Protein AF-0000000075743200 (afdb_homodimer)

Foldseek 3Di:
DPPQPDKKKKKWWKFQALVLVLLLLVLNLVCQQFPCLGPVRGDHQFQWKWKWKWWAWLQPTDIDTDIDRGFLNPDPCNVVVSCVQSVDHRTIIGMMIIGDDDPDSQQRDRCAHAQHKDDAPFFIKTKDWIFAWQQVLLVVCCCVPPVDDDPSVNYGSNNSVNHQLRVLCNVPVDSVVSVVVVLVVCVVSVGGPFWGWMWMWTHGNGDIWIKTKIFGDPVQQVDPSSQLQAKWKWFADLGWIMIIGNSSPPVVNRDDGDMDIDGDDDGKMWMWITDRHDIDIDID/DPPQPDKKKKKWWKFQALVLVLLLLVLNLVCQQFPCLGPVRGDHQFQWKWKWKWWAWLQPTDIDTDIDRGFLNPDPCNVVVSCVQSVDHRTIIGMMIIGDDDPDSQLRDRCAHAQHKDDAPFFIKTKDWIFAWQQVLLVVCCCVPPVDDDPSVNYGSNNSVNHQLRVLCNVPVDSVVSVVVVLVVCVVSVGGPFWGWMWMWTHGNGDIWIKTKIFGDPVQQVDPSSQLQAKWKWFADLGWIMIIGNSSPPVVNRDDGDMDIDGDDDGKMWMWITDRHDIDIDID

Sequence (568 aa):
MLVDLIMCRFAALTVSDPVLVKETLLKLKEAARVDPMGPSGVVDHSDGWGLAVMQGNPRDGVLTLYKATKPIYSDSSFNTMLELITQSKGVVYSGVVHVLNADDKSVVNTITVHPVNAQVSDGELYLVHNGVVDKFKVYEYLRSKYGVRLRVELMNDTYVLAQLLARIYDDTGDLSHVLSRLAGLIRDGNWLKSALNTGILLIKPSAVNVYVTSMYSSSVLSNEKRRKYYNLFMIKSSLGAVMASSTLIKAYGLGNGTVDEVEPKGNELIQCELSLNSINCQEAMLVDLIMCRFAALTVSDPVLVKETLLKLKEAARVDPMGPSGVVDHSDGWGLAVMQGNPRDGVLTLYKATKPIYSDSSFNTMLELITQSKGVVYSGVVHVLNADDKSVVNTITVHPVNAQVSDGELYLVHNGVVDKFKVYEYLRSKYGVRLRVELMNDTYVLAQLLARIYDDTGDLSHVLSRLAGLIRDGNWLKSALNTGILLIKPSAVNVYVTSMYSSSVLSNEKRRKYYNLFMIKSSLGAVMASSTLIKAYGLGNGTVDEVEPKGNELIQCELSLNSINCQEA

Nearest PDB structures (foldseek):
  5c5j-assembly1_F  TM=4.217E-01  e=6.000E-01  Escherichia coli
  4r8u-assembly2_B  TM=4.260E-01  e=3.412E+00  Escherichia coli K-12
  6juq-assembly1_F  TM=4.145E-01  e=3.412E+00  Escherichia coli
  4irc-assembly1_F  TM=4.521E-01  e=4.777E+00  Escherichia coli K-12
  5l9w-assembly2_b  TM=3.888E-01  e=2.578E+00  Aromatoleum aromaticum EbN1

pLDDT: mean 92.9, std 9.43, range [27.09, 98.88]

Organism: Caldivirga maquilingensis (strain ATCC 700844 / DSM 13496 / JCM 10307 / IC-167) (NCBI:txid397948)

Secondary structure (DSSP, 8-state):
--------EEEEEEES-HHHHHHHHHHHHHHHH-BTTSTTS-B---S-EEEEEEES-GGG-EEEEEEESS-GGG-TTHHHHHHHHT---SS-EEEEEEE---S-GGG-STTTSSSEEEEETTEEEEEEEES-B-HHHHHHHHHHHH-----GGGS-HHHHHHHHHHHHHHHHS-HHHHHHHHHHHHHHHT-BSSB-EEEEEEEETTEEEEEEEE-B-HHHHT-HHHHHHH-EEEEEETTEEEEEEHIIIIIT---SSEEEEE---TTPPEEEEE-SS-EEEEE-/--------EEEEEEES-HHHHHHHHHHHHHHHH-BTTSTTS-B---S-EEEEEEES-GGG-EEEEEEESS-GGG-TTHHHHHHHHT---S--EEEEEEE---S-GGG-STTTSSSEEEEETTEEEEEEEES-B-HHHHHHHHHHHH-----GGGS-HHHHHHHHHHHHHHHHS-HHHHHHHHHHHHHHHT-BSSB-EEEEEEEETTEEEEEEEE-B-HHHHT-HHHHHHH-EEEEEETTEEEEEEHIIIIIT---SSEEEEE---TTPPEEEEE-SS-EEEEE-

Radius of gyration: 23.06 Å; Cα contacts (8 Å, |Δi|>4): 1497; chains: 2; bounding box: 47×72×54 Å

InterPro domains:
  IPR029055 Nucleophile aminohydrolases, N-terminal [G3DSA:3.60.20.10] (5-270)
  IPR029055 Nucleophile aminohydrolases, N-terminal [SSF56235] (45-198)

Solvent-accessible surface area (backbone atoms only — not comparable to full-atom values): 28103 Å² total; per-residue (Å²): 127,78,69,68,74,67,69,38,44,42,38,29,36,21,29,50,43,43,61,60,55,51,49,51,54,51,41,47,32,49,40,28,64,49,21,70,70,38,89,80,36,66,37,67,29,59,48,3,18,19,31,38,37,34,40,42,48,28,51,66,20,35,38,40,37,39,20,29,32,52,19,54,76,74,38,87,52,45,64,45,50,52,50,51,77,40,64,68,74,90,40,43,39,38,29,34,37,31,40,28,33,61,92,60,67,90,35,49,12,44,70,51,27,31,48,22,73,30,67,36,37,65,38,38,36,34,38,36,68,36,60,39,52,42,41,66,61,54,44,50,50,36,30,73,75,68,65,55,67,63,50,59,90,63,48,43,39,63,52,52,47,36,48,43,50,23,54,46,22,62,74,66,75,32,67,70,58,31,52,41,51,47,44,51,50,34,64,75,64,65,30,56,70,32,27,50,32,31,29,36,34,38,41,30,60,80,40,74,46,38,38,37,36,31,27,43,18,70,74,32,67,74,30,66,72,52,37,59,54,66,23,34,32,38,36,41,40,97,50,12,22,36,39,29,32,30,54,44,44,78,73,62,59,63,84,92,45,55,74,45,79,47,72,59,67,70,85,30,30,36,40,30,40,46,32,54,84,43,75,52,70,48,78,73,129,78,70,69,77,67,69,37,44,41,39,28,36,20,26,50,43,44,64,60,56,49,50,52,53,52,41,48,31,48,39,28,63,49,21,68,69,37,89,80,36,65,36,68,29,59,49,4,18,18,30,38,38,35,38,42,47,28,50,69,20,34,39,39,36,39,22,28,32,52,19,57,78,74,40,86,52,45,64,45,49,51,50,50,75,40,64,70,74,89,38,44,38,37,29,35,39,32,38,29,35,63,90,58,68,88,37,50,13,46,72,52,25,30,48,21,73,29,67,38,38,66,38,37,36,34,37,36,68,36,61,37,50,42,41,66,62,54,43,50,50,36,29,73,74,68,64,54,65,62,51,60,89,62,47,41,38,62,50,52,47,36,49,44,51,24,54,45,22,62,75,67,75,33,67,70,59,31,53,39,51,47,45,50,51,34,64,75,63,64,31,58,69,33,28,50,32,33,27,36,34,39,40,31,60,80,39,73,46,36,36,37,36,32,28,44,18,70,74,31,68,75,29,67,72,53,37,59,54,66,23,34,31,36,34,42,42,96,49,12,22,36,38,29,32,33,56,42,44,78,73,61,58,62,84,90,46,55,73,45,80,49,71,60,66,71,85,31,29,37,39,30,40,46,32,52,85,43,74,53,70,47,79,72

Structure (mmCIF, N/CA/C/O backbone):
data_AF-0000000075743200-model_v1
#
loop_
_entity.id
_entity.type
_entity.pdbx_description
1 polymer 'Glutamine amidotransferase-like protein'
#
loop_
_atom_site.group_PDB
_atom_site.id
_atom_site.type_symbol
_atom_site.label_atom_id
_atom_site.label_alt_id
_atom_site.label_comp_id
_atom_site.label_asym_id
_atom_site.label_entity_id
_atom_site.label_seq_id
_atom_site.pdbx_PDB_ins_code
_atom_site.Cartn_x
_atom_site.Cartn_y
_atom_site.Cartn_z
_atom_site.occupancy
_atom_site.B_iso_or_equiv
_atom_site.auth_seq_id
_atom_site.auth_comp_id
_atom_site.auth_asym_id
_atom_site.auth_atom_id
_atom_site.pdbx_PDB_model_num
ATOM 1 N N . MET A 1 1 ? 15.188 -35.656 2.439 1 27.19 1 MET A N 1
ATOM 2 C CA . MET A 1 1 ? 13.727 -35.594 2.535 1 27.19 1 MET A CA 1
ATOM 3 C C . MET A 1 1 ? 13.188 -34.375 1.84 1 27.19 1 MET A C 1
ATOM 5 O O . MET A 1 1 ? 13.578 -33.25 2.172 1 27.19 1 MET A O 1
ATOM 9 N N . LEU A 1 2 ? 12.914 -34.469 0.601 1 34.59 2 LEU A N 1
ATOM 10 C CA . LEU A 1 2 ? 12.547 -33.406 -0.318 1 34.59 2 LEU A CA 1
ATOM 11 C C . LEU A 1 2 ? 11.438 -32.562 0.276 1 34.59 2 LEU A C 1
ATOM 13 O O . LEU A 1 2 ? 10.32 -33.031 0.494 1 34.59 2 LEU A O 1
ATOM 17 N N . VAL A 1 3 ? 11.75 -31.875 1.197 1 40 3 VAL A N 1
ATOM 18 C CA . VAL A 1 3 ? 10.727 -30.984 1.749 1 40 3 VAL A CA 1
ATOM 19 C C . VAL A 1 3 ? 9.758 -30.578 0.647 1 40 3 VAL A C 1
ATOM 21 O O . VAL A 1 3 ? 10.148 -29.922 -0.319 1 40 3 VAL A O 1
ATOM 24 N N . ASP A 1 4 ? 8.914 -31.438 0.287 1 48.97 4 ASP A N 1
ATOM 25 C CA . ASP A 1 4 ? 7.824 -31.219 -0.663 1 48.97 4 ASP A CA 1
ATOM 26 C C . ASP A 1 4 ? 7.289 -29.797 -0.563 1 48.97 4 ASP A C 1
ATOM 28 O O . ASP A 1 4 ? 6.801 -29.375 0.49 1 48.97 4 ASP A O 1
ATOM 32 N N . LEU A 1 5 ? 8.008 -28.922 -1.187 1 55.09 5 LEU A N 1
ATOM 33 C CA . LEU A 1 5 ? 7.867 -27.469 -1.091 1 55.09 5 LEU A CA 1
ATOM 34 C C . LEU A 1 5 ? 6.414 -27.047 -1.29 1 55.09 5 LEU A C 1
ATOM 36 O O . LEU A 1 5 ? 5.824 -27.328 -2.338 1 55.09 5 LEU A O 1
ATOM 40 N N . ILE A 1 6 ? 5.59 -27.125 -0.268 1 61.94 6 ILE A N 1
ATOM 41 C CA . ILE A 1 6 ? 4.25 -26.547 -0.198 1 61.94 6 ILE A CA 1
ATOM 42 C C . ILE A 1 6 ? 4.262 -25.156 -0.807 1 61.94 6 ILE A C 1
ATOM 44 O O . ILE A 1 6 ? 5.207 -24.391 -0.598 1 61.94 6 ILE A O 1
ATOM 48 N N . MET A 1 7 ? 3.258 -25.031 -1.782 1 80.12 7 MET A N 1
ATOM 49 C CA . MET A 1 7 ? 3.258 -23.797 -2.576 1 80.12 7 MET A CA 1
ATOM 50 C C . MET A 1 7 ? 2.088 -22.906 -2.189 1 80.12 7 MET A C 1
ATOM 52 O O . MET A 1 7 ? 1.045 -23.391 -1.75 1 80.12 7 MET A O 1
ATOM 56 N N . CYS A 1 8 ? 2.348 -21.688 -2.312 1 90.12 8 CYS A N 1
ATOM 57 C CA . CYS A 1 8 ? 1.29 -20.688 -2.174 1 90.12 8 CYS A CA 1
ATOM 58 C C . CYS A 1 8 ? 0.255 -20.844 -3.283 1 90.12 8 CYS A C 1
ATOM 60 O O . CYS A 1 8 ? 0.402 -21.688 -4.168 1 90.12 8 CYS A O 1
ATOM 62 N N . ARG A 1 9 ? -0.88 -20.25 -3.105 1 92.44 9 ARG A N 1
ATOM 63 C CA . ARG A 1 9 ? -1.887 -20.125 -4.156 1 92.44 9 ARG A CA 1
ATOM 64 C C . ARG A 1 9 ? -2.273 -18.672 -4.375 1 92.44 9 ARG A C 1
ATOM 66 O O . ARG A 1 9 ? -2.258 -17.875 -3.439 1 92.44 9 ARG A O 1
ATOM 73 N N . PHE A 1 10 ? -2.521 -18.406 -5.629 1 96.62 10 PHE A N 1
ATOM 74 C CA . PHE A 1 10 ? -2.943 -17.031 -5.906 1 96.62 10 PHE A CA 1
ATOM 75 C C . PHE A 1 10 ? -3.854 -16.984 -7.129 1 96.62 10 PHE A C 1
ATOM 77 O O . PHE A 1 10 ? -4.023 -17.984 -7.824 1 96.62 10 PHE A O 1
ATOM 84 N N . ALA A 1 11 ? -4.484 -15.852 -7.289 1 98.06 11 ALA A N 1
ATOM 85 C CA . ALA A 1 11 ? -5.227 -15.5 -8.5 1 98.06 11 ALA A CA 1
ATOM 86 C C . ALA A 1 11 ? -4.996 -14.039 -8.883 1 98.06 11 ALA A C 1
ATOM 88 O O . ALA A 1 11 ? -4.781 -13.195 -8.008 1 98.06 11 ALA A O 1
ATOM 89 N N . ALA A 1 12 ? -4.938 -13.805 -10.094 1 98.69 12 ALA A N 1
ATOM 90 C CA . ALA A 1 12 ? -4.98 -12.477 -10.703 1 98.69 12 ALA A CA 1
ATOM 91 C C . ALA A 1 12 ? -6.211 -12.32 -11.586 1 98.69 12 ALA A C 1
ATOM 93 O O . ALA A 1 12 ? -6.609 -13.266 -12.281 1 98.69 12 ALA A O 1
ATOM 94 N N . LEU A 1 13 ? -6.801 -11.117 -11.547 1 98 13 LEU A N 1
ATOM 95 C CA . LEU A 1 13 ? -8.055 -11.039 -12.281 1 98 13 LEU A CA 1
ATOM 96 C C . LEU A 1 13 ? -8.289 -9.633 -12.828 1 98 13 LEU A C 1
ATOM 98 O O . LEU A 1 13 ? -7.812 -8.656 -12.25 1 98 13 LEU A O 1
ATOM 102 N N . THR A 1 14 ? -8.891 -9.5 -13.938 1 98.31 14 THR A N 1
ATOM 103 C CA . THR A 1 14 ? -9.578 -8.352 -14.523 1 98.31 14 THR A CA 1
ATOM 104 C C . THR A 1 14 ? -10.992 -8.727 -14.961 1 98.31 14 THR A C 1
ATOM 106 O O . THR A 1 14 ? -11.18 -9.406 -15.969 1 98.31 14 THR A O 1
ATOM 109 N N . VAL A 1 15 ? -11.945 -8.312 -14.109 1 97.06 15 VAL A N 1
ATOM 110 C CA . VAL A 1 15 ? -13.305 -8.805 -14.328 1 97.06 15 VAL A CA 1
ATOM 111 C C . VAL A 1 15 ? -14.305 -7.676 -14.094 1 97.06 15 VAL A C 1
ATOM 113 O O . VAL A 1 15 ? -14.023 -6.727 -13.359 1 97.06 15 VAL A O 1
ATOM 116 N N . SER A 1 16 ? -15.461 -7.781 -14.688 1 95.19 16 SER A N 1
ATOM 117 C CA . SER A 1 16 ? -16.5 -6.766 -14.547 1 95.19 16 SER A CA 1
ATOM 118 C C . SER A 1 16 ? -17.609 -7.234 -13.609 1 95.19 16 SER A C 1
ATOM 120 O O . SER A 1 16 ? -18.609 -6.531 -13.414 1 95.19 16 SER A O 1
ATOM 122 N N . ASP A 1 17 ? -17.484 -8.383 -13.039 1 90.62 17 ASP A N 1
ATOM 123 C CA . ASP A 1 17 ? -18.516 -8.969 -12.18 1 90.62 17 ASP A CA 1
ATOM 124 C C . ASP A 1 17 ? -17.969 -9.234 -10.773 1 90.62 17 ASP A C 1
ATOM 126 O O . ASP A 1 17 ? -17.078 -10.07 -10.594 1 90.62 17 ASP A O 1
ATOM 130 N N . PRO A 1 18 ? -18.578 -8.633 -9.828 1 93.19 18 PRO A N 1
ATOM 131 C CA . PRO A 1 18 ? -18.109 -8.859 -8.453 1 93.19 18 PRO A CA 1
ATOM 132 C C . PRO A 1 18 ? -18.312 -10.305 -7.996 1 93.19 18 PRO A C 1
ATOM 134 O O . PRO A 1 18 ? -17.656 -10.758 -7.055 1 93.19 18 PRO A O 1
ATOM 137 N N . VAL A 1 19 ? -19.156 -11.008 -8.672 1 92.06 19 VAL A N 1
ATOM 138 C CA . VAL A 1 19 ? -19.422 -12.398 -8.305 1 92.06 19 VAL A CA 1
ATOM 139 C C . VAL A 1 19 ? -18.172 -13.242 -8.516 1 92.06 19 VAL A C 1
ATOM 141 O O . VAL A 1 19 ? -17.844 -14.102 -7.691 1 92.06 19 VAL A O 1
ATOM 144 N N . LEU A 1 20 ? -17.531 -13.008 -9.602 1 92.56 20 LEU A N 1
ATOM 145 C CA . LEU A 1 20 ? -16.328 -13.766 -9.883 1 92.56 20 LEU A CA 1
ATOM 146 C C . LEU A 1 20 ? -15.219 -13.422 -8.891 1 92.56 20 LEU A C 1
ATOM 148 O O . LEU A 1 20 ? -14.414 -14.281 -8.516 1 92.56 20 LEU A O 1
ATOM 152 N N . VAL A 1 21 ? -15.141 -12.195 -8.461 1 95.44 21 VAL A N 1
ATOM 153 C CA . VAL A 1 21 ? -14.203 -11.797 -7.418 1 95.44 21 VAL A CA 1
ATOM 154 C C . VAL A 1 21 ? -14.5 -12.562 -6.129 1 95.44 21 VAL A C 1
ATOM 156 O O . VAL A 1 21 ? -13.602 -13.133 -5.52 1 95.44 21 VAL A O 1
ATOM 159 N N . LYS A 1 22 ? -15.75 -12.578 -5.777 1 95.44 22 LYS A N 1
ATOM 160 C CA . LYS A 1 22 ? -16.203 -13.266 -4.574 1 95.44 22 LYS A CA 1
ATOM 161 C C . LYS A 1 22 ? -15.875 -14.75 -4.637 1 95.44 22 LYS A C 1
ATOM 163 O O . LYS A 1 22 ? -15.336 -15.32 -3.68 1 95.44 22 LYS A O 1
ATOM 168 N N . GLU A 1 23 ? -16.219 -15.312 -5.699 1 95.06 23 GLU A N 1
ATOM 169 C CA . GLU A 1 23 ? -15.953 -16.734 -5.883 1 95.06 23 GLU A CA 1
ATOM 170 C C . GLU A 1 23 ? -14.461 -17.047 -5.77 1 95.06 23 GLU A C 1
ATOM 172 O O . GLU A 1 23 ? -14.078 -18.047 -5.16 1 95.06 23 GLU A O 1
ATOM 177 N N . THR A 1 24 ? -13.672 -16.25 -6.402 1 95.31 24 THR A N 1
ATOM 178 C CA . THR A 1 24 ? -12.227 -16.438 -6.367 1 95.31 24 THR A CA 1
ATOM 179 C C . THR A 1 24 ? -11.719 -16.453 -4.926 1 95.31 24 THR A C 1
ATOM 181 O O . THR A 1 24 ? -10.953 -17.344 -4.543 1 95.31 24 THR A O 1
ATOM 184 N N . LEU A 1 25 ? -12.148 -15.547 -4.102 1 96.88 25 LEU A N 1
ATOM 185 C CA . LEU A 1 25 ? -11.711 -15.461 -2.711 1 96.88 25 LEU A CA 1
ATOM 186 C C . LEU A 1 25 ? -12.211 -16.656 -1.907 1 96.88 25 LEU A C 1
ATOM 188 O O . LEU A 1 25 ? -11.492 -17.188 -1.066 1 96.88 25 LEU A O 1
ATOM 192 N N . LEU A 1 26 ? -13.398 -17.047 -2.172 1 96.44 26 LEU A N 1
ATOM 193 C CA . LEU A 1 26 ? -13.961 -18.203 -1.469 1 96.44 26 LEU A CA 1
ATOM 194 C C . LEU A 1 26 ? -13.188 -19.469 -1.804 1 96.44 26 LEU A C 1
ATOM 196 O O . LEU A 1 26 ? -12.906 -20.281 -0.918 1 96.44 26 LEU A O 1
ATOM 200 N N . LYS A 1 27 ? -12.906 -19.625 -3.047 1 95.38 27 LYS A N 1
ATOM 201 C CA . LYS A 1 27 ? -12.156 -20.812 -3.455 1 95.38 27 LYS A CA 1
ATOM 202 C C . LYS A 1 27 ? -10.734 -20.781 -2.887 1 95.38 27 LYS A C 1
ATOM 204 O O . LYS A 1 27 ? -10.18 -21.828 -2.547 1 95.38 27 LYS A O 1
ATOM 209 N N . LEU A 1 28 ? -10.172 -19.641 -2.809 1 95.44 28 LEU A N 1
ATOM 210 C CA . LEU A 1 28 ? -8.859 -19.516 -2.18 1 95.44 28 LEU A CA 1
ATOM 211 C C . LEU A 1 28 ? -8.93 -19.906 -0.705 1 95.44 28 LEU A C 1
ATOM 213 O O . LEU A 1 28 ? -8.008 -20.531 -0.179 1 95.44 28 LEU A O 1
ATOM 217 N N . LYS A 1 29 ? -9.922 -19.469 -0.053 1 95.5 29 LYS A N 1
ATOM 218 C CA . LYS A 1 29 ? -10.125 -19.812 1.35 1 95.5 29 LYS A CA 1
ATOM 219 C C . LYS A 1 29 ? -10.203 -21.328 1.532 1 95.5 29 LYS A C 1
ATOM 221 O O . LYS A 1 29 ? -9.57 -21.891 2.432 1 95.5 29 LYS A O 1
ATOM 226 N N . GLU A 1 30 ? -10.922 -21.984 0.647 1 93.38 30 GLU A N 1
ATOM 227 C CA . GLU A 1 30 ? -11.039 -23.438 0.693 1 93.38 30 GLU A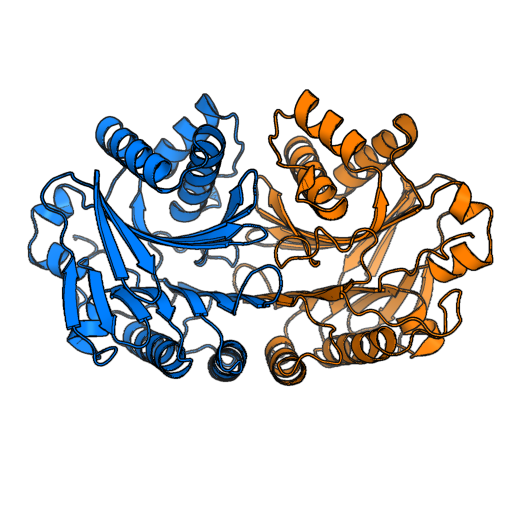 CA 1
ATOM 228 C C . GLU A 1 30 ? -9.695 -24.109 0.412 1 93.38 30 GLU A C 1
ATOM 230 O O . GLU A 1 30 ? -9.297 -25.016 1.13 1 93.38 30 GLU A O 1
ATOM 235 N N . ALA A 1 31 ? -9.062 -23.562 -0.581 1 91.5 31 ALA A N 1
ATOM 236 C CA . ALA A 1 31 ? -7.785 -24.141 -0.996 1 91.5 31 ALA A CA 1
ATOM 237 C C . ALA A 1 31 ? -6.73 -23.984 0.094 1 91.5 31 ALA A C 1
ATOM 239 O O . ALA A 1 31 ? -5.867 -24.859 0.261 1 91.5 31 ALA A O 1
ATOM 240 N N . ALA A 1 32 ? -6.84 -22.906 0.786 1 91.81 32 ALA A N 1
ATOM 241 C CA . ALA A 1 32 ? -5.879 -22.641 1.854 1 91.81 32 ALA A CA 1
ATOM 242 C C . ALA A 1 32 ? -6.059 -23.641 3.002 1 91.81 32 ALA A C 1
ATOM 244 O O . ALA A 1 32 ? -5.086 -24.031 3.654 1 91.81 32 ALA A O 1
ATOM 245 N N . ARG A 1 33 ? -7.219 -24.031 3.262 1 88.69 33 ARG A N 1
ATOM 246 C CA . ARG A 1 33 ? -7.523 -24.953 4.352 1 88.69 33 ARG A CA 1
ATOM 247 C C . ARG A 1 33 ? -7.168 -26.391 3.973 1 88.69 33 ARG A C 1
ATOM 249 O O . ARG A 1 33 ? -6.574 -27.125 4.77 1 88.69 33 ARG A O 1
ATOM 256 N N . VAL A 1 34 ? -7.59 -26.688 2.773 1 84.81 34 VAL A N 1
ATOM 257 C CA . VAL A 1 34 ? -7.348 -28.031 2.252 1 84.81 34 VAL A CA 1
ATOM 258 C C . VAL A 1 34 ? -6.914 -27.938 0.79 1 84.81 34 VAL A C 1
ATOM 260 O O . VAL A 1 34 ? -7.723 -27.625 -0.087 1 84.81 34 VAL A O 1
ATOM 263 N N . ASP A 1 35 ? -5.648 -28.266 0.597 1 83.12 35 ASP A N 1
ATOM 264 C CA . ASP A 1 35 ? -5.121 -28.297 -0.764 1 83.12 35 ASP A CA 1
ATOM 265 C C . ASP A 1 35 ? -4.867 -29.734 -1.213 1 83.12 35 ASP A C 1
ATOM 267 O O . ASP A 1 35 ? -3.789 -30.281 -0.971 1 83.12 35 ASP A O 1
ATOM 271 N N . PRO A 1 36 ? -5.828 -30.281 -1.917 1 79.19 36 PRO A N 1
ATOM 272 C CA . PRO A 1 36 ? -5.715 -31.688 -2.291 1 79.19 36 PRO A CA 1
ATOM 273 C C . PRO A 1 36 ? -4.656 -31.922 -3.367 1 79.19 36 PRO A C 1
ATOM 275 O O . PRO A 1 36 ? -4.277 -33.062 -3.615 1 79.19 36 PRO A O 1
ATOM 278 N N . MET A 1 37 ? -4.172 -30.906 -4.02 1 77.12 37 MET A N 1
ATOM 279 C CA . MET A 1 37 ? -3.203 -31.047 -5.102 1 77.12 37 MET A CA 1
ATOM 280 C C . MET A 1 37 ? -1.777 -31 -4.566 1 77.12 37 MET A C 1
ATOM 282 O O . MET A 1 37 ? -0.822 -31.234 -5.312 1 77.12 37 MET A O 1
ATOM 286 N N . GLY A 1 38 ? -1.657 -30.781 -3.283 1 74.38 38 GLY A N 1
ATOM 287 C CA . GLY A 1 38 ? -0.331 -30.688 -2.695 1 74.38 38 GLY A CA 1
ATOM 288 C C . GLY A 1 38 ? 0.38 -32.031 -2.604 1 74.38 38 GLY A C 1
ATOM 289 O O . GLY A 1 38 ? -0.248 -33.062 -2.73 1 74.38 38 GLY A O 1
ATOM 290 N N . PRO A 1 39 ? 1.678 -32 -2.5 1 67.94 39 PRO A N 1
ATOM 291 C CA . PRO A 1 39 ? 2.488 -33.219 -2.5 1 67.94 39 PRO A CA 1
ATOM 292 C C . PRO A 1 39 ? 2.057 -34.219 -1.428 1 67.94 39 PRO A C 1
ATOM 294 O O . PRO A 1 39 ? 2.148 -35.438 -1.633 1 67.94 39 PRO A O 1
ATOM 297 N N . SER A 1 40 ? 1.672 -33.688 -0.345 1 64.88 40 SER A N 1
ATOM 298 C CA . SER A 1 40 ? 1.289 -34.594 0.728 1 64.88 40 SER A CA 1
ATOM 299 C C . SER A 1 40 ? -0.212 -34.875 0.716 1 64.88 40 SER A C 1
ATOM 301 O O . SER A 1 40 ? -0.723 -35.594 1.56 1 64.88 40 SER A O 1
ATOM 303 N N . GLY A 1 41 ? -0.792 -34.406 -0.257 1 61.88 41 GLY A N 1
ATOM 304 C CA . GLY A 1 41 ? -2.23 -34.594 -0.356 1 61.88 41 GLY A CA 1
ATOM 305 C C . GLY A 1 41 ? -3.023 -33.469 0.296 1 61.88 41 GLY A C 1
ATOM 306 O O . GLY A 1 41 ? -4.02 -33.031 -0.257 1 61.88 41 GLY A O 1
ATOM 307 N N . VAL A 1 42 ? -2.717 -33.219 1.574 1 61.91 42 VAL A N 1
ATOM 308 C CA . VAL A 1 42 ? -3.443 -32.125 2.215 1 61.91 42 VAL A CA 1
ATOM 309 C C . VAL A 1 42 ? -2.457 -31.141 2.834 1 61.91 42 VAL A C 1
ATOM 311 O O . VAL A 1 42 ? -1.66 -31.516 3.699 1 61.91 42 VAL A O 1
ATOM 314 N N . VAL A 1 43 ? -2.465 -30.031 2.18 1 72.88 43 VAL A N 1
ATOM 315 C CA . VAL A 1 43 ? -1.574 -28.969 2.652 1 72.88 43 VAL A CA 1
ATOM 316 C C . VAL A 1 43 ? -2.396 -27.797 3.176 1 72.88 43 VAL A C 1
ATOM 318 O O . VAL A 1 43 ? -3.422 -27.438 2.59 1 72.88 43 VAL A O 1
ATOM 321 N N . ASP A 1 44 ? -1.982 -27.297 4.352 1 76.56 44 ASP A N 1
ATOM 322 C CA . ASP A 1 44 ? -2.58 -26.125 4.961 1 76.56 44 ASP A CA 1
ATOM 323 C C . ASP A 1 44 ? -1.726 -24.875 4.711 1 76.56 44 ASP A C 1
ATOM 325 O O . ASP A 1 44 ? -0.508 -24.906 4.898 1 76.56 44 ASP A O 1
ATOM 329 N N . HIS A 1 45 ? -2.326 -23.875 4.141 1 84.06 45 HIS A N 1
ATOM 330 C CA . HIS A 1 45 ? -1.678 -22.578 3.98 1 84.06 45 HIS A CA 1
ATOM 331 C C . HIS A 1 45 ? -1.963 -21.672 5.172 1 84.06 45 HIS A C 1
ATOM 333 O O . HIS A 1 45 ? -2.98 -20.969 5.195 1 84.06 45 HIS A O 1
ATOM 339 N N . SER A 1 46 ? -0.992 -21.469 6.02 1 84.31 46 SER A N 1
ATOM 340 C CA . SER A 1 46 ? -1.319 -20.922 7.328 1 84.31 46 SER A CA 1
ATOM 341 C C . SER A 1 46 ? -0.516 -19.656 7.605 1 84.31 46 SER A C 1
ATOM 343 O O . SER A 1 46 ? -0.514 -19.141 8.727 1 84.31 46 SER A O 1
ATOM 345 N N . ASP A 1 47 ? 0.21 -19.203 6.543 1 92.06 47 ASP A N 1
ATOM 346 C CA . ASP A 1 47 ? 1.197 -18.172 6.848 1 92.06 47 ASP A CA 1
ATOM 347 C C . ASP A 1 47 ? 0.713 -16.797 6.395 1 92.06 47 ASP A C 1
ATOM 349 O O . ASP A 1 47 ? 1.521 -15.906 6.129 1 92.06 47 ASP A O 1
ATOM 353 N N . GLY A 1 48 ? -0.624 -16.656 6.227 1 96 48 GLY A N 1
ATOM 354 C CA . GLY A 1 48 ? -1.153 -15.344 5.906 1 96 48 GLY A CA 1
ATOM 355 C C . GLY A 1 48 ? -1.791 -15.273 4.531 1 96 48 GLY A C 1
ATOM 356 O O . GLY A 1 48 ? -1.702 -16.219 3.752 1 96 48 GLY A O 1
ATOM 357 N N . TRP A 1 49 ? -2.473 -14.164 4.273 1 98.19 49 TRP A N 1
ATOM 358 C CA . TRP A 1 49 ? -3.117 -13.914 2.988 1 98.19 49 TRP A CA 1
ATOM 359 C C . TRP A 1 49 ? -3.297 -12.414 2.75 1 98.19 49 TRP A C 1
ATOM 361 O O . TRP A 1 49 ? -3.123 -11.609 3.668 1 98.19 49 TRP A O 1
ATOM 371 N N . GLY A 1 50 ? -3.539 -12.109 1.526 1 98.5 50 GLY A N 1
ATOM 372 C CA . GLY A 1 50 ? -3.807 -10.719 1.217 1 98.5 50 GLY A CA 1
ATOM 373 C C . GLY A 1 50 ? -4.328 -10.508 -0.192 1 98.5 50 GLY A C 1
ATOM 374 O O . GLY A 1 50 ? -4.422 -11.453 -0.972 1 98.5 50 GLY A O 1
ATOM 375 N N . LEU A 1 51 ? -4.746 -9.258 -0.453 1 98.81 51 LEU A N 1
ATOM 376 C CA . LEU A 1 51 ? -5.211 -8.867 -1.778 1 98.81 51 LEU A CA 1
ATOM 377 C C . LEU A 1 51 ? -4.926 -7.391 -2.043 1 98.81 51 LEU A C 1
ATOM 379 O O . LEU A 1 51 ? -4.75 -6.609 -1.104 1 98.81 51 LEU A O 1
ATOM 383 N N . ALA A 1 52 ? -4.695 -7.051 -3.213 1 98.88 52 ALA A N 1
ATOM 384 C CA . ALA A 1 52 ? -4.762 -5.699 -3.764 1 98.88 52 ALA A CA 1
ATOM 385 C C . ALA A 1 52 ? -5.738 -5.629 -4.934 1 98.88 52 ALA A C 1
ATOM 387 O O . ALA A 1 52 ? -5.578 -6.348 -5.926 1 98.88 52 ALA A O 1
ATOM 388 N N . VAL A 1 53 ? -6.758 -4.785 -4.789 1 98.62 53 VAL A N 1
ATOM 389 C CA . VAL A 1 53 ? -7.785 -4.715 -5.824 1 98.62 53 VAL A CA 1
ATOM 390 C C . VAL A 1 53 ? -8.086 -3.256 -6.152 1 98.62 53 VAL A C 1
ATOM 392 O O . VAL A 1 53 ? -8.359 -2.453 -5.258 1 98.62 53 VAL A O 1
ATOM 395 N N . MET A 1 54 ? -7.906 -2.938 -7.375 1 98.31 54 MET A N 1
ATOM 396 C CA . MET A 1 54 ? -8.375 -1.668 -7.926 1 98.31 54 MET A CA 1
ATOM 397 C C . MET A 1 54 ? -9.789 -1.805 -8.484 1 98.31 54 MET A C 1
ATOM 399 O O . MET A 1 54 ? -10.023 -2.621 -9.383 1 98.31 54 MET A O 1
ATOM 403 N N . GLN A 1 55 ? -10.711 -1.076 -7.898 1 97.75 55 GLN A N 1
ATOM 404 C CA . GLN A 1 55 ? -12.07 -1 -8.43 1 97.75 55 GLN A CA 1
ATOM 405 C C . GLN A 1 55 ? -12.258 0.248 -9.289 1 97.75 55 GLN A C 1
ATOM 407 O O . GLN A 1 55 ? -12.211 1.37 -8.781 1 97.75 55 GLN A O 1
ATOM 412 N N . GLY A 1 56 ? -12.461 0.03 -10.586 1 96.38 56 GLY A N 1
ATOM 413 C CA . GLY A 1 56 ? -12.562 1.147 -11.508 1 96.38 56 GLY A CA 1
ATOM 414 C C . GLY A 1 56 ? -11.211 1.685 -11.945 1 96.38 56 GLY A C 1
ATOM 415 O O . GLY A 1 56 ? -10.188 1.026 -11.758 1 96.38 56 GLY A O 1
ATOM 416 N N . ASN A 1 57 ? -11.281 2.896 -12.578 1 95.5 57 ASN A N 1
ATOM 417 C CA . ASN A 1 57 ? -10.07 3.6 -12.977 1 95.5 57 ASN A CA 1
ATOM 418 C C . ASN A 1 57 ? -9.453 4.363 -11.812 1 95.5 57 ASN A C 1
ATOM 420 O O . ASN A 1 57 ? -10.172 4.934 -10.984 1 95.5 57 ASN A O 1
ATOM 424 N N . PRO A 1 58 ? -8.086 4.383 -11.828 1 97.56 58 PRO A N 1
ATOM 425 C CA . PRO A 1 58 ? -7.453 5.059 -10.695 1 97.56 58 PRO A CA 1
ATOM 426 C C . PRO A 1 58 ? -7.926 6.504 -10.531 1 97.56 58 PRO A C 1
ATOM 428 O O . PRO A 1 58 ? -7.93 7.027 -9.414 1 97.56 58 PRO A O 1
ATOM 431 N N . ARG A 1 59 ? -8.383 7.184 -11.531 1 96.31 59 ARG A N 1
ATOM 432 C CA . ARG A 1 59 ? -8.852 8.562 -11.453 1 96.31 59 ARG A CA 1
ATOM 433 C C . ARG A 1 59 ? -10.211 8.641 -10.766 1 96.31 59 ARG A C 1
ATOM 435 O O . ARG A 1 59 ? -10.578 9.688 -10.219 1 96.31 59 ARG A O 1
ATOM 442 N N . ASP A 1 60 ? -10.93 7.543 -10.922 1 94 60 ASP A N 1
ATOM 443 C CA . ASP A 1 60 ? -12.281 7.512 -10.375 1 94 60 ASP A CA 1
ATOM 444 C C . ASP A 1 60 ? -12.602 6.148 -9.766 1 94 60 ASP A C 1
ATOM 446 O O . ASP A 1 60 ? -13.602 5.523 -10.117 1 94 60 ASP A O 1
ATOM 450 N N . GLY A 1 61 ? -11.82 5.73 -8.859 1 96.38 61 GLY A N 1
ATOM 451 C CA . GLY A 1 61 ? -12.016 4.398 -8.312 1 96.38 61 GLY A CA 1
ATOM 452 C C . GLY A 1 61 ? -11.539 4.266 -6.879 1 96.38 61 GLY A C 1
ATOM 453 O O . GLY A 1 61 ? -11.539 5.242 -6.125 1 96.38 61 GLY A O 1
ATOM 454 N N . VAL A 1 62 ? -11.32 2.979 -6.48 1 97.75 62 VAL A N 1
ATOM 455 C CA . VAL A 1 62 ? -10.938 2.639 -5.113 1 97.75 62 VAL A CA 1
ATOM 456 C C . VAL A 1 62 ? -9.828 1.594 -5.133 1 97.75 62 VAL A C 1
ATOM 458 O O . VAL A 1 62 ? -9.898 0.615 -5.883 1 97.75 62 VAL A O 1
ATOM 461 N N . LEU A 1 63 ? -8.812 1.86 -4.402 1 98.5 63 LEU A N 1
ATOM 462 C CA . LEU A 1 63 ? -7.793 0.845 -4.141 1 98.5 63 LEU A CA 1
ATOM 463 C C . LEU A 1 63 ? -7.949 0.272 -2.734 1 98.5 63 LEU A C 1
ATOM 465 O O . LEU A 1 63 ? -8.055 1.023 -1.762 1 98.5 63 LEU A O 1
ATOM 469 N N . THR A 1 64 ? -7.984 -1.061 -2.648 1 98.56 64 THR A N 1
ATOM 470 C CA . THR A 1 64 ? -7.973 -1.757 -1.366 1 98.56 64 THR A CA 1
ATOM 471 C C . THR A 1 64 ? -6.766 -2.689 -1.27 1 98.56 64 THR A C 1
ATOM 473 O O . THR A 1 64 ? -6.547 -3.523 -2.152 1 98.56 64 THR A O 1
ATOM 476 N N . LEU A 1 65 ? -6.004 -2.469 -0.322 1 98.75 65 LEU A N 1
ATOM 477 C CA . LEU A 1 65 ? -4.953 -3.404 0.068 1 98.75 65 LEU A CA 1
ATOM 478 C C . LEU A 1 65 ? -5.223 -3.973 1.457 1 98.75 65 LEU A C 1
ATOM 480 O O . LEU A 1 65 ? -5.504 -3.225 2.396 1 98.75 65 LEU A O 1
ATOM 484 N N . TYR A 1 66 ? -5.199 -5.27 1.57 1 98.69 66 TYR A N 1
ATOM 485 C CA . TYR A 1 66 ? -5.387 -5.996 2.82 1 98.69 66 TYR A CA 1
ATOM 486 C C . TYR A 1 66 ? -4.359 -7.109 2.967 1 98.69 66 TYR A C 1
ATOM 488 O O . TYR A 1 66 ? -4.195 -7.938 2.066 1 98.69 66 TYR A O 1
ATOM 496 N N . LYS A 1 67 ? -3.689 -7.113 4.09 1 98.44 67 LYS A N 1
ATOM 497 C CA . LYS A 1 67 ? -2.686 -8.133 4.371 1 98.44 67 LYS A CA 1
ATOM 498 C C . LYS A 1 67 ? -2.801 -8.641 5.805 1 98.44 67 LYS A C 1
ATOM 500 O O . LYS A 1 67 ? -2.65 -7.871 6.754 1 98.44 67 LYS A O 1
ATOM 505 N N . ALA A 1 68 ? -2.979 -9.875 5.945 1 97.88 68 ALA A N 1
ATOM 506 C CA . ALA A 1 68 ? -3.098 -10.508 7.258 1 97.88 68 ALA A CA 1
ATOM 507 C C . ALA A 1 68 ? -2.08 -11.633 7.418 1 97.88 68 ALA A C 1
ATOM 509 O O . ALA A 1 68 ? -1.831 -12.391 6.48 1 97.88 68 ALA A O 1
ATOM 510 N N . THR A 1 69 ? -1.529 -11.742 8.641 1 96.69 69 THR A N 1
ATOM 511 C CA . THR A 1 69 ? -0.531 -12.773 8.883 1 96.69 69 THR A CA 1
ATOM 512 C C . THR A 1 69 ? -1.196 -14.078 9.32 1 96.69 69 THR A C 1
ATOM 514 O O . THR A 1 69 ? -0.545 -15.125 9.391 1 96.69 69 THR A O 1
ATOM 517 N N . LYS A 1 70 ? -2.467 -14.062 9.602 1 95.06 70 LYS A N 1
ATOM 518 C CA . LYS A 1 70 ? -3.229 -15.281 9.875 1 95.06 70 LYS A CA 1
ATOM 519 C C . LYS A 1 70 ? -3.789 -15.883 8.586 1 95.06 70 LYS A C 1
ATOM 521 O O . LYS A 1 70 ? -3.98 -15.172 7.598 1 95.06 70 LYS A O 1
ATOM 526 N N . PRO A 1 71 ? -4.059 -17.156 8.625 1 95.88 71 PRO A N 1
ATOM 527 C CA . PRO A 1 71 ? -4.613 -17.766 7.414 1 95.88 71 PRO A CA 1
ATOM 528 C C . PRO A 1 71 ? -5.984 -17.203 7.047 1 95.88 71 PRO A C 1
ATOM 530 O O . PRO A 1 71 ? -6.766 -16.844 7.93 1 95.88 71 PRO A O 1
ATOM 533 N N . ILE A 1 72 ? -6.227 -17.266 5.781 1 97.25 72 ILE A N 1
ATOM 534 C CA . ILE A 1 72 ? -7.453 -16.703 5.23 1 97.25 72 ILE A CA 1
ATOM 535 C C . ILE A 1 72 ? -8.664 -17.375 5.887 1 97.25 72 ILE A C 1
ATOM 537 O O . ILE A 1 72 ? -9.664 -16.703 6.168 1 97.25 72 ILE A O 1
ATOM 541 N N . TYR A 1 73 ? -8.633 -18.625 6.219 1 95.38 73 TYR A N 1
ATOM 542 C CA . TYR A 1 73 ? -9.781 -19.375 6.723 1 95.38 73 TYR A CA 1
ATOM 543 C C . TYR A 1 73 ? -10 -19.109 8.203 1 95.38 73 TYR A C 1
ATOM 545 O O . TYR A 1 73 ? -11.047 -19.469 8.758 1 95.38 73 TYR A O 1
ATOM 553 N N . SER A 1 74 ? -9.062 -18.438 8.859 1 94.69 74 SER A N 1
ATOM 554 C CA . SER A 1 74 ? -9.18 -18.125 10.281 1 94.69 74 SER A CA 1
ATOM 555 C C . SER A 1 74 ? -9.305 -16.625 10.5 1 94.69 74 SER A C 1
ATOM 557 O O . SER A 1 74 ? -9.312 -16.156 11.641 1 94.69 74 SER A O 1
ATOM 559 N N . ASP A 1 75 ? -9.344 -15.961 9.477 1 95.5 75 ASP A N 1
ATOM 560 C CA . ASP A 1 75 ? -9.477 -14.516 9.586 1 95.5 75 ASP A CA 1
ATOM 561 C C . ASP A 1 75 ? -10.93 -14.109 9.805 1 95.5 75 ASP A C 1
ATOM 563 O O . ASP A 1 75 ? -11.75 -14.203 8.891 1 95.5 75 ASP A O 1
ATOM 567 N N . SER A 1 76 ? -11.219 -13.539 10.922 1 94.5 76 SER A N 1
ATOM 568 C CA . SER A 1 76 ? -12.578 -13.156 11.273 1 94.5 76 SER A CA 1
ATOM 569 C C . SER A 1 76 ? -13.062 -11.992 10.406 1 94.5 76 SER A C 1
ATOM 571 O O . SER A 1 76 ? -14.266 -11.742 10.32 1 94.5 76 SER A O 1
ATOM 573 N N . SER A 1 77 ? -12.141 -11.328 9.766 1 95.44 77 SER A N 1
ATOM 574 C CA . SER A 1 77 ? -12.5 -10.172 8.953 1 95.44 77 SER A CA 1
ATOM 575 C C . SER A 1 77 ? -12.805 -10.578 7.516 1 95.44 77 SER A C 1
ATOM 577 O O . SER A 1 77 ? -13.188 -9.742 6.695 1 95.44 77 SER A O 1
ATOM 579 N N . PHE A 1 78 ? -12.672 -11.844 7.246 1 97.38 78 PHE A N 1
ATOM 580 C CA . PHE A 1 78 ? -12.75 -12.312 5.867 1 97.38 78 PHE A CA 1
ATOM 581 C C . PHE A 1 78 ? -14.094 -11.93 5.246 1 97.38 78 PHE A C 1
ATOM 583 O O . PHE A 1 78 ? -14.141 -11.406 4.133 1 97.38 78 PHE A O 1
ATOM 590 N N . ASN A 1 79 ? -15.156 -12.156 5.926 1 97.06 79 ASN A N 1
ATOM 591 C CA . ASN A 1 79 ? -16.484 -11.891 5.355 1 97.06 79 ASN A CA 1
ATOM 592 C C . ASN A 1 79 ? -16.703 -10.391 5.148 1 97.06 79 ASN A C 1
ATOM 594 O O . ASN A 1 79 ? -17.312 -9.984 4.156 1 97.06 79 ASN A O 1
ATOM 598 N N . THR A 1 80 ? -16.328 -9.609 6.094 1 97.69 80 THR A N 1
ATOM 599 C CA . THR A 1 80 ? -16.438 -8.164 5.938 1 97.69 80 THR A CA 1
ATOM 600 C C . THR A 1 80 ? -15.57 -7.676 4.781 1 97.69 80 THR A C 1
ATOM 602 O O . THR A 1 80 ? -15.977 -6.789 4.023 1 97.69 80 THR A O 1
ATOM 605 N N . MET A 1 81 ? -14.383 -8.258 4.664 1 97.06 81 MET A N 1
ATOM 606 C CA . MET A 1 81 ? -13.508 -7.938 3.545 1 97.06 81 MET A CA 1
ATOM 607 C C . MET A 1 81 ? -14.156 -8.305 2.217 1 97.06 81 MET A C 1
ATOM 609 O O . MET A 1 81 ? -14.086 -7.539 1.253 1 97.06 81 MET A O 1
ATOM 613 N N . LEU A 1 82 ? -14.773 -9.453 2.172 1 97.25 82 LEU A N 1
ATOM 614 C CA . LEU A 1 82 ? -15.484 -9.906 0.979 1 97.25 82 LEU A CA 1
ATOM 615 C C . LEU A 1 82 ? -16.562 -8.914 0.578 1 97.25 82 LEU A C 1
ATOM 617 O O . LEU A 1 82 ? -16.703 -8.586 -0.603 1 97.25 82 LEU A O 1
ATOM 621 N N . GLU A 1 83 ? -17.266 -8.516 1.542 1 96.62 83 GLU A N 1
ATOM 622 C CA . GLU A 1 83 ? -18.312 -7.527 1.29 1 96.62 83 GLU A CA 1
ATOM 623 C C . GLU A 1 83 ? -17.719 -6.215 0.782 1 96.62 83 GLU A C 1
ATOM 625 O O . GLU A 1 83 ? -18.234 -5.629 -0.174 1 96.62 83 GLU A O 1
ATOM 630 N N . LEU A 1 84 ? -16.703 -5.793 1.37 1 97.06 84 LEU A N 1
ATOM 631 C CA . LEU A 1 84 ? -16.078 -4.52 1.023 1 97.06 84 LEU A CA 1
ATOM 632 C C . LEU A 1 84 ? -15.609 -4.52 -0.429 1 97.06 84 LEU A C 1
ATOM 634 O O . LEU A 1 84 ? -15.844 -3.555 -1.16 1 97.06 84 LEU A O 1
ATOM 638 N N . ILE A 1 85 ? -15.031 -5.609 -0.87 1 96.25 85 ILE A N 1
ATOM 639 C CA . ILE A 1 85 ? -14.344 -5.594 -2.152 1 96.25 85 ILE A CA 1
ATOM 640 C C . ILE A 1 85 ? -15.32 -5.941 -3.273 1 96.25 85 ILE A C 1
ATOM 642 O O . ILE A 1 85 ? -14.969 -5.879 -4.453 1 96.25 85 ILE A O 1
ATOM 646 N N . THR A 1 86 ? -16.562 -6.246 -2.965 1 94.88 86 THR A N 1
ATOM 647 C CA . THR A 1 86 ? -17.5 -6.664 -4.004 1 94.88 86 THR A CA 1
ATOM 648 C C . THR A 1 86 ? -18.734 -5.762 -4.016 1 94.88 86 THR A C 1
ATOM 650 O O . THR A 1 86 ? -19.75 -6.102 -4.621 1 94.88 86 THR A O 1
ATOM 653 N N . GLN A 1 87 ? -18.625 -4.672 -3.373 1 88.88 87 GLN A N 1
ATOM 654 C CA . GLN A 1 87 ? -19.812 -3.846 -3.195 1 88.88 87 GLN A CA 1
ATOM 655 C C . GLN A 1 87 ? -20.062 -2.971 -4.418 1 88.88 87 GLN A C 1
ATOM 657 O O . GLN A 1 87 ? -21.203 -2.592 -4.695 1 88.88 87 GLN A O 1
ATOM 662 N N . SER A 1 88 ? -19.016 -2.67 -5.062 1 86.5 88 SER A N 1
ATOM 663 C CA . SER A 1 88 ? -19.188 -1.782 -6.211 1 86.5 88 SER A CA 1
ATOM 664 C C . SER A 1 88 ? -19.797 -2.52 -7.395 1 86.5 88 SER A C 1
ATOM 666 O O . SER A 1 88 ? -19.516 -3.701 -7.609 1 86.5 88 SER A O 1
ATOM 668 N N . LYS A 1 89 ? -20.719 -1.763 -8.109 1 83 89 LYS A N 1
ATOM 669 C CA . LYS A 1 89 ? -21.328 -2.332 -9.305 1 83 89 LYS A CA 1
ATOM 670 C C . LYS A 1 89 ? -20.938 -1.545 -10.555 1 83 89 LYS A C 1
ATOM 672 O O . LYS A 1 89 ? -20.656 -0.346 -10.477 1 83 89 LYS A O 1
ATOM 677 N N . GLY A 1 90 ? -20.828 -2.299 -11.602 1 89.5 90 GLY A N 1
ATOM 678 C CA . GLY A 1 90 ? -20.625 -1.657 -12.891 1 89.5 90 GLY A CA 1
ATOM 679 C C . GLY A 1 90 ? -19.203 -1.174 -13.094 1 89.5 90 GLY A C 1
ATOM 680 O O . GLY A 1 90 ? -18.969 -0.23 -13.852 1 89.5 90 GLY A O 1
ATOM 681 N N . VAL A 1 91 ? -18.312 -1.709 -12.352 1 94.19 91 VAL A N 1
ATOM 682 C CA . VAL A 1 91 ? -16.922 -1.322 -12.523 1 94.19 91 VAL A CA 1
ATOM 683 C C . VAL A 1 91 ? -16.078 -2.557 -12.828 1 94.19 91 VAL A C 1
ATOM 685 O O . VAL A 1 91 ? -16.516 -3.688 -12.617 1 94.19 91 VAL A O 1
ATOM 688 N N .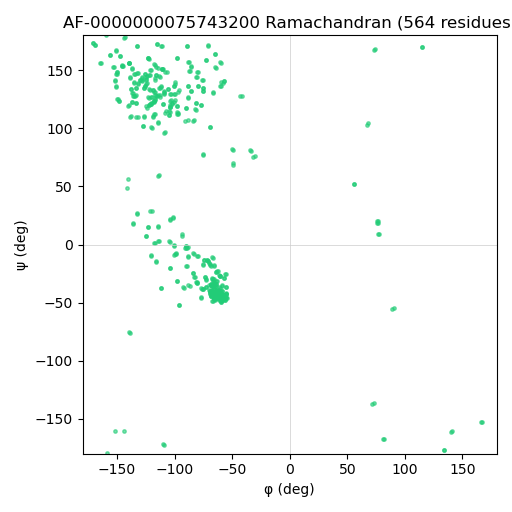 VAL A 1 92 ? -14.906 -2.27 -13.398 1 97.06 92 VAL A N 1
ATOM 689 C CA . VAL A 1 92 ? -13.945 -3.342 -13.617 1 97.06 92 VAL A CA 1
ATOM 690 C C . VAL A 1 92 ? -13.102 -3.545 -12.359 1 97.06 92 VAL A C 1
ATOM 692 O O . VAL A 1 92 ? -12.664 -2.576 -11.734 1 97.06 92 VAL A O 1
ATOM 695 N N . TYR A 1 93 ? -12.977 -4.785 -11.953 1 98.12 93 TYR A N 1
ATOM 696 C CA . TYR A 1 93 ? -12.094 -5.188 -10.859 1 98.12 93 TYR A CA 1
ATOM 697 C C . TYR A 1 93 ? -10.766 -5.711 -11.398 1 98.12 93 TYR A C 1
ATOM 699 O O . TYR A 1 93 ? -10.742 -6.66 -12.188 1 98.12 93 TYR A O 1
ATOM 707 N N . SER A 1 94 ? -9.695 -5.074 -11.055 1 98.5 94 SER A N 1
ATOM 708 C CA . SER A 1 94 ? -8.344 -5.539 -11.359 1 98.5 94 SER A CA 1
ATOM 709 C C . SER A 1 94 ? -7.551 -5.816 -10.086 1 98.5 94 SER A C 1
ATOM 711 O O . SER A 1 94 ? -7.426 -4.941 -9.227 1 98.5 94 SER A O 1
ATOM 713 N N . GLY A 1 95 ? -7.047 -7.047 -9.961 1 98.44 95 GLY A N 1
ATOM 714 C CA . GLY A 1 95 ? -6.391 -7.273 -8.68 1 98.44 95 GLY A CA 1
ATOM 715 C C . GLY A 1 95 ? -5.641 -8.586 -8.625 1 98.44 95 GLY A C 1
ATOM 716 O O . GLY A 1 95 ? -5.641 -9.352 -9.586 1 98.44 95 GLY A O 1
ATOM 717 N N . VAL A 1 96 ? -4.949 -8.734 -7.535 1 98.81 96 VAL A N 1
ATOM 718 C CA . VAL A 1 96 ? -4.238 -9.961 -7.184 1 98.81 96 VAL A CA 1
ATOM 719 C C . VAL A 1 96 ? -4.586 -10.367 -5.754 1 98.81 96 VAL A C 1
ATOM 721 O O . VAL A 1 96 ? -4.758 -9.516 -4.883 1 98.81 96 VAL A O 1
ATOM 724 N N . VAL A 1 97 ? -4.719 -11.664 -5.539 1 98.5 97 VAL A N 1
ATOM 725 C CA . VAL A 1 97 ? -5 -12.25 -4.23 1 98.5 97 VAL A CA 1
ATOM 726 C C . VAL A 1 97 ? -4.09 -13.453 -3.998 1 98.5 97 VAL A C 1
ATOM 728 O O . VAL A 1 97 ? -3.725 -14.156 -4.945 1 98.5 97 VAL A O 1
ATOM 731 N N . HIS A 1 98 ? -3.734 -13.648 -2.76 1 98.25 98 HIS A N 1
ATOM 732 C CA . HIS A 1 98 ? -2.701 -14.633 -2.475 1 98.25 98 HIS A CA 1
ATOM 733 C C . HIS A 1 98 ? -2.889 -15.242 -1.091 1 98.25 98 HIS A C 1
ATOM 735 O O . HIS A 1 98 ? -3.219 -14.539 -0.135 1 98.25 98 HIS A O 1
ATOM 741 N N . VAL A 1 99 ? -2.754 -16.531 -0.987 1 96.69 99 VAL A N 1
ATOM 742 C CA . VAL A 1 99 ? -2.623 -17.234 0.286 1 96.69 99 VAL A CA 1
ATOM 743 C C . VAL A 1 99 ? -1.215 -17.812 0.417 1 96.69 99 VAL A C 1
ATOM 745 O O . VAL A 1 99 ? -0.702 -18.422 -0.518 1 96.69 99 VAL A O 1
ATOM 748 N N . LEU A 1 100 ? -0.701 -17.641 1.534 1 92.5 100 LEU A N 1
ATOM 749 C CA . LEU A 1 100 ? 0.738 -17.812 1.687 1 92.5 100 LEU A CA 1
ATOM 750 C C . LEU A 1 100 ? 1.046 -19.078 2.482 1 92.5 100 LEU A C 1
ATOM 752 O O . LEU A 1 100 ? 0.432 -19.328 3.523 1 92.5 100 LEU A O 1
ATOM 756 N N . ASN A 1 101 ? 1.91 -19.828 1.981 1 90.06 101 ASN A N 1
ATOM 757 C CA . ASN A 1 101 ? 2.719 -20.812 2.695 1 90.06 101 ASN A CA 1
ATOM 758 C C . ASN A 1 101 ? 4.211 -20.516 2.557 1 90.06 101 ASN A C 1
ATOM 760 O O . ASN A 1 101 ? 4.844 -20.938 1.586 1 90.06 101 ASN A O 1
ATOM 764 N N . ALA A 1 102 ? 4.715 -19.938 3.584 1 86.44 102 ALA A N 1
ATOM 765 C CA . ALA A 1 102 ? 6.027 -19.312 3.479 1 86.44 102 ALA A CA 1
ATOM 766 C C . ALA A 1 102 ? 7.145 -20.344 3.477 1 86.44 102 ALA A C 1
ATOM 768 O O . ALA A 1 102 ? 7.121 -21.297 4.27 1 86.44 102 ALA A O 1
ATOM 769 N N . ASP A 1 103 ? 8.055 -20.125 2.562 1 81.56 103 ASP A N 1
ATOM 770 C CA . ASP A 1 103 ? 9.281 -20.906 2.57 1 81.56 103 ASP A CA 1
ATOM 771 C C . ASP A 1 103 ? 10.109 -20.625 3.818 1 81.56 103 ASP A C 1
ATOM 773 O O . ASP A 1 103 ? 10.664 -21.547 4.422 1 81.56 103 ASP A O 1
ATOM 777 N N . ASP A 1 104 ? 10.242 -19.422 4.152 1 87.06 104 ASP A N 1
ATOM 778 C CA . ASP A 1 104 ? 10.914 -18.953 5.359 1 87.06 104 ASP A CA 1
ATOM 779 C C . ASP A 1 104 ? 9.93 -18.266 6.309 1 87.06 104 ASP A C 1
ATOM 781 O O . ASP A 1 104 ? 9.602 -17.094 6.129 1 87.06 104 ASP A O 1
ATOM 785 N N . LYS A 1 105 ? 9.555 -18.906 7.367 1 88.88 105 LYS A N 1
ATOM 786 C CA . LYS A 1 105 ? 8.531 -18.438 8.297 1 88.88 105 LYS A CA 1
ATOM 787 C C . LYS A 1 105 ? 9.062 -17.312 9.18 1 88.88 105 LYS A C 1
ATOM 789 O O . LYS A 1 105 ? 8.289 -16.547 9.758 1 88.88 105 LYS A O 1
ATOM 794 N N . SER A 1 106 ? 10.359 -17.188 9.234 1 91.5 106 SER A N 1
ATOM 795 C CA . SER A 1 106 ? 10.961 -16.219 10.133 1 91.5 106 SER A CA 1
ATOM 796 C C . SER A 1 106 ? 10.789 -14.797 9.609 1 91.5 106 SER A C 1
ATOM 798 O O . SER A 1 106 ? 10.945 -13.828 10.359 1 91.5 106 SER A O 1
ATOM 800 N N . VAL A 1 107 ? 10.406 -14.633 8.359 1 94.38 107 VAL A N 1
ATOM 801 C CA . VAL A 1 107 ? 10.312 -13.297 7.789 1 94.38 107 VAL A CA 1
ATOM 802 C C . VAL A 1 107 ? 8.859 -12.977 7.453 1 94.38 107 VAL A C 1
ATOM 804 O O . VAL A 1 107 ? 8.578 -12.055 6.684 1 94.38 107 VAL A O 1
ATOM 807 N N . VAL A 1 108 ? 7.941 -13.75 7.996 1 95.88 108 VAL A N 1
ATOM 808 C CA . VAL A 1 108 ? 6.531 -13.492 7.734 1 95.88 108 VAL A CA 1
ATOM 809 C C . VAL A 1 108 ? 6.055 -12.305 8.57 1 95.88 108 VAL A C 1
ATOM 811 O O . VAL A 1 108 ? 6.16 -12.328 9.805 1 95.88 108 VAL A O 1
ATOM 814 N N . ASN A 1 109 ? 5.617 -11.312 8.008 1 97.94 109 ASN A N 1
ATOM 815 C CA . ASN A 1 109 ? 5.008 -10.117 8.57 1 97.94 109 ASN A CA 1
ATOM 816 C C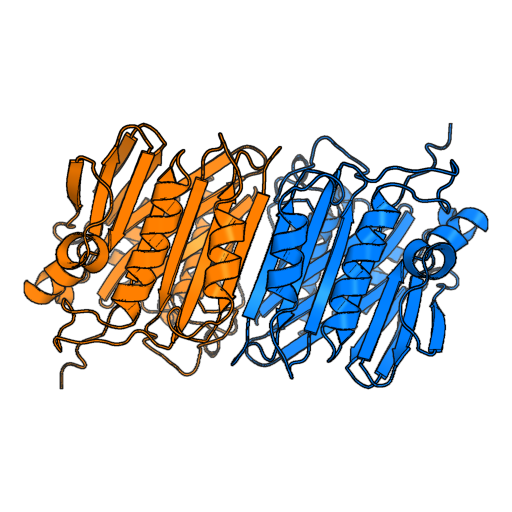 . ASN A 1 109 ? 4.16 -9.383 7.539 1 97.94 109 ASN A C 1
ATOM 818 O O . ASN A 1 109 ? 4.094 -9.789 6.379 1 97.94 109 ASN A O 1
ATOM 822 N N . THR A 1 110 ? 3.525 -8.25 7.867 1 97.81 110 THR A N 1
ATOM 823 C CA . THR A 1 110 ? 2.584 -7.578 6.98 1 97.81 110 THR A CA 1
ATOM 824 C C . THR A 1 110 ? 3.312 -6.93 5.805 1 97.81 110 THR A C 1
ATOM 826 O O . THR A 1 110 ? 2.691 -6.566 4.805 1 97.81 110 THR A O 1
ATOM 829 N N . ILE A 1 111 ? 4.605 -6.801 5.875 1 97.88 111 ILE A N 1
ATOM 830 C CA . ILE A 1 111 ? 5.371 -6.254 4.762 1 97.88 111 ILE A CA 1
ATOM 831 C C . ILE A 1 111 ? 5.598 -7.336 3.711 1 97.88 111 ILE A C 1
ATOM 833 O O . ILE A 1 111 ? 5.578 -7.059 2.51 1 97.88 111 ILE A O 1
ATOM 837 N N . THR A 1 112 ? 5.727 -8.625 4.207 1 97.5 112 THR A N 1
ATOM 838 C CA . THR A 1 112 ? 6.184 -9.688 3.314 1 97.5 112 THR A CA 1
ATOM 839 C C . THR A 1 112 ? 5.023 -10.578 2.893 1 97.5 112 THR A C 1
ATOM 841 O O . THR A 1 112 ? 5.133 -11.336 1.922 1 97.5 112 THR A O 1
ATOM 844 N N . VAL A 1 113 ? 3.975 -10.531 3.672 1 97.75 113 VAL A N 1
ATOM 845 C CA . VAL A 1 113 ? 2.766 -11.18 3.18 1 97.75 113 VAL A CA 1
ATOM 846 C C . VAL A 1 113 ? 2.328 -10.539 1.866 1 97.75 113 VAL A C 1
ATOM 848 O O . VAL A 1 113 ? 2.42 -9.32 1.704 1 97.75 113 VAL A O 1
ATOM 851 N N . HIS A 1 114 ? 1.957 -11.383 0.935 1 98.06 114 HIS A N 1
ATOM 852 C CA . HIS A 1 114 ? 1.607 -10.883 -0.391 1 98.06 114 HIS A CA 1
ATOM 853 C C . HIS A 1 114 ? 0.188 -10.328 -0.414 1 98.06 114 HIS A C 1
ATOM 855 O O . HIS A 1 114 ? -0.706 -10.867 0.242 1 98.06 114 HIS A O 1
ATOM 861 N N . PRO A 1 115 ? -0.025 -9.289 -1.285 1 98.69 115 PRO A N 1
ATOM 862 C CA . PRO A 1 115 ? 0.868 -8.703 -2.289 1 98.69 115 PRO A CA 1
ATOM 863 C C . PRO A 1 115 ? 1.89 -7.746 -1.686 1 98.69 115 PRO A C 1
ATOM 865 O O . PRO A 1 115 ? 1.549 -6.949 -0.807 1 98.69 115 PRO A O 1
ATOM 868 N N . VAL A 1 116 ? 3.133 -7.859 -2.148 1 98.25 116 VAL A N 1
ATOM 869 C CA . VAL A 1 116 ? 4.137 -6.879 -1.754 1 98.25 116 VAL A CA 1
ATOM 870 C C . VAL A 1 116 ? 4.102 -5.688 -2.711 1 98.25 116 VAL A C 1
ATOM 872 O O . VAL A 1 116 ? 3.721 -5.832 -3.875 1 98.25 116 VAL A O 1
ATOM 875 N N . ASN A 1 117 ? 4.426 -4.555 -2.201 1 96.69 117 ASN A N 1
ATOM 876 C CA . ASN A 1 117 ? 4.305 -3.336 -2.99 1 96.69 117 ASN A CA 1
ATOM 877 C C . ASN A 1 117 ? 5.672 -2.762 -3.354 1 96.69 117 ASN A C 1
ATOM 879 O O . ASN A 1 117 ? 6.648 -2.965 -2.627 1 96.69 117 ASN A O 1
ATOM 883 N N . ALA A 1 118 ? 5.762 -2.104 -4.438 1 96.94 118 ALA A N 1
ATOM 884 C CA . ALA A 1 118 ? 6.91 -1.304 -4.859 1 96.94 118 ALA A CA 1
ATOM 885 C C . ALA A 1 118 ? 6.461 -0.067 -5.633 1 96.94 118 ALA A C 1
ATOM 887 O O . ALA A 1 118 ? 5.391 -0.062 -6.242 1 96.94 118 ALA A O 1
ATOM 888 N N . GLN A 1 119 ? 7.285 0.917 -5.582 1 95.69 119 GLN A N 1
ATOM 889 C CA . GLN A 1 119 ? 6.996 2.156 -6.297 1 95.69 119 GLN A CA 1
ATOM 890 C C . GLN A 1 119 ? 7.773 2.227 -7.609 1 95.69 119 GLN A C 1
ATOM 892 O O . GLN A 1 119 ? 8.945 1.843 -7.664 1 95.69 119 GLN A O 1
ATOM 897 N N . VAL A 1 120 ? 7.078 2.652 -8.641 1 96.06 120 VAL A N 1
ATOM 898 C CA . VAL A 1 120 ? 7.73 2.932 -9.914 1 96.06 120 VAL A CA 1
ATOM 899 C C . VAL A 1 120 ? 7.621 4.422 -10.234 1 96.06 120 VAL A C 1
ATOM 901 O O . VAL A 1 120 ? 6.914 5.16 -9.547 1 96.06 120 VAL A O 1
ATOM 904 N N . SER A 1 121 ? 8.297 4.867 -11.281 1 95.06 121 SER A N 1
ATOM 905 C CA . SER A 1 121 ? 8.445 6.289 -11.57 1 95.06 121 SER A CA 1
ATOM 906 C C . SER A 1 121 ? 7.102 6.938 -11.875 1 95.06 121 SER A C 1
ATOM 908 O O . SER A 1 121 ? 6.941 8.156 -11.727 1 95.06 121 SER A O 1
ATOM 910 N N . ASP A 1 122 ? 6.156 6.145 -12.305 1 95.62 122 ASP A N 1
ATOM 911 C CA . ASP A 1 122 ? 4.879 6.738 -12.688 1 95.62 122 ASP A CA 1
ATOM 912 C C . ASP A 1 122 ? 3.707 5.965 -12.086 1 95.62 122 ASP A C 1
ATOM 914 O O . ASP A 1 122 ? 2.615 5.938 -12.664 1 95.62 122 ASP A O 1
ATOM 918 N N . GLY A 1 123 ? 3.965 5.297 -10.938 1 96.62 123 GLY A N 1
ATOM 919 C CA . GLY A 1 123 ? 2.881 4.559 -10.305 1 96.62 123 GLY A CA 1
ATOM 920 C C . GLY A 1 123 ? 3.355 3.605 -9.227 1 96.62 123 GLY A C 1
ATOM 921 O O . GLY A 1 123 ? 4.309 3.902 -8.508 1 96.62 123 GLY A O 1
ATOM 922 N N . GLU A 1 124 ? 2.562 2.527 -9.016 1 97.25 124 GLU A N 1
ATOM 923 C CA . GLU A 1 124 ? 2.848 1.511 -8.008 1 97.25 124 GLU A CA 1
ATOM 924 C C . GLU A 1 124 ? 2.602 0.107 -8.547 1 97.25 124 GLU A C 1
ATOM 926 O O . GLU A 1 124 ? 1.741 -0.087 -9.414 1 97.25 124 GLU A O 1
ATOM 931 N N . LEU A 1 125 ? 3.336 -0.781 -8.016 1 97.81 125 LEU A N 1
ATOM 932 C CA . LEU A 1 125 ? 3.178 -2.178 -8.398 1 97.81 125 LEU A CA 1
ATOM 933 C C . LEU A 1 125 ? 2.893 -3.053 -7.184 1 97.81 125 LEU A C 1
ATOM 935 O O . LEU A 1 125 ? 3.451 -2.826 -6.109 1 97.81 125 LEU A O 1
ATOM 939 N N . TYR A 1 126 ? 1.987 -4 -7.301 1 98.81 126 TYR A N 1
ATOM 940 C CA . TYR A 1 126 ? 1.699 -5.039 -6.316 1 98.81 126 TYR A CA 1
ATOM 941 C C . TYR A 1 126 ? 2.002 -6.422 -6.879 1 98.81 126 TYR A C 1
ATOM 943 O O . TYR A 1 126 ? 1.51 -6.785 -7.953 1 98.81 126 TYR A O 1
ATOM 951 N N . LEU A 1 127 ? 2.844 -7.16 -6.172 1 98.88 127 LEU A N 1
ATOM 952 C CA . LEU A 1 127 ? 3.363 -8.422 -6.691 1 98.88 127 LEU A CA 1
ATOM 953 C C . LEU A 1 127 ? 2.98 -9.578 -5.777 1 98.88 127 LEU A C 1
ATOM 955 O O . LEU A 1 127 ? 3.133 -9.492 -4.559 1 98.88 127 LEU A O 1
ATOM 959 N N . VAL A 1 128 ? 2.379 -10.609 -6.344 1 98.69 128 VAL A N 1
ATOM 960 C CA . VAL A 1 128 ? 2.266 -11.906 -5.688 1 98.69 128 VAL A CA 1
ATOM 961 C C . VAL A 1 128 ? 3.135 -12.93 -6.414 1 98.69 128 VAL A C 1
ATOM 963 O O . VAL A 1 128 ? 3.379 -12.805 -7.617 1 98.69 128 VAL A O 1
ATOM 966 N N . HIS A 1 129 ? 3.605 -13.906 -5.703 1 97.94 129 HIS A N 1
ATOM 967 C CA . HIS A 1 129 ? 4.578 -14.844 -6.266 1 97.94 129 HIS A CA 1
ATOM 968 C C . HIS A 1 129 ? 4.418 -16.234 -5.664 1 97.94 129 HIS A C 1
ATOM 970 O O . HIS A 1 129 ? 4.316 -16.375 -4.445 1 97.94 129 HIS A O 1
ATOM 976 N N . ASN A 1 130 ? 4.223 -17.188 -6.445 1 95.25 130 ASN A N 1
ATOM 977 C CA . ASN A 1 130 ? 4.328 -18.594 -6.102 1 95.25 130 ASN A CA 1
ATOM 978 C C . ASN A 1 130 ? 5.605 -19.219 -6.66 1 95.25 130 ASN A C 1
ATOM 980 O O . ASN A 1 130 ? 5.75 -19.359 -7.875 1 95.25 130 ASN A O 1
ATOM 984 N N . GLY A 1 131 ? 6.488 -19.562 -5.82 1 94.69 131 GLY A N 1
ATOM 985 C CA . GLY A 1 131 ? 7.824 -20.031 -6.156 1 94.69 131 GLY A CA 1
ATOM 986 C C . GLY A 1 131 ? 8.906 -19.375 -5.324 1 94.69 131 GLY A C 1
ATOM 987 O O . GLY A 1 131 ? 8.617 -18.609 -4.402 1 94.69 131 GLY A O 1
ATOM 988 N N . VAL A 1 132 ? 10.164 -19.734 -5.648 1 94.94 132 VAL A N 1
ATOM 989 C CA . VAL A 1 132 ? 11.297 -19.219 -4.875 1 94.94 132 VAL A CA 1
ATOM 990 C C . VAL A 1 132 ? 12.398 -18.75 -5.82 1 94.94 132 VAL A C 1
ATOM 992 O O . VAL A 1 132 ? 12.75 -19.438 -6.773 1 94.94 132 VAL A O 1
ATOM 995 N N . VAL A 1 133 ? 12.828 -17.562 -5.613 1 96.69 133 VAL A N 1
ATOM 996 C CA . VAL A 1 133 ? 14.031 -17.047 -6.258 1 96.69 133 VAL A CA 1
ATOM 997 C C . VAL A 1 133 ? 15.102 -16.781 -5.207 1 96.69 133 VAL A C 1
ATOM 999 O O . VAL A 1 133 ? 14.797 -16.578 -4.027 1 96.69 133 VAL A O 1
ATOM 1002 N N . ASP A 1 134 ? 16.344 -16.859 -5.578 1 97.62 134 ASP A N 1
ATOM 1003 C CA . ASP A 1 134 ? 17.453 -16.547 -4.676 1 97.62 134 ASP A CA 1
ATOM 1004 C C . ASP A 1 134 ? 17.5 -15.047 -4.359 1 97.62 134 ASP A C 1
ATOM 1006 O O . ASP A 1 134 ? 18.094 -14.266 -5.105 1 97.62 134 ASP A O 1
ATOM 1010 N N . LYS A 1 135 ? 17.016 -14.68 -3.227 1 97.25 135 LYS A N 1
ATOM 1011 C CA . LYS A 1 135 ? 16.859 -13.258 -2.91 1 97.25 135 LYS A CA 1
ATOM 1012 C C . LYS A 1 135 ? 18.219 -12.578 -2.766 1 97.25 135 LYS A C 1
ATOM 1014 O O . LYS A 1 135 ? 18.359 -11.375 -3.012 1 97.25 135 LYS A O 1
ATOM 1019 N N . PHE A 1 136 ? 19.219 -13.344 -2.354 1 98.06 136 PHE A N 1
ATOM 1020 C CA . PHE A 1 136 ? 20.516 -12.734 -2.146 1 98.06 136 PHE A CA 1
ATOM 1021 C C . PHE A 1 136 ? 21.172 -12.398 -3.48 1 98.06 136 PHE A C 1
ATOM 1023 O O . PHE A 1 136 ? 21.828 -11.352 -3.613 1 98.06 136 PHE A O 1
ATOM 1030 N N . LYS A 1 137 ? 20.984 -13.242 -4.469 1 98.38 137 LYS A N 1
ATOM 1031 C CA . LYS A 1 137 ? 21.5 -12.945 -5.801 1 98.38 137 LYS A CA 1
ATOM 1032 C C . LYS A 1 137 ? 20.75 -11.773 -6.43 1 98.38 137 LYS A C 1
ATOM 1034 O O . LYS A 1 137 ? 21.359 -10.883 -7.031 1 98.38 137 LYS A O 1
ATOM 1039 N N . VAL A 1 138 ? 19.453 -11.797 -6.305 1 98.5 138 VAL A N 1
ATOM 1040 C CA . VAL A 1 138 ? 18.641 -10.703 -6.82 1 98.5 138 VAL A CA 1
ATOM 1041 C C . VAL A 1 138 ? 19.062 -9.383 -6.172 1 98.5 138 VAL A C 1
ATOM 1043 O O . VAL A 1 138 ? 19.234 -8.375 -6.859 1 98.5 138 VAL A O 1
ATOM 1046 N N . TYR A 1 139 ? 19.266 -9.43 -4.84 1 98.31 139 TYR A N 1
ATOM 104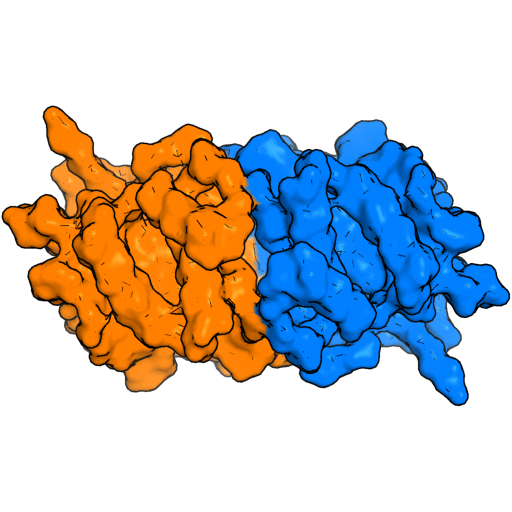7 C CA . TYR A 1 139 ? 19.625 -8.219 -4.105 1 98.31 139 TYR A CA 1
ATOM 1048 C C . TYR A 1 139 ? 21.016 -7.727 -4.523 1 98.31 139 TYR A C 1
ATOM 1050 O O . TYR A 1 139 ? 21.234 -6.516 -4.605 1 98.31 139 TYR A O 1
ATOM 1058 N N . GLU A 1 140 ? 21.906 -8.656 -4.688 1 98.19 140 GLU A N 1
ATOM 1059 C CA . GLU A 1 140 ? 23.234 -8.258 -5.129 1 98.19 140 GLU A CA 1
ATOM 1060 C C . GLU A 1 140 ? 23.172 -7.465 -6.43 1 98.19 140 GLU A C 1
ATOM 1062 O O . GLU A 1 140 ? 23.859 -6.449 -6.578 1 98.19 140 GLU A O 1
ATOM 1067 N N . TYR A 1 141 ? 22.359 -7.887 -7.359 1 98.12 141 TYR A N 1
ATOM 1068 C CA . TYR A 1 141 ? 22.172 -7.16 -8.609 1 98.12 141 TYR A CA 1
ATOM 1069 C C . TYR A 1 141 ? 21.531 -5.805 -8.367 1 98.12 141 TYR A C 1
ATOM 1071 O O . TYR A 1 141 ? 21.969 -4.789 -8.914 1 98.12 141 TYR A O 1
ATOM 1079 N N . LEU A 1 142 ? 20.516 -5.801 -7.605 1 97.12 142 LEU A N 1
ATOM 1080 C CA . LEU A 1 142 ? 19.781 -4.594 -7.266 1 97.12 142 LEU A CA 1
ATOM 1081 C C . LEU A 1 142 ? 20.688 -3.549 -6.629 1 97.12 142 LEU A C 1
ATOM 1083 O O . LEU A 1 142 ? 20.625 -2.371 -6.988 1 97.12 142 LEU A O 1
ATOM 1087 N N . ARG A 1 143 ? 21.453 -4.02 -5.707 1 96.38 143 ARG A N 1
ATOM 1088 C CA . ARG A 1 143 ? 22.359 -3.141 -4.992 1 96.38 143 ARG A CA 1
ATOM 1089 C C . ARG A 1 143 ? 23.453 -2.619 -5.918 1 96.38 143 ARG A C 1
ATOM 1091 O O . ARG A 1 143 ? 23.734 -1.416 -5.953 1 96.38 143 ARG A O 1
ATOM 1098 N N . SER A 1 144 ? 24.094 -3.463 -6.676 1 97.44 144 SER A N 1
ATOM 1099 C CA . SER A 1 144 ? 25.234 -3.104 -7.516 1 97.44 144 SER A CA 1
ATOM 1100 C C . SER A 1 144 ? 24.797 -2.227 -8.688 1 97.44 144 SER A C 1
ATOM 1102 O O . SER A 1 144 ? 25.469 -1.249 -9.016 1 97.44 144 SER A O 1
ATOM 1104 N N . LYS A 1 145 ? 23.672 -2.523 -9.266 1 96.44 145 LYS A N 1
ATOM 1105 C CA . LYS A 1 145 ? 23.25 -1.85 -10.484 1 96.44 145 LYS A CA 1
ATOM 1106 C C . LYS A 1 145 ? 22.469 -0.574 -10.172 1 96.44 145 LYS A C 1
ATOM 1108 O O . LYS A 1 145 ? 22.562 0.416 -10.898 1 96.44 145 LYS A O 1
ATOM 1113 N N . TYR A 1 146 ? 21.719 -0.611 -9.109 1 94.56 146 TYR A N 1
ATOM 1114 C CA . TYR A 1 146 ? 20.781 0.489 -8.906 1 94.56 146 TYR A CA 1
ATOM 1115 C C . TYR A 1 146 ? 21.062 1.208 -7.594 1 94.56 146 TYR A C 1
ATOM 1117 O O . TYR A 1 146 ? 20.422 2.221 -7.285 1 94.56 146 TYR A O 1
ATOM 1125 N N . GLY A 1 147 ? 21.922 0.677 -6.746 1 92.94 147 GLY A N 1
ATOM 1126 C CA . GLY A 1 147 ? 22.281 1.324 -5.496 1 92.94 147 GLY A CA 1
ATOM 1127 C C . GLY A 1 147 ? 21.203 1.197 -4.43 1 92.94 147 GLY A C 1
ATOM 1128 O O . GLY A 1 147 ? 21.172 1.983 -3.479 1 92.94 147 GLY A O 1
ATOM 1129 N N . VAL A 1 148 ? 20.328 0.266 -4.598 1 93.12 148 VAL A N 1
ATOM 1130 C CA . VAL A 1 148 ? 19.234 0.087 -3.658 1 93.12 148 VAL A CA 1
ATOM 1131 C C . VAL A 1 148 ? 19.75 -0.564 -2.377 1 93.12 148 VAL A C 1
ATOM 1133 O O . VAL A 1 148 ? 20.531 -1.518 -2.428 1 93.12 148 VAL A O 1
ATOM 1136 N N . ARG A 1 149 ? 19.375 0.014 -1.257 1 91.88 149 ARG A N 1
ATOM 1137 C CA . ARG A 1 149 ? 19.703 -0.544 0.051 1 91.88 149 ARG A CA 1
ATOM 1138 C C . ARG A 1 149 ? 18.484 -1.233 0.672 1 91.88 149 ARG A C 1
ATOM 1140 O O . ARG A 1 149 ? 17.406 -0.641 0.765 1 91.88 149 ARG A O 1
ATOM 1147 N N . LEU A 1 150 ? 18.594 -2.479 1.024 1 95.5 150 LEU A N 1
ATOM 1148 C CA . LEU A 1 150 ? 17.562 -3.262 1.693 1 95.5 150 LEU A CA 1
ATOM 1149 C C . LEU A 1 150 ? 18.141 -4.074 2.842 1 95.5 150 LEU A C 1
ATOM 1151 O O . LEU A 1 150 ? 19.266 -4.562 2.746 1 95.5 150 LEU A O 1
ATOM 1155 N N . ARG A 1 151 ? 17.438 -4.141 3.943 1 95.81 151 ARG A N 1
ATOM 1156 C CA . ARG A 1 151 ? 17.75 -5.18 4.922 1 95.81 151 ARG A CA 1
ATOM 1157 C C . ARG A 1 151 ? 17.234 -6.539 4.461 1 95.81 151 ARG A C 1
ATOM 1159 O O . ARG A 1 151 ? 16.25 -7.059 5.012 1 95.81 151 ARG A O 1
ATOM 1166 N N . VAL A 1 152 ? 17.953 -7.094 3.572 1 97 152 VAL A N 1
ATOM 1167 C CA . VAL A 1 152 ? 17.5 -8.242 2.795 1 97 152 VAL A CA 1
ATOM 1168 C C . VAL A 1 152 ? 17.219 -9.422 3.727 1 97 152 VAL A C 1
ATOM 1170 O O . VAL A 1 152 ? 16.328 -10.227 3.465 1 97 152 VAL A O 1
ATOM 1173 N N . GLU A 1 153 ? 17.875 -9.484 4.879 1 96.06 153 GLU A N 1
ATOM 1174 C CA . GLU A 1 153 ? 17.703 -10.578 5.828 1 96.06 153 GLU A CA 1
ATOM 1175 C C . GLU A 1 153 ? 16.312 -10.539 6.465 1 96.06 153 GLU A C 1
ATOM 1177 O O . GLU A 1 153 ? 15.836 -11.547 6.98 1 96.06 153 GLU A O 1
ATOM 1182 N N . LEU A 1 154 ? 15.656 -9.398 6.375 1 95.25 154 LEU A N 1
ATOM 1183 C CA . LEU A 1 154 ? 14.359 -9.227 7.012 1 95.25 154 LEU A CA 1
ATOM 1184 C C . LEU A 1 154 ? 13.234 -9.375 5.988 1 95.25 154 LEU A C 1
ATOM 1186 O O . LEU A 1 154 ? 12.055 -9.32 6.348 1 95.25 154 LEU A O 1
ATOM 1190 N N . MET A 1 155 ? 13.586 -9.609 4.727 1 96.44 155 MET A N 1
ATOM 1191 C CA . MET A 1 155 ? 12.609 -9.617 3.639 1 96.44 155 MET A CA 1
ATOM 1192 C C . MET A 1 155 ? 12.539 -10.992 2.982 1 96.44 155 MET A C 1
ATOM 1194 O O . MET A 1 155 ? 13.445 -11.805 3.141 1 96.44 155 MET A O 1
ATOM 1198 N N . ASN A 1 156 ? 11.43 -11.281 2.391 1 96.62 156 ASN A N 1
ATOM 1199 C CA . ASN A 1 156 ? 11.359 -12.492 1.579 1 96.62 156 ASN A CA 1
ATOM 1200 C C . ASN A 1 156 ? 11.766 -12.227 0.134 1 96.62 156 ASN A C 1
ATOM 1202 O O . ASN A 1 156 ? 12.047 -11.078 -0.234 1 96.62 156 ASN A O 1
ATOM 1206 N N . ASP A 1 157 ? 11.922 -13.25 -0.66 1 97.19 157 ASP A N 1
ATOM 1207 C CA . ASP A 1 157 ? 12.43 -13.125 -2.021 1 97.19 157 ASP A CA 1
ATOM 1208 C C . ASP A 1 157 ? 11.477 -12.305 -2.891 1 97.19 157 ASP A C 1
ATOM 1210 O O . ASP A 1 157 ? 11.914 -11.531 -3.744 1 97.19 157 ASP A O 1
ATOM 1214 N N . THR A 1 158 ? 10.156 -12.391 -2.67 1 97.69 158 THR A N 1
ATOM 1215 C CA . THR A 1 158 ? 9.164 -11.672 -3.463 1 97.69 158 THR A CA 1
ATOM 1216 C C . THR A 1 158 ? 9.305 -10.164 -3.268 1 97.69 158 THR A C 1
ATOM 1218 O O . THR A 1 158 ? 9.156 -9.398 -4.219 1 97.69 158 THR A O 1
ATOM 1221 N N . TYR A 1 159 ? 9.539 -9.773 -2.029 1 97.94 159 TYR A N 1
ATOM 1222 C CA . TYR A 1 159 ? 9.75 -8.359 -1.753 1 97.94 159 TYR A CA 1
ATOM 1223 C C . TYR A 1 159 ? 10.953 -7.824 -2.527 1 97.94 159 TYR A C 1
ATOM 1225 O O . TYR A 1 159 ? 10.875 -6.762 -3.148 1 97.94 159 TYR A O 1
ATOM 1233 N N . VAL A 1 160 ? 12.031 -8.555 -2.488 1 98.06 160 VAL A N 1
ATOM 1234 C CA . VAL A 1 160 ? 13.25 -8.148 -3.178 1 98.06 160 VAL A CA 1
ATOM 1235 C C . VAL A 1 160 ? 13 -8.109 -4.684 1 98.06 160 VAL A C 1
ATOM 1237 O O . VAL A 1 160 ? 13.422 -7.168 -5.367 1 98.06 160 VAL A O 1
ATOM 1240 N N . LEU A 1 161 ? 12.328 -9.07 -5.145 1 98.31 161 LEU A N 1
ATOM 1241 C CA . LEU A 1 161 ? 11.984 -9.156 -6.559 1 98.31 161 LEU A CA 1
ATOM 1242 C C . LEU A 1 161 ? 11.148 -7.949 -6.984 1 98.31 161 LEU A C 1
ATOM 1244 O O . LEU A 1 161 ? 11.367 -7.383 -8.055 1 98.31 161 LEU A O 1
ATOM 1248 N N . ALA A 1 162 ? 10.18 -7.551 -6.199 1 98.38 162 ALA A N 1
ATOM 1249 C CA . ALA A 1 162 ? 9.328 -6.41 -6.516 1 98.38 162 ALA A CA 1
ATOM 1250 C C . ALA A 1 162 ? 10.156 -5.133 -6.668 1 98.38 162 ALA A C 1
ATOM 1252 O O . ALA A 1 162 ? 9.898 -4.328 -7.566 1 98.38 162 ALA A O 1
ATOM 1253 N N . GLN A 1 163 ? 11.109 -4.984 -5.773 1 97.62 163 GLN A N 1
ATOM 1254 C CA . GLN A 1 163 ? 11.977 -3.814 -5.867 1 97.62 163 GLN A CA 1
ATOM 1255 C C . GLN A 1 163 ? 12.797 -3.834 -7.156 1 97.62 163 GLN A C 1
ATOM 1257 O O . GLN A 1 163 ? 13.008 -2.791 -7.777 1 97.62 163 GLN A O 1
ATOM 1262 N N . LEU A 1 164 ? 13.242 -4.98 -7.527 1 98.19 164 LEU A N 1
ATOM 1263 C CA . LEU A 1 164 ? 14 -5.098 -8.773 1 98.19 164 LEU A CA 1
ATOM 1264 C C . LEU A 1 164 ? 13.117 -4.777 -9.969 1 98.19 164 LEU A C 1
ATOM 1266 O O . LEU A 1 164 ? 13.523 -4.023 -10.859 1 98.19 164 LEU A O 1
ATOM 1270 N N . LEU A 1 165 ? 11.906 -5.336 -10.008 1 98.38 165 LEU A N 1
ATOM 1271 C CA . LEU A 1 165 ? 10.977 -5.062 -11.102 1 98.38 165 LEU A CA 1
ATOM 1272 C C . LEU A 1 165 ? 10.742 -3.562 -11.25 1 98.38 165 LEU A C 1
ATOM 1274 O O . LEU A 1 165 ? 10.711 -3.043 -12.367 1 98.38 165 LEU A O 1
ATOM 1278 N N . ALA A 1 166 ? 10.602 -2.941 -10.148 1 97.44 166 ALA A N 1
ATOM 1279 C CA . ALA A 1 166 ? 10.328 -1.508 -10.156 1 97.44 166 ALA A CA 1
ATOM 1280 C C . ALA A 1 166 ? 11.477 -0.73 -10.781 1 97.44 166 ALA A C 1
ATOM 1282 O O . ALA A 1 166 ? 11.258 0.189 -11.57 1 97.44 166 ALA A O 1
ATOM 1283 N N . ARG A 1 167 ? 12.695 -1.13 -10.414 1 96.62 167 ARG A N 1
ATOM 1284 C CA . ARG A 1 167 ? 13.852 -0.413 -10.945 1 96.62 167 ARG A CA 1
ATOM 1285 C C . ARG A 1 167 ? 14.016 -0.672 -12.438 1 96.62 167 ARG A C 1
ATOM 1287 O O . ARG A 1 167 ? 14.312 0.248 -13.203 1 96.62 167 ARG A O 1
ATOM 1294 N N . ILE A 1 168 ? 13.828 -1.907 -12.859 1 97.69 168 ILE A N 1
ATOM 1295 C CA . ILE A 1 168 ? 13.898 -2.205 -14.289 1 97.69 168 ILE A CA 1
ATOM 1296 C C . ILE A 1 168 ? 12.805 -1.439 -15.031 1 97.69 168 ILE A C 1
ATOM 1298 O O . ILE A 1 168 ? 13.031 -0.928 -16.125 1 97.69 168 ILE A O 1
ATOM 1302 N N . TYR A 1 169 ? 11.656 -1.361 -14.453 1 97.81 169 TYR A N 1
ATOM 1303 C CA . TYR A 1 169 ? 10.547 -0.619 -15.047 1 97.81 169 TYR A CA 1
ATOM 1304 C C . TYR A 1 169 ? 10.93 0.837 -15.281 1 97.81 169 TYR A C 1
ATOM 1306 O O . TYR A 1 169 ? 10.594 1.415 -16.312 1 97.81 169 TYR A O 1
ATOM 1314 N N . ASP A 1 170 ? 11.578 1.407 -14.305 1 95.31 170 ASP A N 1
ATOM 1315 C CA . ASP A 1 170 ? 11.953 2.812 -14.406 1 95.31 170 ASP A CA 1
ATOM 1316 C C . ASP A 1 170 ? 12.922 3.037 -15.57 1 95.31 170 ASP A C 1
ATOM 1318 O O . ASP A 1 170 ? 13.008 4.141 -16.109 1 95.31 170 ASP A O 1
ATOM 1322 N N . ASP A 1 171 ? 13.625 1.987 -16 1 94.19 171 ASP A N 1
ATOM 1323 C CA . ASP A 1 171 ? 14.531 2.051 -17.141 1 94.19 171 ASP A CA 1
ATOM 1324 C C . ASP A 1 171 ? 13.773 1.928 -18.453 1 94.19 171 ASP A C 1
ATOM 1326 O O . ASP A 1 171 ? 14.172 2.502 -19.469 1 94.19 171 ASP A O 1
ATOM 1330 N N . THR A 1 172 ? 12.672 1.166 -18.453 1 92.31 172 THR A N 1
ATOM 1331 C CA . THR A 1 172 ? 12.078 0.737 -19.719 1 92.31 172 THR A CA 1
ATOM 1332 C C . THR A 1 172 ? 10.727 1.414 -19.938 1 92.31 172 THR A C 1
ATOM 1334 O O . THR A 1 172 ? 10.336 1.672 -21.078 1 92.31 172 THR A O 1
ATOM 1337 N N . GLY A 1 173 ? 10.023 1.557 -18.797 1 92.31 173 GLY A N 1
ATOM 1338 C CA . GLY A 1 173 ? 8.695 2.158 -18.844 1 92.31 173 GLY A CA 1
ATOM 1339 C C . GLY A 1 173 ? 7.625 1.212 -19.344 1 92.31 173 GLY A C 1
ATOM 1340 O O . GLY A 1 173 ? 6.512 1.638 -19.656 1 92.31 173 GLY A O 1
ATOM 1341 N N . ASP A 1 174 ? 8.008 -0.033 -19.484 1 94.56 174 ASP A N 1
ATOM 1342 C CA . ASP A 1 174 ? 7.125 -1.046 -20.062 1 94.56 174 ASP A CA 1
ATOM 1343 C C . ASP A 1 174 ? 7.258 -2.373 -19.312 1 94.56 174 ASP A C 1
ATOM 1345 O O . ASP A 1 174 ? 8.328 -2.99 -19.328 1 94.56 174 ASP A O 1
ATOM 1349 N N . LEU A 1 175 ? 6.164 -2.789 -18.766 1 95.94 175 LEU A N 1
ATOM 1350 C CA . LEU A 1 175 ? 6.219 -3.961 -17.906 1 95.94 175 LEU A CA 1
ATOM 1351 C C . LEU A 1 175 ? 6.566 -5.211 -18.703 1 95.94 175 LEU A C 1
ATOM 1353 O O . LEU A 1 175 ? 7.262 -6.098 -18.203 1 95.94 175 LEU A O 1
ATOM 1357 N N . SER A 1 176 ? 6.078 -5.289 -19.953 1 95.88 176 SER A N 1
ATOM 1358 C CA . SER A 1 176 ? 6.43 -6.438 -20.781 1 95.88 176 SER A CA 1
ATOM 1359 C C . SER A 1 176 ? 7.938 -6.52 -21 1 95.88 176 SER A C 1
ATOM 1361 O O . SER A 1 176 ? 8.523 -7.602 -20.938 1 95.88 176 SER A O 1
ATOM 1363 N N . HIS A 1 177 ? 8.547 -5.418 -21.266 1 96.62 177 HIS A N 1
ATOM 1364 C CA . HIS A 1 177 ? 10 -5.367 -21.422 1 96.62 177 HIS A CA 1
ATOM 1365 C C . HIS A 1 177 ? 10.711 -5.688 -20.109 1 96.62 177 HIS A C 1
ATOM 1367 O O . HIS A 1 177 ? 11.773 -6.32 -20.109 1 96.62 177 HIS A O 1
ATOM 1373 N N . VAL A 1 178 ? 10.141 -5.203 -19.016 1 97.75 178 VAL A N 1
ATOM 1374 C CA . VAL A 1 178 ? 10.688 -5.496 -17.703 1 97.75 178 VAL A CA 1
ATOM 1375 C C . VAL A 1 178 ? 10.766 -7.008 -17.5 1 97.75 178 VAL A C 1
ATOM 1377 O O . VAL A 1 178 ? 11.805 -7.527 -17.078 1 97.75 178 VAL A O 1
ATOM 1380 N N . LEU A 1 179 ? 9.68 -7.684 -17.812 1 97.81 179 LEU A N 1
ATOM 1381 C CA . LEU A 1 179 ? 9.578 -9.117 -17.578 1 97.81 179 LEU A CA 1
ATOM 1382 C C . LEU A 1 179 ? 10.508 -9.898 -18.5 1 97.81 179 LEU A C 1
ATOM 1384 O O . LEU A 1 179 ? 11.102 -10.898 -18.094 1 97.81 179 LEU A O 1
ATOM 1388 N N . SER A 1 180 ? 10.672 -9.398 -19.734 1 96.75 180 SER A N 1
ATOM 1389 C CA . SER A 1 180 ? 11.625 -10.008 -20.641 1 96.75 180 SER A CA 1
ATOM 1390 C C . SER A 1 180 ? 13.055 -9.875 -20.125 1 96.75 180 SER A C 1
ATOM 1392 O O . SER A 1 180 ? 13.828 -10.836 -20.156 1 96.75 180 SER A O 1
ATOM 1394 N N . ARG A 1 181 ? 13.375 -8.758 -19.688 1 97.19 181 ARG A N 1
ATOM 1395 C CA . ARG A 1 181 ? 14.695 -8.523 -19.109 1 97.19 181 ARG A CA 1
ATOM 1396 C C . ARG A 1 181 ? 14.914 -9.375 -17.875 1 97.19 181 ARG A C 1
ATOM 1398 O O . ARG A 1 181 ? 16 -9.938 -17.672 1 97.19 181 ARG A O 1
ATOM 1405 N N . LEU A 1 182 ? 13.938 -9.391 -17.047 1 97.5 182 LEU A N 1
ATOM 1406 C CA . LEU A 1 182 ? 14.023 -10.219 -15.844 1 97.5 182 LEU A CA 1
ATOM 1407 C C . LEU A 1 182 ? 14.305 -11.672 -16.203 1 97.5 182 LEU A C 1
ATOM 1409 O O . LEU A 1 182 ? 15.141 -12.32 -15.562 1 97.5 182 LEU A O 1
ATOM 1413 N N . ALA A 1 183 ? 13.602 -12.18 -17.188 1 96.88 183 ALA A N 1
ATOM 1414 C CA . ALA A 1 183 ? 13.805 -13.555 -17.641 1 96.88 183 ALA A CA 1
ATOM 1415 C C . ALA A 1 183 ? 15.266 -13.812 -18 1 96.88 183 ALA A C 1
ATOM 1417 O O . ALA A 1 183 ? 15.836 -14.836 -17.625 1 96.88 183 ALA A O 1
ATOM 1418 N N . GLY A 1 184 ? 15.82 -12.898 -18.719 1 96.88 184 GLY A N 1
ATOM 1419 C CA . GLY A 1 184 ? 17.234 -13.008 -19.078 1 96.88 184 GLY A CA 1
ATOM 1420 C C . GLY A 1 184 ? 18.141 -13.008 -17.875 1 96.88 184 GLY A C 1
ATOM 1421 O O . GLY A 1 184 ? 19.062 -13.828 -17.781 1 96.88 184 GLY A O 1
ATOM 1422 N N . LEU A 1 185 ? 17.906 -12.133 -16.953 1 97.25 185 LEU A N 1
ATOM 1423 C CA . LEU A 1 185 ? 18.719 -12.039 -15.734 1 97.25 185 LEU A CA 1
ATOM 1424 C C . LEU A 1 185 ? 18.625 -13.32 -14.922 1 97.25 185 LEU A C 1
ATOM 1426 O O . LEU A 1 185 ? 19.641 -13.797 -14.398 1 97.25 185 LEU A O 1
ATOM 1430 N N . ILE A 1 186 ? 17.422 -13.844 -14.828 1 96.81 186 ILE A N 1
ATOM 1431 C CA . ILE A 1 186 ? 17.188 -15.055 -14.047 1 96.81 186 ILE A CA 1
ATOM 1432 C C . ILE A 1 186 ? 17.953 -16.219 -14.672 1 96.81 186 ILE A C 1
ATOM 1434 O O . ILE A 1 186 ? 18.609 -16.984 -13.961 1 96.81 186 ILE A O 1
ATOM 1438 N N . ARG A 1 187 ? 17.906 -16.328 -15.969 1 95.19 187 ARG A N 1
ATOM 1439 C CA . ARG A 1 187 ? 18.594 -17.391 -16.672 1 95.19 187 ARG A CA 1
ATOM 1440 C C . ARG A 1 187 ? 20.109 -17.25 -16.531 1 95.19 187 ARG A C 1
ATOM 1442 O O . ARG A 1 187 ? 20.797 -18.203 -16.188 1 95.19 187 ARG A O 1
ATOM 1449 N N . ASP A 1 188 ? 20.562 -16.078 -16.719 1 96.12 188 ASP A N 1
ATOM 1450 C CA . ASP A 1 188 ? 22 -15.82 -16.703 1 96.12 188 ASP A CA 1
ATOM 1451 C C . ASP A 1 188 ? 22.578 -16 -15.305 1 96.12 188 ASP A C 1
ATOM 1453 O O . ASP A 1 188 ? 23.703 -16.469 -15.148 1 96.12 188 ASP A O 1
ATOM 1457 N N . GLY A 1 189 ? 21.812 -15.672 -14.328 1 96.38 189 GLY A N 1
ATOM 1458 C CA . GLY A 1 189 ? 22.312 -15.688 -12.961 1 96.38 189 GLY A CA 1
ATOM 1459 C C . GLY A 1 189 ? 21.922 -16.938 -12.203 1 96.38 189 GLY A C 1
ATOM 1460 O O . GLY A 1 189 ? 22.344 -17.125 -11.055 1 96.38 189 GLY A O 1
ATOM 1461 N N . ASN A 1 190 ? 21.094 -17.734 -12.781 1 95.88 190 ASN A N 1
ATOM 1462 C CA . ASN A 1 190 ? 20.578 -18.922 -12.102 1 95.88 190 ASN A CA 1
ATOM 1463 C C . ASN A 1 190 ? 19.906 -18.562 -10.781 1 95.88 190 ASN A C 1
ATOM 1465 O O . ASN A 1 190 ? 20.266 -19.109 -9.727 1 95.88 190 ASN A O 1
ATOM 1469 N N . TRP A 1 191 ? 18.969 -17.594 -10.898 1 97.5 191 TRP A N 1
ATOM 1470 C CA . TRP A 1 191 ? 18.328 -17.062 -9.703 1 97.5 191 TRP A CA 1
ATOM 1471 C C . TRP A 1 191 ? 17.156 -17.953 -9.281 1 97.5 191 TRP A C 1
ATOM 1473 O O . TRP A 1 191 ? 16.703 -17.875 -8.141 1 97.5 191 TRP A O 1
ATOM 1483 N N . LEU A 1 192 ? 16.578 -18.703 -10.234 1 96.38 192 LEU A N 1
ATOM 1484 C CA . LEU A 1 192 ? 15.305 -19.391 -10.016 1 96.38 192 LEU A CA 1
ATOM 1485 C C . LEU A 1 192 ? 15.516 -20.703 -9.273 1 96.38 192 LEU A C 1
ATOM 1487 O O . LEU A 1 192 ? 16.219 -21.594 -9.758 1 96.38 192 LEU A O 1
ATOM 1491 N N . LYS A 1 193 ? 14.875 -20.875 -8.109 1 94.81 193 LYS A N 1
ATOM 1492 C CA . LYS A 1 193 ? 15.023 -22.094 -7.312 1 94.81 193 LYS A CA 1
ATOM 1493 C C . LYS A 1 193 ? 13.859 -23.062 -7.562 1 94.81 193 LYS A C 1
ATOM 1495 O O . LYS A 1 193 ? 14.023 -24.266 -7.453 1 94.81 193 LYS A O 1
ATOM 1500 N N . SER A 1 194 ? 12.672 -22.516 -7.859 1 93.62 194 SER A N 1
ATOM 1501 C CA . SER A 1 194 ? 11.531 -23.359 -8.188 1 93.62 194 SER A CA 1
ATOM 1502 C C . SER A 1 194 ? 10.719 -22.781 -9.336 1 93.62 194 SER A C 1
ATOM 1504 O O . SER A 1 194 ? 11 -23.062 -10.508 1 93.62 194 SER A O 1
ATOM 1506 N N . ALA A 1 195 ? 9.93 -21.734 -9.062 1 95.12 195 ALA A N 1
ATOM 1507 C CA . ALA A 1 195 ? 9.086 -21.203 -10.117 1 95.12 195 ALA A CA 1
ATOM 1508 C C . ALA A 1 195 ? 8.938 -19.688 -9.984 1 95.12 195 ALA A C 1
ATOM 1510 O O . ALA A 1 195 ? 9.148 -19.125 -8.898 1 95.12 195 ALA A O 1
ATOM 1511 N N . LEU A 1 196 ? 8.688 -19.062 -11.078 1 96.88 196 LEU A N 1
ATOM 1512 C CA . LEU A 1 196 ? 8.352 -17.641 -11.141 1 96.88 196 LEU A CA 1
ATOM 1513 C C . LEU A 1 196 ? 6.914 -17.453 -11.617 1 96.88 196 LEU A C 1
ATOM 1515 O O . LEU A 1 196 ? 6.68 -16.812 -12.648 1 96.88 196 LEU A O 1
ATOM 1519 N N . ASN A 1 197 ? 5.941 -18.016 -10.867 1 97.69 197 ASN A N 1
ATOM 1520 C CA . ASN A 1 197 ? 4.527 -17.703 -11.055 1 97.69 197 ASN A CA 1
ATOM 1521 C C . ASN A 1 197 ? 4.125 -16.438 -10.312 1 97.69 197 ASN A C 1
ATOM 1523 O O . ASN A 1 197 ? 4.027 -16.438 -9.086 1 97.69 197 ASN A O 1
ATOM 1527 N N . THR A 1 198 ? 3.926 -15.375 -11.055 1 98.44 198 THR A N 1
ATOM 1528 C CA . THR A 1 198 ? 3.645 -14.102 -10.406 1 98.44 198 THR A CA 1
ATOM 1529 C C . THR A 1 198 ? 2.346 -13.5 -10.938 1 98.44 198 THR A C 1
ATOM 1531 O O . THR A 1 198 ? 1.917 -13.82 -12.047 1 98.44 198 THR A O 1
ATOM 1534 N N . GLY A 1 199 ? 1.639 -12.82 -10.117 1 98.75 199 GLY A N 1
ATOM 1535 C CA . GLY A 1 199 ? 0.638 -11.828 -10.477 1 98.75 199 GLY A CA 1
ATOM 1536 C C . GLY A 1 199 ? 1.064 -10.414 -10.156 1 98.75 199 GLY A C 1
ATOM 1537 O O . GLY A 1 199 ? 1.538 -10.133 -9.055 1 98.75 199 GLY A O 1
ATOM 1538 N N . ILE A 1 200 ? 0.951 -9.516 -11.109 1 98.81 200 ILE A N 1
ATOM 1539 C CA . ILE A 1 200 ? 1.402 -8.133 -10.953 1 98.81 200 ILE A CA 1
ATOM 1540 C C . ILE A 1 200 ? 0.249 -7.176 -11.242 1 98.81 200 ILE A C 1
ATOM 1542 O O . ILE A 1 200 ? -0.326 -7.199 -12.328 1 98.81 200 ILE A O 1
ATOM 1546 N N . LEU A 1 201 ? -0.114 -6.441 -10.289 1 98.88 201 LEU A N 1
ATOM 1547 C CA . LEU A 1 201 ? -1.015 -5.309 -10.461 1 98.88 201 LEU A CA 1
ATOM 1548 C C . LEU A 1 201 ? -0.232 -4.008 -10.586 1 98.88 201 LEU A C 1
ATOM 1550 O O . LEU A 1 201 ? 0.451 -3.596 -9.641 1 98.88 201 LEU A O 1
ATOM 1554 N N . LEU A 1 202 ? -0.248 -3.389 -11.75 1 98.62 202 LEU A N 1
ATOM 1555 C CA . LEU A 1 202 ? 0.385 -2.096 -11.984 1 98.62 202 LEU A CA 1
ATOM 1556 C C . LEU A 1 202 ? -0.656 -0.982 -12.039 1 98.62 202 LEU A C 1
ATOM 1558 O O . LEU A 1 202 ? -1.558 -1.012 -12.883 1 98.62 202 LEU A O 1
ATOM 1562 N N . ILE A 1 203 ? -0.533 -0.089 -11.141 1 98.56 203 ILE A N 1
ATOM 1563 C CA . ILE A 1 203 ? -1.449 1.045 -11.078 1 98.56 203 ILE A CA 1
ATOM 1564 C C . ILE A 1 203 ? -0.713 2.324 -11.469 1 98.56 203 ILE A C 1
ATOM 1566 O O . ILE A 1 203 ? 0.326 2.652 -10.891 1 98.56 203 ILE A O 1
ATOM 1570 N N . LYS A 1 204 ? -1.177 2.994 -12.492 1 97.81 204 LYS A N 1
ATOM 1571 C CA . LYS A 1 204 ? -0.758 4.332 -12.906 1 97.81 204 LYS A CA 1
ATOM 1572 C C . LYS A 1 204 ? -1.873 5.348 -12.688 1 97.81 204 LYS A C 1
ATOM 1574 O O . LYS A 1 204 ? -2.992 4.984 -12.328 1 97.81 204 LYS A O 1
ATOM 1579 N N . PRO A 1 205 ? -1.6 6.625 -12.828 1 97.19 205 PRO A N 1
ATOM 1580 C CA . PRO A 1 205 ? -2.6 7.648 -12.516 1 97.19 205 PRO A CA 1
ATOM 1581 C C . PRO A 1 205 ? -3.893 7.469 -13.312 1 97.19 205 PRO A C 1
ATOM 1583 O O . PRO A 1 205 ? -4.973 7.816 -12.82 1 97.19 205 PRO A O 1
ATOM 1586 N N . SER A 1 206 ? -3.777 6.898 -14.492 1 96.06 206 SER A N 1
ATOM 1587 C CA . SER A 1 206 ? -4.977 6.805 -15.32 1 96.06 206 SER A CA 1
ATOM 1588 C C . SER A 1 206 ? -5.094 5.426 -15.961 1 96.06 206 SER A C 1
ATOM 1590 O O . SER A 1 206 ? -5.773 5.27 -16.984 1 96.06 206 SER A O 1
ATOM 1592 N N . ALA A 1 207 ? -4.375 4.473 -15.422 1 96.81 207 ALA A N 1
ATOM 1593 C CA . ALA A 1 207 ? -4.418 3.131 -16 1 96.81 207 ALA A CA 1
ATOM 1594 C C . ALA A 1 207 ? -4.109 2.07 -14.945 1 96.81 207 ALA A C 1
ATOM 1596 O O . ALA A 1 207 ? -3.402 2.342 -13.969 1 96.81 207 ALA A O 1
ATOM 1597 N N . VAL A 1 208 ? -4.629 0.952 -15.164 1 97.88 208 VAL A N 1
ATOM 1598 C CA . VAL A 1 208 ? -4.359 -0.213 -14.328 1 97.88 208 VAL A CA 1
ATOM 1599 C C . VAL A 1 208 ? -4.164 -1.446 -15.211 1 97.88 208 VAL A C 1
ATOM 1601 O O . VAL A 1 208 ? -4.891 -1.64 -16.188 1 97.88 208 VAL A O 1
ATOM 1604 N N . ASN A 1 209 ? -3.129 -2.207 -14.93 1 97.81 209 ASN A N 1
ATOM 1605 C CA . ASN A 1 209 ? -2.811 -3.408 -15.695 1 97.81 209 ASN A CA 1
ATOM 1606 C C . ASN A 1 209 ? -2.529 -4.598 -14.781 1 97.81 209 ASN A C 1
ATOM 1608 O O . ASN A 1 209 ? -2.025 -4.426 -13.672 1 97.81 209 ASN A O 1
ATOM 1612 N N . VAL A 1 210 ? -2.902 -5.723 -15.297 1 98.62 210 VAL A N 1
ATOM 1613 C CA . VAL A 1 210 ? -2.623 -6.965 -14.586 1 98.62 210 VAL A CA 1
ATOM 1614 C C . VAL A 1 210 ? -1.804 -7.898 -15.469 1 98.62 210 VAL A C 1
ATOM 1616 O O . VAL A 1 210 ? -2.191 -8.18 -16.609 1 98.62 210 VAL A O 1
ATOM 1619 N N . TYR A 1 211 ? -0.707 -8.328 -14.953 1 98.69 211 TYR A N 1
ATOM 1620 C CA . TYR A 1 211 ? 0.146 -9.289 -15.648 1 98.69 211 TYR A CA 1
ATOM 1621 C C . TYR A 1 211 ? 0.324 -10.555 -14.82 1 98.69 211 TYR A C 1
ATOM 1623 O O . TYR A 1 211 ? 0.274 -10.508 -13.586 1 98.69 211 TYR A O 1
ATOM 1631 N N . VAL A 1 212 ? 0.515 -11.641 -15.5 1 98.62 212 VAL A N 1
ATOM 1632 C CA . VAL A 1 212 ? 0.843 -12.922 -14.875 1 98.62 212 VAL A CA 1
ATOM 1633 C C . VAL A 1 212 ? 2.039 -13.555 -15.586 1 98.62 212 VAL A C 1
ATOM 1635 O O . VAL A 1 212 ? 2.154 -13.469 -16.812 1 98.62 212 VAL A O 1
ATOM 1638 N N . THR A 1 213 ? 2.934 -14.117 -14.82 1 98.62 213 THR A N 1
ATOM 1639 C CA . THR A 1 213 ? 4.07 -14.805 -15.422 1 98.62 213 THR A CA 1
ATOM 1640 C C . THR A 1 213 ? 4.129 -16.25 -14.953 1 98.62 213 THR A C 1
ATOM 1642 O O . THR A 1 213 ? 3.531 -16.609 -13.938 1 98.62 213 THR A O 1
ATOM 1645 N N . SER A 1 214 ? 4.832 -17.047 -15.711 1 98.19 214 SER A N 1
ATOM 1646 C CA . SER A 1 214 ? 5.137 -18.422 -15.336 1 98.19 214 SER A CA 1
ATOM 1647 C C . SER A 1 214 ? 6.477 -18.875 -15.914 1 98.19 214 SER A C 1
ATOM 1649 O O . SER A 1 214 ? 6.719 -18.719 -17.109 1 98.19 214 SER A O 1
ATOM 1651 N N . MET A 1 215 ? 7.324 -19.328 -15.062 1 97.69 215 MET A N 1
ATOM 1652 C CA . MET A 1 215 ? 8.633 -19.875 -15.398 1 97.69 215 MET A CA 1
ATOM 1653 C C . MET A 1 215 ? 9.078 -20.891 -14.367 1 97.69 215 MET A C 1
ATOM 1655 O O . MET A 1 215 ? 8.867 -20.703 -13.164 1 97.69 215 MET A O 1
ATOM 1659 N N . TYR A 1 216 ? 9.711 -21.984 -14.852 1 96.19 216 TYR A N 1
ATOM 1660 C CA . TYR A 1 216 ? 10.078 -23.062 -13.93 1 96.19 216 TYR A CA 1
ATOM 1661 C C . TYR A 1 216 ? 11.586 -23.297 -13.953 1 96.19 216 TYR A C 1
ATOM 1663 O O . TYR A 1 216 ? 12.227 -23.141 -14.992 1 96.19 216 TYR A O 1
ATOM 1671 N N . SER A 1 217 ? 12.086 -23.656 -12.797 1 94.5 217 SER A N 1
ATOM 1672 C CA . SER A 1 217 ? 13.453 -24.141 -12.734 1 94.5 217 SER A CA 1
ATOM 1673 C C . SER A 1 217 ? 13.578 -25.531 -13.367 1 94.5 217 SER A C 1
ATOM 1675 O O . SER A 1 217 ? 12.578 -26.203 -13.609 1 94.5 217 SER A O 1
ATOM 1677 N N . SER A 1 218 ? 14.828 -25.969 -13.516 1 93.19 218 SER A N 1
ATOM 1678 C CA . SER A 1 218 ? 15.094 -27.297 -14.07 1 93.19 218 SER A CA 1
ATOM 1679 C C . SER A 1 218 ? 14.555 -28.391 -13.164 1 93.19 218 SER A C 1
ATOM 1681 O O . SER A 1 218 ? 14.07 -29.422 -13.648 1 93.19 218 SER A O 1
ATOM 1683 N N . SER A 1 219 ? 14.641 -28.141 -11.93 1 90.81 219 SER A N 1
ATOM 1684 C CA . SER A 1 219 ? 14.188 -29.141 -10.969 1 90.81 219 SER A CA 1
ATOM 1685 C C . SER A 1 219 ? 12.672 -29.328 -11.047 1 90.81 219 SER A C 1
ATOM 1687 O O . SER A 1 219 ? 12.172 -30.438 -10.883 1 90.81 219 SER A O 1
ATOM 1689 N N . VAL A 1 220 ? 11.953 -28.25 -11.289 1 91.75 220 VAL A N 1
ATOM 1690 C CA . VAL A 1 220 ? 10.5 -28.344 -11.43 1 91.75 220 VAL A CA 1
ATOM 1691 C C . VAL A 1 220 ? 10.148 -28.953 -12.789 1 91.75 220 VAL A C 1
ATOM 1693 O O . VAL A 1 220 ? 9.266 -29.812 -12.875 1 91.75 220 VAL A O 1
ATOM 1696 N N . LEU A 1 221 ? 10.852 -28.625 -13.766 1 92.56 221 LEU A N 1
ATOM 1697 C CA . LEU A 1 221 ? 10.578 -29.078 -15.117 1 92.56 221 LEU A CA 1
ATOM 1698 C C . LEU A 1 221 ? 10.773 -30.594 -15.234 1 92.56 221 LEU A C 1
ATOM 1700 O O . LEU A 1 221 ? 10.078 -31.25 -16 1 92.56 221 LEU A O 1
ATOM 1704 N N . SER A 1 222 ? 11.688 -31.094 -14.484 1 92.5 222 SER A N 1
ATOM 1705 C CA . SER A 1 222 ? 12.062 -32.5 -14.617 1 92.5 222 SER A CA 1
ATOM 1706 C C . SER A 1 222 ? 11.109 -33.406 -13.836 1 92.5 222 SER A C 1
ATOM 1708 O O . SER A 1 222 ? 11.164 -34.625 -13.961 1 92.5 222 SER A O 1
ATOM 1710 N N . ASN A 1 223 ? 10.266 -32.781 -13.086 1 90.56 223 ASN A N 1
ATOM 1711 C CA . ASN A 1 223 ? 9.328 -33.531 -12.258 1 90.56 223 ASN A CA 1
ATOM 1712 C C . ASN A 1 223 ? 7.879 -33.219 -12.648 1 90.56 223 ASN A C 1
ATOM 1714 O O . ASN A 1 223 ? 7.348 -32.156 -12.305 1 90.56 223 ASN A O 1
ATOM 1718 N N . GLU A 1 224 ? 7.223 -34.156 -13.234 1 88.56 224 GLU A N 1
ATOM 1719 C CA . GLU A 1 224 ? 5.879 -33.969 -13.766 1 88.56 224 GLU A CA 1
ATOM 1720 C C . GLU A 1 224 ? 4.898 -33.562 -12.664 1 88.56 224 GLU A C 1
ATOM 1722 O O . GLU A 1 224 ? 4.055 -32.688 -12.859 1 88.56 224 GLU A O 1
ATOM 1727 N N . LYS A 1 225 ? 4.945 -34.25 -11.578 1 85.81 225 LYS A N 1
ATOM 1728 C CA . LYS A 1 225 ? 4.039 -33.969 -10.469 1 85.81 225 LYS A CA 1
ATOM 1729 C C . LYS A 1 225 ? 4.207 -32.531 -9.984 1 85.81 225 LYS A C 1
ATOM 1731 O O . LYS A 1 225 ? 3.221 -31.859 -9.703 1 85.81 225 LYS A O 1
ATOM 1736 N N . ARG A 1 226 ? 5.387 -32.094 -9.93 1 86.12 226 ARG A N 1
ATOM 1737 C CA . ARG A 1 226 ? 5.664 -30.719 -9.508 1 86.12 226 ARG A CA 1
ATOM 1738 C C . ARG A 1 226 ? 5.18 -29.703 -10.547 1 86.12 226 ARG A C 1
ATOM 1740 O O . ARG A 1 226 ? 4.621 -28.672 -10.195 1 86.12 226 ARG A O 1
ATOM 1747 N N . ARG A 1 227 ? 5.398 -30.062 -11.75 1 89.31 227 ARG A N 1
ATOM 1748 C CA . ARG A 1 227 ? 4.949 -29.172 -12.812 1 89.31 227 ARG A CA 1
ATOM 1749 C C . ARG A 1 227 ? 3.443 -28.953 -12.75 1 89.31 227 ARG A C 1
ATOM 1751 O O . ARG A 1 227 ? 2.971 -27.812 -12.805 1 89.31 227 ARG A O 1
ATOM 1758 N N . LYS A 1 228 ? 2.773 -30.016 -12.633 1 87.12 228 LYS A N 1
ATOM 1759 C CA . LYS A 1 228 ? 1.315 -29.938 -12.617 1 87.12 228 LYS A CA 1
ATOM 1760 C C . LYS A 1 228 ? 0.816 -29.141 -11.422 1 87.12 228 LYS A C 1
ATOM 1762 O O . LYS A 1 228 ? -0.214 -28.469 -11.508 1 87.12 228 LYS A O 1
ATOM 1767 N N . TYR A 1 229 ? 1.565 -29.234 -10.383 1 87.75 229 TYR A N 1
ATOM 1768 C CA . TYR A 1 229 ? 1.218 -28.484 -9.18 1 87.75 229 TYR A CA 1
ATOM 1769 C C . TYR A 1 229 ? 1.481 -27 -9.367 1 87.75 229 TYR A C 1
ATOM 1771 O O . TYR A 1 229 ? 0.75 -26.156 -8.828 1 87.75 229 TYR A O 1
ATOM 1779 N N . TYR A 1 230 ? 2.42 -26.625 -10.148 1 91.19 230 TYR A N 1
ATOM 1780 C CA . TYR A 1 230 ? 2.811 -25.25 -10.359 1 91.19 230 TYR A CA 1
ATOM 1781 C C . TYR A 1 230 ? 2.014 -24.625 -11.508 1 91.19 230 TYR A C 1
ATOM 1783 O O . TYR A 1 230 ? 1.947 -23.391 -11.625 1 91.19 230 TYR A O 1
ATOM 1791 N N . ASN A 1 231 ? 1.444 -25.438 -12.312 1 93.69 231 ASN A N 1
ATOM 1792 C CA . ASN A 1 231 ? 0.767 -24.906 -13.492 1 93.69 231 ASN A CA 1
ATOM 1793 C C . ASN A 1 231 ? -0.31 -23.906 -13.117 1 93.69 231 ASN A C 1
ATOM 1795 O O . ASN A 1 231 ? -1.016 -24.078 -12.117 1 93.69 231 ASN A O 1
ATOM 1799 N N . LEU A 1 232 ? -0.385 -22.891 -13.914 1 96.25 232 LEU A N 1
ATOM 1800 C CA . LEU A 1 232 ? -1.469 -21.922 -13.805 1 96.25 232 LEU A CA 1
ATOM 1801 C C . LEU A 1 232 ? -2.568 -22.219 -14.82 1 96.25 232 LEU A C 1
ATOM 1803 O O . LEU A 1 232 ? -2.342 -22.938 -15.797 1 96.25 232 LEU A O 1
ATOM 1807 N N . PHE A 1 233 ? -3.676 -21.688 -14.539 1 96.25 233 PHE A N 1
ATOM 1808 C CA . PHE A 1 233 ? -4.805 -21.812 -15.453 1 96.25 233 PHE A CA 1
ATOM 1809 C C . PHE A 1 233 ? -5.414 -20.453 -15.766 1 96.25 233 PHE A C 1
ATOM 1811 O O . PHE A 1 233 ? -5.508 -19.594 -14.883 1 96.25 233 PHE A O 1
ATOM 1818 N N . MET A 1 234 ? -5.797 -20.312 -17.031 1 95.56 234 MET A N 1
ATOM 1819 C CA . MET A 1 234 ? -6.48 -19.094 -17.484 1 95.56 234 MET A CA 1
ATOM 1820 C C . MET A 1 234 ? -7.965 -19.359 -17.703 1 95.56 234 MET A C 1
ATOM 1822 O O . MET A 1 234 ? -8.336 -20.375 -18.312 1 95.56 234 MET A O 1
ATOM 1826 N N . ILE A 1 235 ? -8.719 -18.516 -17.219 1 93.69 235 ILE A N 1
ATOM 1827 C CA . ILE A 1 235 ? -10.156 -18.547 -17.422 1 93.69 235 ILE A CA 1
ATOM 1828 C C . ILE A 1 235 ? -10.594 -17.266 -18.156 1 93.69 235 ILE A C 1
ATOM 1830 O O . ILE A 1 235 ? -10.375 -16.172 -17.656 1 93.69 235 ILE A O 1
ATOM 1834 N N . LYS A 1 236 ? -11.227 -17.453 -19.281 1 92.94 236 LYS A N 1
ATOM 1835 C CA . LYS A 1 236 ? -11.781 -16.344 -20.031 1 92.94 236 LYS A CA 1
ATOM 1836 C C . LYS A 1 236 ? -13.305 -16.469 -20.156 1 92.94 236 LYS A C 1
ATOM 1838 O O . LYS A 1 236 ? -13.82 -17.531 -20.484 1 92.94 236 LYS A O 1
ATOM 1843 N N . SER A 1 237 ? -13.945 -15.391 -19.859 1 89.56 237 SER A N 1
ATOM 1844 C CA . SER A 1 237 ? -15.398 -15.32 -20.016 1 89.56 237 SER A CA 1
ATOM 1845 C C . SER A 1 237 ? -15.836 -13.938 -20.484 1 89.56 237 SER A C 1
ATOM 1847 O O . SER A 1 237 ? -15 -13.07 -20.734 1 89.56 237 SER A O 1
ATOM 1849 N N . SER A 1 238 ? -17.156 -13.773 -20.703 1 89.56 238 SER A N 1
ATOM 1850 C CA . SER A 1 238 ? -17.703 -12.477 -21.078 1 89.56 238 SER A CA 1
ATOM 1851 C C . SER A 1 238 ? -17.562 -11.469 -19.938 1 89.56 238 SER A C 1
ATOM 1853 O O . SER A 1 238 ? -17.688 -10.258 -20.141 1 89.56 238 SER A O 1
ATOM 1855 N N . LEU A 1 239 ? -17.203 -12.039 -18.781 1 89.69 239 LEU A N 1
ATOM 1856 C CA . LEU A 1 239 ? -17.109 -11.172 -17.625 1 89.69 239 LEU A CA 1
ATOM 1857 C C . LEU A 1 239 ? -15.672 -10.773 -17.328 1 89.69 239 LEU A C 1
ATOM 1859 O O . LEU A 1 239 ? -15.414 -9.961 -16.438 1 89.69 239 LEU A O 1
ATOM 1863 N N . GLY A 1 240 ? -14.766 -11.375 -18.016 1 93.62 240 GLY A N 1
ATOM 1864 C CA . GLY A 1 240 ? -13.383 -10.961 -17.844 1 93.62 240 GLY A CA 1
ATOM 1865 C C . GLY A 1 240 ? -12.406 -12.125 -17.844 1 93.62 240 GLY A C 1
ATOM 1866 O O . GLY A 1 240 ? -12.672 -13.164 -18.453 1 93.62 240 GLY A O 1
ATOM 1867 N N . ALA A 1 241 ? -11.258 -11.859 -17.328 1 96.12 241 ALA A N 1
ATOM 1868 C CA . ALA A 1 241 ? -10.141 -12.805 -17.359 1 96.12 241 ALA A CA 1
ATOM 1869 C C . ALA A 1 241 ? -9.602 -13.062 -15.961 1 96.12 241 ALA A C 1
ATOM 1871 O O . ALA A 1 241 ? -9.492 -12.141 -15.148 1 96.12 241 ALA A O 1
ATOM 1872 N N . VAL A 1 242 ? -9.336 -14.336 -15.672 1 96.25 242 VAL A N 1
ATOM 1873 C CA . VAL A 1 242 ? -8.711 -14.75 -14.414 1 96.25 242 VAL A CA 1
ATOM 1874 C C . VAL A 1 242 ? -7.59 -15.742 -14.703 1 96.25 242 VAL A C 1
ATOM 1876 O O . VAL A 1 242 ? -7.727 -16.609 -15.562 1 96.25 242 VAL A O 1
ATOM 1879 N N . MET A 1 243 ? -6.48 -15.594 -14.109 1 97.25 243 MET A N 1
ATOM 1880 C CA . MET A 1 243 ? -5.449 -16.625 -14.047 1 97.25 243 MET A CA 1
ATOM 1881 C C . MET A 1 243 ? -5.172 -17.031 -12.602 1 97.25 243 MET A C 1
ATOM 1883 O O . MET A 1 243 ? -5.082 -16.188 -11.719 1 97.25 243 MET A O 1
ATOM 1887 N N . ALA A 1 244 ? -5.133 -18.312 -12.414 1 96.56 244 ALA A N 1
ATOM 1888 C CA . ALA A 1 244 ? -5.086 -18.797 -11.039 1 96.56 244 ALA A CA 1
ATOM 1889 C C . ALA A 1 244 ? -4.281 -20.094 -10.938 1 96.56 244 ALA A C 1
ATOM 1891 O O . ALA A 1 244 ? -4.051 -20.766 -11.945 1 96.56 244 ALA A O 1
ATOM 1892 N N . SER A 1 245 ? -3.887 -20.375 -9.727 1 93.88 245 SER A N 1
ATOM 1893 C CA . SER A 1 245 ? -3.207 -21.625 -9.406 1 93.88 245 SER A CA 1
ATOM 1894 C C . SER A 1 245 ? -4.086 -22.828 -9.734 1 93.88 245 SER A C 1
ATOM 1896 O O . SER A 1 245 ? -5.312 -22.75 -9.656 1 93.88 245 SER A O 1
ATOM 1898 N N . SER A 1 246 ? -3.467 -23.922 -9.938 1 88 246 SER A N 1
ATOM 1899 C CA . SER A 1 246 ? -4.113 -25.156 -10.406 1 88 246 SER A CA 1
ATOM 1900 C C . SER A 1 246 ? -5.188 -25.625 -9.422 1 88 246 SER A C 1
ATOM 1902 O O . SER A 1 246 ? -6.273 -26.031 -9.836 1 88 246 SER A O 1
ATOM 1904 N N . THR A 1 247 ? -4.957 -25.531 -8.164 1 86.88 247 THR A N 1
ATOM 1905 C CA . THR A 1 247 ? -5.879 -26.031 -7.152 1 86.88 247 THR A CA 1
ATOM 1906 C C . THR A 1 247 ? -7.23 -25.328 -7.254 1 86.88 247 THR A C 1
ATOM 1908 O O . THR A 1 247 ? -8.273 -25.953 -7.059 1 86.88 247 THR A O 1
ATOM 1911 N N . LEU A 1 248 ? -7.203 -24.062 -7.547 1 90.75 248 LEU A N 1
ATOM 1912 C CA . LEU A 1 248 ? -8.438 -23.281 -7.609 1 90.75 248 LEU A CA 1
ATOM 1913 C C . LEU A 1 248 ? -9.32 -23.766 -8.75 1 90.75 248 LEU A C 1
ATOM 1915 O O . LEU A 1 248 ? -10.547 -23.688 -8.664 1 90.75 248 LEU A O 1
ATOM 1919 N N . ILE A 1 249 ? -8.688 -24.25 -9.742 1 89 249 ILE A N 1
ATOM 1920 C CA . ILE A 1 249 ? -9.43 -24.625 -10.945 1 89 249 ILE A CA 1
ATOM 1921 C C . ILE A 1 249 ? -9.75 -26.109 -10.922 1 89 249 ILE A C 1
ATOM 1923 O O . ILE A 1 249 ? -10.914 -26.5 -11.008 1 89 249 ILE A O 1
ATOM 1927 N N . LYS A 1 250 ? -8.781 -26.875 -10.719 1 87.69 250 LYS A N 1
ATOM 1928 C CA . LYS A 1 250 ? -8.922 -28.328 -10.867 1 87.69 250 LYS A CA 1
ATOM 1929 C C . LYS A 1 250 ? -9.648 -28.922 -9.672 1 87.69 250 LYS A C 1
ATOM 1931 O O . LYS A 1 250 ? -10.438 -29.859 -9.828 1 87.69 250 LYS A O 1
ATOM 1936 N N . ALA A 1 251 ? -9.383 -28.422 -8.531 1 85.38 251 ALA A N 1
ATOM 1937 C CA . ALA A 1 251 ? -9.961 -29.016 -7.332 1 85.38 251 ALA A CA 1
ATOM 1938 C C . ALA A 1 251 ? -11.281 -28.344 -6.965 1 85.38 251 ALA A C 1
ATOM 1940 O O . ALA A 1 251 ? -12.219 -29 -6.523 1 85.38 251 ALA A O 1
ATOM 1941 N N . TYR A 1 252 ? -11.344 -27.094 -7.156 1 88.19 252 TYR A N 1
ATOM 1942 C CA . TYR A 1 252 ? -12.469 -26.375 -6.57 1 88.19 252 TYR A CA 1
ATOM 1943 C C . TYR A 1 252 ? -13.352 -25.766 -7.652 1 88.19 252 TYR A C 1
ATOM 1945 O O . TYR A 1 252 ? -14.5 -25.391 -7.395 1 88.19 252 TYR A O 1
ATOM 1953 N N . GLY A 1 253 ? -12.875 -25.719 -8.836 1 87.56 253 GLY A N 1
ATOM 1954 C CA . GLY A 1 253 ? -13.672 -25.172 -9.93 1 87.56 253 GLY A CA 1
ATOM 1955 C C . GLY A 1 253 ? -13.938 -23.688 -9.797 1 87.56 253 GLY A C 1
ATOM 1956 O O . GLY A 1 253 ? -14.758 -23.266 -8.984 1 87.56 253 GLY A O 1
ATOM 1957 N N . LEU A 1 254 ? -13.211 -22.938 -10.57 1 87.69 254 LEU A N 1
ATOM 1958 C CA . LEU A 1 254 ? -13.367 -21.484 -10.578 1 87.69 254 LEU A CA 1
ATOM 1959 C C . LEU A 1 254 ? -13.852 -21 -11.938 1 87.69 254 LEU A C 1
ATOM 1961 O O . LEU A 1 254 ? -13.289 -21.375 -12.969 1 87.69 254 LEU A O 1
ATOM 1965 N N . GLY A 1 255 ? -14.922 -20.219 -11.898 1 80 255 GLY A N 1
ATOM 1966 C CA . GLY A 1 255 ? -15.43 -19.531 -13.078 1 80 255 GLY A CA 1
ATOM 1967 C C . GLY A 1 255 ? -16.141 -20.453 -14.047 1 80 255 GLY A C 1
ATOM 1968 O O . GLY A 1 255 ? -16.172 -21.672 -13.836 1 80 255 GLY A O 1
ATOM 1969 N N . ASN A 1 256 ? -16.891 -19.891 -15.094 1 80.44 256 ASN A N 1
ATOM 1970 C CA . ASN A 1 256 ? -17.656 -20.672 -16.062 1 80.44 256 ASN A CA 1
ATOM 1971 C C . ASN A 1 256 ? -17.188 -20.406 -17.5 1 80.44 256 ASN A C 1
ATOM 1973 O O . ASN A 1 256 ? -17.875 -20.75 -18.453 1 80.44 256 ASN A O 1
ATOM 1977 N N . GLY A 1 257 ? -16.016 -20.078 -17.719 1 86.31 257 GLY A N 1
ATOM 1978 C CA . GLY A 1 257 ? -15.516 -19.75 -19.047 1 86.31 257 GLY A CA 1
ATOM 1979 C C . GLY A 1 257 ? -14.57 -20.797 -19.609 1 86.31 257 GLY A C 1
ATOM 1980 O O . GLY A 1 257 ? -14.578 -21.938 -19.156 1 86.31 257 GLY A O 1
ATOM 1981 N N . THR A 1 258 ? -13.977 -20.469 -20.719 1 91.25 258 THR A N 1
ATOM 1982 C CA . THR A 1 258 ? -12.961 -21.344 -21.297 1 91.25 258 THR A CA 1
ATOM 1983 C C . THR A 1 258 ? -11.727 -21.406 -20.406 1 91.25 258 THR A C 1
ATOM 1985 O O . THR A 1 258 ? -11.211 -20.375 -19.984 1 91.25 258 THR A O 1
ATOM 1988 N N . VAL A 1 259 ? -11.328 -22.594 -20.172 1 93.62 259 VAL A N 1
ATOM 1989 C CA . VAL A 1 259 ? -10.188 -22.812 -19.297 1 93.62 259 VAL A CA 1
ATOM 1990 C C . VAL A 1 259 ? -9.016 -23.375 -20.094 1 93.62 259 VAL A C 1
ATOM 1992 O O . VAL A 1 259 ? -9.164 -24.359 -20.812 1 93.62 259 VAL A O 1
ATOM 1995 N N . ASP A 1 260 ? -7.883 -22.75 -19.953 1 94.88 260 ASP A N 1
ATOM 1996 C CA . ASP A 1 260 ? -6.656 -23.219 -20.578 1 94.88 260 ASP A CA 1
ATOM 1997 C C . ASP A 1 260 ? -5.527 -23.328 -19.562 1 94.88 260 ASP A C 1
ATOM 1999 O O . ASP A 1 260 ? -5.418 -22.5 -18.656 1 94.88 260 ASP A O 1
ATOM 2003 N N . GLU A 1 261 ? -4.766 -24.312 -19.766 1 94.88 261 GLU A N 1
ATOM 2004 C CA . GLU A 1 261 ? -3.596 -24.531 -18.906 1 94.88 261 GLU A CA 1
ATOM 2005 C C . GLU A 1 261 ? -2.379 -23.781 -19.453 1 94.88 261 GLU A C 1
ATOM 2007 O O . GLU A 1 261 ? -2.162 -23.75 -20.672 1 94.88 261 GLU A O 1
ATOM 2012 N N . VAL A 1 262 ? -1.657 -23.141 -18.562 1 94.75 262 VAL A N 1
ATOM 2013 C CA . VAL A 1 262 ? -0.411 -22.469 -18.891 1 94.75 262 VAL A CA 1
ATOM 2014 C C . VAL A 1 262 ? 0.773 -23.25 -18.328 1 94.75 262 VAL A C 1
ATOM 2016 O O . VAL A 1 262 ? 0.955 -23.297 -17.109 1 94.75 262 VAL A O 1
ATOM 2019 N N . GLU A 1 263 ? 1.555 -23.75 -19.141 1 92.56 263 GLU A N 1
ATOM 2020 C CA . GLU A 1 263 ? 2.727 -24.516 -18.734 1 92.56 263 GLU A CA 1
ATOM 2021 C C . GLU A 1 263 ? 3.965 -24.094 -19.516 1 92.56 263 GLU A C 1
ATOM 2023 O O . GLU A 1 263 ? 4.059 -24.344 -20.719 1 92.56 263 GLU A O 1
ATOM 2028 N N . PRO A 1 264 ? 4.855 -23.438 -18.812 1 93.69 264 PRO A N 1
ATOM 2029 C CA . PRO A 1 264 ? 6.113 -23.109 -19.484 1 93.69 264 PRO A CA 1
ATOM 2030 C C . PRO A 1 264 ? 6.848 -24.359 -20 1 93.69 264 PRO A C 1
ATOM 2032 O O . PRO A 1 264 ? 6.852 -25.391 -19.344 1 93.69 264 PRO A O 1
ATOM 2035 N N . LYS A 1 265 ? 7.375 -24.109 -21.234 1 86.5 265 LYS A N 1
ATOM 2036 C CA . LYS A 1 265 ? 8.211 -25.156 -21.812 1 86.5 265 LYS A CA 1
ATOM 2037 C C . LYS A 1 265 ? 9.695 -24.797 -21.719 1 86.5 265 LYS A C 1
ATOM 2039 O O . LYS A 1 265 ? 10.102 -23.719 -22.141 1 86.5 265 LYS A O 1
ATOM 2044 N N . GLY A 1 266 ? 10.445 -25.609 -21.016 1 87 266 GLY A N 1
ATOM 2045 C CA . GLY A 1 266 ? 11.867 -25.328 -20.891 1 87 266 GLY A CA 1
ATOM 2046 C C . GLY A 1 266 ? 12.156 -24.156 -19.969 1 87 266 GLY A C 1
ATOM 2047 O O . GLY A 1 266 ? 11.547 -24.031 -18.906 1 87 266 GLY A O 1
ATOM 2048 N N . ASN A 1 267 ? 13.109 -23.297 -20.469 1 86.38 267 ASN A N 1
ATOM 2049 C CA . ASN A 1 267 ? 13.555 -22.188 -19.609 1 86.38 267 ASN A CA 1
ATOM 2050 C C . ASN A 1 267 ? 12.898 -20.875 -20.016 1 86.38 267 ASN A C 1
ATOM 2052 O O . ASN A 1 267 ? 13.383 -19.797 -19.656 1 86.38 267 ASN A O 1
ATOM 2056 N N . GLU A 1 268 ? 11.836 -20.969 -20.625 1 93.69 268 GLU A N 1
ATOM 2057 C CA . GLU A 1 268 ? 11.164 -19.75 -21.094 1 93.69 268 GLU A CA 1
ATOM 2058 C C . GLU A 1 268 ? 10.281 -19.156 -20 1 93.69 268 GLU A C 1
ATOM 2060 O O . GLU A 1 268 ? 9.812 -19.875 -19.109 1 93.69 268 GLU A O 1
ATOM 2065 N N . LEU A 1 269 ? 10.102 -17.844 -20.109 1 97.5 269 LEU A N 1
ATOM 2066 C CA . LEU A 1 269 ? 9.102 -17.156 -19.312 1 97.5 269 LEU A CA 1
ATOM 2067 C C . LEU A 1 269 ? 7.855 -16.844 -20.125 1 97.5 269 LEU A C 1
ATOM 2069 O O . LEU A 1 269 ? 7.945 -16.25 -21.203 1 97.5 269 LEU A O 1
ATOM 2073 N N . ILE A 1 270 ? 6.762 -17.344 -19.688 1 98.19 270 ILE A N 1
ATOM 2074 C CA . ILE A 1 270 ? 5.48 -16.922 -20.25 1 98.19 270 ILE A CA 1
ATOM 2075 C C . ILE A 1 270 ? 4.961 -15.695 -19.5 1 98.19 270 ILE A C 1
ATOM 2077 O O . ILE A 1 270 ? 4.949 -15.672 -18.266 1 98.19 270 ILE A O 1
ATOM 2081 N N . GLN A 1 271 ? 4.652 -14.664 -20.172 1 98.25 271 GLN A N 1
ATOM 2082 C CA . GLN A 1 271 ? 4.012 -13.492 -19.578 1 98.25 271 GLN A CA 1
ATOM 2083 C C . GLN A 1 271 ? 2.68 -13.195 -20.25 1 98.25 271 GLN A C 1
ATOM 2085 O O . GLN A 1 271 ? 2.574 -13.25 -21.484 1 98.25 271 GLN A O 1
ATOM 2090 N N . CYS A 1 272 ? 1.67 -12.953 -19.484 1 98.31 272 CYS A N 1
ATOM 2091 C CA . CYS A 1 272 ? 0.321 -12.711 -19.984 1 98.31 272 CYS A CA 1
ATOM 2092 C C . CYS A 1 272 ? -0.233 -11.398 -19.422 1 98.31 272 CYS A C 1
ATOM 2094 O O . CYS A 1 272 ? -0.085 -11.117 -18.234 1 98.31 272 CYS A O 1
ATOM 2096 N N . GLU A 1 273 ? -0.812 -10.625 -20.266 1 98 273 GLU A N 1
ATOM 2097 C CA . GLU A 1 273 ? -1.584 -9.461 -19.844 1 98 273 GLU A CA 1
ATOM 2098 C C . GLU A 1 273 ? -3.08 -9.758 -19.859 1 98 273 GLU A C 1
ATOM 2100 O O . GLU A 1 273 ? -3.611 -10.273 -20.844 1 98 273 GLU A O 1
ATOM 2105 N N . LEU A 1 274 ? -3.738 -9.445 -18.75 1 98.12 274 LEU A N 1
ATOM 2106 C CA . LEU A 1 274 ? -5.172 -9.695 -18.625 1 98.12 274 LEU A CA 1
ATOM 2107 C C . LEU A 1 274 ? -5.969 -8.43 -18.953 1 98.12 274 LEU A C 1
ATOM 2109 O O . LEU A 1 274 ? -5.641 -7.348 -18.469 1 98.12 274 LEU A O 1
ATOM 2113 N N . SER A 1 275 ? -6.945 -8.57 -19.734 1 95.31 275 SER A N 1
ATOM 2114 C CA . SER A 1 275 ? -7.941 -7.535 -20.016 1 95.31 275 SER A CA 1
ATOM 2115 C C . SER A 1 275 ? -9.359 -8.094 -19.938 1 95.31 275 SER A C 1
ATOM 2117 O O . SER A 1 275 ? -9.547 -9.305 -19.797 1 95.31 275 SER A O 1
ATOM 2119 N N . LEU A 1 276 ? -10.312 -7.223 -19.984 1 93.75 276 LEU A N 1
ATOM 2120 C CA . LEU A 1 276 ? -11.703 -7.645 -19.875 1 93.75 276 LEU A CA 1
ATOM 2121 C C . LEU A 1 276 ? -12.078 -8.594 -21 1 93.75 276 LEU A C 1
ATOM 2123 O O . LEU A 1 276 ? -12.938 -9.461 -20.828 1 93.75 276 LEU A O 1
ATOM 2127 N N . ASN A 1 277 ? -11.352 -8.391 -22.078 1 89.69 277 ASN A N 1
ATOM 2128 C CA . ASN A 1 277 ? -11.828 -9.125 -23.25 1 89.69 277 ASN A CA 1
ATOM 2129 C C . ASN A 1 277 ? -10.781 -10.125 -23.75 1 89.69 277 ASN A C 1
ATOM 2131 O O . ASN A 1 277 ? -11.023 -10.844 -24.719 1 89.69 277 ASN A O 1
ATOM 2135 N N . SER A 1 278 ? -9.688 -10.156 -23.031 1 92.31 278 SER A N 1
ATOM 2136 C CA . SER A 1 278 ? -8.648 -11.016 -23.594 1 92.31 278 SER A CA 1
ATOM 2137 C C . SER A 1 278 ? -7.566 -11.32 -22.578 1 92.31 278 SER A C 1
ATOM 2139 O O . SER A 1 278 ? -7.438 -10.617 -21.562 1 92.31 278 SER A O 1
ATOM 2141 N N . ILE A 1 279 ? -6.91 -12.406 -22.812 1 96.5 279 ILE A N 1
ATOM 2142 C CA . ILE A 1 279 ? -5.625 -12.734 -22.219 1 96.5 279 ILE A CA 1
ATOM 2143 C C . ILE A 1 279 ? -4.559 -12.852 -23.297 1 96.5 279 ILE A C 1
ATOM 2145 O O . ILE A 1 279 ? -4.625 -13.742 -24.156 1 96.5 279 ILE A O 1
ATOM 2149 N N . ASN A 1 280 ? -3.615 -11.914 -23.281 1 96.44 280 ASN A N 1
ATOM 2150 C CA . ASN A 1 280 ? -2.551 -11.914 -24.281 1 96.44 280 ASN A CA 1
ATOM 2151 C C . ASN A 1 280 ? -1.232 -12.406 -23.703 1 96.44 280 ASN A C 1
ATOM 2153 O O . ASN A 1 280 ? -0.637 -11.742 -22.844 1 96.44 280 ASN A O 1
ATOM 2157 N N . CYS A 1 281 ? -0.794 -13.539 -24.219 1 96.69 281 CYS A N 1
ATOM 2158 C CA . CYS A 1 281 ? 0.423 -14.141 -23.672 1 96.69 281 CYS A CA 1
ATOM 2159 C C . CYS A 1 281 ? 1.544 -14.117 -24.703 1 96.69 281 CYS A C 1
ATOM 2161 O O . CYS A 1 281 ? 1.292 -14.227 -25.906 1 96.69 281 CYS A O 1
ATOM 2163 N N . GLN A 1 282 ? 2.697 -13.93 -24.219 1 95.56 282 GLN A N 1
ATOM 2164 C CA . GLN A 1 282 ? 3.898 -14.023 -25.047 1 95.56 282 GLN A CA 1
ATOM 2165 C C . GLN A 1 282 ? 5.023 -14.727 -24.297 1 95.56 282 GLN A C 1
ATOM 2167 O O . GLN A 1 282 ? 5 -14.812 -23.062 1 95.56 282 GLN A O 1
ATOM 2172 N N . GLU A 1 283 ? 5.898 -15.273 -25.078 1 94.12 283 GLU A N 1
ATOM 2173 C CA . GLU A 1 283 ? 7.066 -15.93 -24.484 1 94.12 283 GLU A CA 1
ATOM 2174 C C . GLU A 1 283 ? 8.289 -15.016 -24.547 1 94.12 283 GLU A C 1
ATOM 2176 O O . GLU A 1 283 ? 8.461 -14.258 -25.5 1 94.12 283 GLU A O 1
ATOM 2181 N N . ALA A 1 284 ? 8.977 -15.078 -23.469 1 88.81 284 ALA A N 1
ATOM 2182 C CA . ALA A 1 284 ? 10.258 -14.391 -23.422 1 88.81 284 ALA A CA 1
ATOM 2183 C C . ALA A 1 284 ? 11.367 -15.336 -22.969 1 88.81 284 ALA A C 1
ATOM 2185 O O . ALA A 1 284 ? 11.117 -16.281 -22.219 1 88.81 284 ALA A O 1
ATOM 2186 N N . MET B 1 1 ? -7.832 37.531 -4.988 1 27.09 1 MET B N 1
ATOM 2187 C CA . MET B 1 1 ? -8.844 36.688 -4.324 1 27.09 1 MET B CA 1
ATOM 2188 C C . MET B 1 1 ? -8.203 35.531 -3.6 1 27.09 1 MET B C 1
ATOM 2190 O O . MET B 1 1 ? -7.508 34.719 -4.215 1 27.09 1 MET B O 1
ATOM 2194 N N . LEU B 1 2 ? -7.84 35.75 -2.412 1 34.16 2 LEU B N 1
ATOM 2195 C CA . LEU B 1 2 ? -7.078 34.812 -1.583 1 34.16 2 LEU B CA 1
ATOM 2196 C C . LEU B 1 2 ? -7.703 33.438 -1.607 1 34.16 2 LEU B C 1
ATOM 2198 O O . LEU B 1 2 ? -8.82 33.219 -1.115 1 34.16 2 LEU B O 1
ATOM 2202 N N . VAL B 1 3 ? -7.66 32.812 -2.641 1 39.06 3 VAL B N 1
ATOM 2203 C CA . VAL B 1 3 ? -8.203 31.469 -2.672 1 39.06 3 VAL B CA 1
ATOM 2204 C C . VAL B 1 3 ? -8.023 30.812 -1.306 1 39.06 3 VAL B C 1
ATOM 2206 O O . VAL B 1 3 ? -6.898 30.609 -0.848 1 39.06 3 VAL B O 1
ATOM 2209 N N . ASP B 1 4 ? -8.82 31.219 -0.412 1 48.59 4 ASP B N 1
ATOM 2210 C CA . ASP B 1 4 ? -8.898 30.656 0.93 1 48.59 4 ASP B CA 1
ATOM 2211 C C . ASP B 1 4 ? -8.633 29.141 0.905 1 48.59 4 ASP B C 1
ATOM 2213 O O . ASP B 1 4 ? -9.367 28.391 0.257 1 48.59 4 ASP B O 1
ATOM 2217 N N . LEU B 1 5 ? -7.383 28.828 0.864 1 55.09 5 LEU B N 1
ATOM 2218 C CA . LEU B 1 5 ? -6.855 27.484 0.646 1 55.09 5 LEU B CA 1
ATOM 2219 C C . LEU B 1 5 ? -7.527 26.484 1.576 1 55.09 5 LEU B C 1
ATOM 2221 O O . LEU B 1 5 ? -7.449 26.609 2.801 1 55.09 5 LEU B O 1
ATOM 2225 N N . ILE B 1 6 ? -8.711 25.984 1.225 1 62 6 ILE B N 1
ATOM 2226 C CA . ILE B 1 6 ? -9.391 24.859 1.857 1 62 6 ILE B CA 1
ATOM 2227 C C . ILE B 1 6 ? -8.391 23.734 2.129 1 62 6 ILE B C 1
ATOM 2229 O O . ILE B 1 6 ? -7.52 23.469 1.301 1 62 6 ILE B O 1
ATOM 2233 N N . MET B 1 7 ? -8.477 23.344 3.469 1 79.75 7 MET B N 1
ATOM 2234 C CA . MET B 1 7 ? -7.461 22.391 3.926 1 79.75 7 MET B CA 1
ATOM 2235 C C . MET B 1 7 ? -8.062 21 4.109 1 79.75 7 MET B C 1
ATOM 2237 O O . MET B 1 7 ? -9.25 20.859 4.395 1 79.75 7 MET B O 1
ATOM 2241 N N . CYS B 1 8 ? -7.242 20.078 3.871 1 89.75 8 CYS B N 1
ATOM 2242 C CA . CYS B 1 8 ? -7.586 18.688 4.188 1 89.75 8 CYS B CA 1
ATOM 2243 C C . CYS B 1 8 ? -7.742 18.5 5.688 1 89.75 8 CYS B C 1
ATOM 2245 O O . CYS B 1 8 ? -7.566 19.438 6.461 1 89.75 8 CYS B O 1
ATOM 2247 N N . ARG B 1 9 ? -8.344 17.438 6.086 1 92.12 9 ARG B N 1
ATOM 2248 C CA . ARG B 1 9 ? -8.383 17.016 7.484 1 92.12 9 ARG B CA 1
ATOM 2249 C C . ARG B 1 9 ? -7.832 15.602 7.648 1 92.12 9 ARG B C 1
ATOM 2251 O O . ARG B 1 9 ? -7.973 14.766 6.75 1 92.12 9 ARG B O 1
ATOM 2258 N N . PHE B 1 10 ? -7.18 15.438 8.758 1 96.44 10 PHE B N 1
ATOM 2259 C CA . PHE B 1 10 ? -6.664 14.094 9.008 1 96.44 10 PHE B CA 1
ATOM 2260 C C . PHE B 1 10 ? -6.582 13.812 10.5 1 96.44 10 PHE B C 1
ATOM 2262 O O . PHE B 1 10 ? -6.777 14.719 11.32 1 96.44 10 PHE B O 1
ATOM 2269 N N . ALA B 1 11 ? -6.391 12.57 10.812 1 98 11 ALA B N 1
ATOM 2270 C CA . ALA B 1 11 ? -6.051 12.109 12.156 1 98 11 ALA B CA 1
ATOM 2271 C C . ALA B 1 11 ? -4.996 11.008 12.109 1 98 11 ALA B C 1
ATOM 2273 O O . ALA B 1 11 ? -4.938 10.234 11.141 1 98 11 ALA B O 1
ATOM 2274 N N . ALA B 1 12 ? -4.172 11.016 13.031 1 98.62 12 ALA B N 1
ATOM 2275 C CA . ALA B 1 12 ? -3.244 9.93 13.336 1 98.62 12 ALA B CA 1
ATOM 2276 C C . ALA B 1 12 ? -3.514 9.352 14.727 1 98.62 12 ALA B C 1
ATOM 2278 O O . ALA B 1 12 ? -3.844 10.094 15.656 1 98.62 12 ALA B O 1
ATOM 2279 N N . LEU B 1 13 ? -3.359 8.023 14.844 1 98 13 LEU B N 1
ATOM 2280 C CA . LEU B 1 13 ? -3.768 7.484 16.141 1 98 13 LEU B CA 1
ATOM 2281 C C . LEU B 1 13 ? -2.961 6.238 16.484 1 98 13 LEU B C 1
ATOM 2283 O O . LEU B 1 13 ? -2.508 5.516 15.594 1 98 13 LEU B O 1
ATOM 2287 N N . THR B 1 14 ? -2.691 6.012 17.703 1 98.25 14 THR B N 1
ATOM 2288 C CA . THR B 1 14 ? -2.289 4.785 18.391 1 98.25 14 THR B CA 1
ATOM 2289 C C . THR B 1 14 ? -3.191 4.516 19.578 1 98.25 14 THR B C 1
ATOM 2291 O O . THR B 1 14 ? -3.074 5.18 20.625 1 98.25 14 THR B O 1
ATOM 2294 N N . VAL B 1 15 ? -4.113 3.572 19.359 1 96.94 15 VAL B N 1
ATOM 2295 C CA . VAL B 1 15 ? -5.145 3.396 20.375 1 96.94 15 VAL B CA 1
ATOM 2296 C C . VAL B 1 15 ? -5.43 1.91 20.578 1 96.94 15 VAL B C 1
ATOM 2298 O O . VAL B 1 15 ? -5.199 1.102 19.672 1 96.94 15 VAL B O 1
ATOM 2301 N N . SER B 1 16 ? -5.941 1.543 21.719 1 95 16 SER B N 1
ATOM 2302 C CA . SER B 1 16 ? -6.25 0.151 22.031 1 95 16 SER B CA 1
ATOM 2303 C C . SER B 1 16 ? -7.75 -0.11 21.969 1 95 16 SER B C 1
ATOM 2305 O O . SER B 1 16 ? -8.203 -1.217 22.266 1 95 16 SER B O 1
ATOM 2307 N N . ASP B 1 17 ? -8.523 0.854 21.609 1 90.06 17 ASP B N 1
ATOM 2308 C CA . ASP B 1 17 ? -9.977 0.753 21.578 1 90.06 17 ASP B CA 1
ATOM 2309 C C . ASP B 1 17 ? -10.516 1.02 20.172 1 90.06 17 ASP B C 1
ATOM 2311 O O . ASP B 1 17 ? -10.391 2.133 19.656 1 90.06 17 ASP B O 1
ATOM 2315 N N . PRO B 1 18 ? -11.195 0.067 19.656 1 92.94 18 PRO B N 1
ATOM 2316 C CA . PRO B 1 18 ? -11.75 0.275 18.312 1 92.94 18 PRO B CA 1
ATOM 2317 C C . PRO B 1 18 ? -12.82 1.364 18.281 1 92.94 18 PRO B C 1
ATOM 2319 O O . PRO B 1 18 ? -13.109 1.917 17.219 1 92.94 18 PRO B O 1
ATOM 2322 N N . VAL B 1 19 ? -13.344 1.692 19.406 1 91.62 19 VAL B N 1
ATOM 2323 C CA . VAL B 1 19 ? -14.383 2.715 19.484 1 91.62 19 VAL B CA 1
ATOM 2324 C C . VAL B 1 19 ? -13.805 4.066 19.078 1 91.62 19 VAL B C 1
ATOM 2326 O O . VAL B 1 19 ? -14.453 4.84 18.359 1 91.62 19 VAL B O 1
ATOM 2329 N N . LEU B 1 20 ? -12.648 4.34 19.562 1 92.19 20 LEU B N 1
ATOM 2330 C CA . LEU B 1 20 ? -12.016 5.613 19.219 1 92.19 20 LEU B CA 1
ATOM 2331 C C . LEU B 1 20 ? -11.664 5.668 17.75 1 92.19 20 LEU B C 1
ATOM 2333 O O . LEU B 1 20 ? -11.727 6.73 17.125 1 92.19 20 LEU B O 1
ATOM 2337 N N . VAL B 1 21 ? -11.281 4.566 17.172 1 95.25 21 VAL B N 1
ATOM 2338 C CA . VAL B 1 21 ? -11.031 4.492 15.727 1 95.25 21 VAL B CA 1
ATOM 2339 C C . VAL B 1 21 ? -12.32 4.816 14.969 1 95.25 21 VAL B C 1
ATOM 2341 O O . VAL B 1 21 ? -12.312 5.648 14.055 1 95.25 21 VAL B O 1
ATOM 2344 N N . LYS B 1 22 ? -13.367 4.191 15.383 1 95.31 22 LYS B N 1
ATOM 2345 C CA . LYS B 1 22 ? -14.672 4.391 14.766 1 95.31 22 LYS B CA 1
ATOM 2346 C C . LYS B 1 22 ? -15.109 5.848 14.867 1 95.31 22 LYS B C 1
ATOM 2348 O O . LYS B 1 22 ? -15.547 6.441 13.875 1 95.31 22 LYS B O 1
ATOM 2353 N N . GLU B 1 23 ? -15.016 6.355 16 1 94.88 23 GLU B N 1
ATOM 2354 C CA . GLU B 1 23 ? -15.406 7.742 16.234 1 94.88 23 GLU B CA 1
ATOM 2355 C C . GLU B 1 23 ? -14.594 8.695 15.352 1 94.88 23 GLU B C 1
ATOM 2357 O O . GLU B 1 23 ? -15.141 9.648 14.805 1 94.88 23 GLU B O 1
ATOM 2362 N N . THR B 1 24 ? -13.328 8.453 15.297 1 95.19 24 THR B N 1
ATOM 2363 C CA . THR B 1 24 ? -12.453 9.289 14.484 1 95.19 24 THR B CA 1
ATOM 2364 C C . THR B 1 24 ? -12.922 9.32 13.031 1 95.19 24 THR B C 1
ATOM 2366 O O . THR B 1 24 ? -13.031 10.391 12.43 1 95.19 24 THR B O 1
ATOM 2369 N N . LEU B 1 25 ? -13.258 8.195 12.461 1 96.81 25 LEU B N 1
ATOM 2370 C CA . LEU B 1 25 ? -13.695 8.109 11.078 1 96.81 25 LEU B CA 1
ATOM 2371 C C . LEU B 1 25 ? -15.047 8.797 10.891 1 96.81 25 LEU B C 1
ATOM 2373 O O . LEU B 1 25 ? -15.273 9.469 9.883 1 96.81 25 LEU B O 1
ATOM 2377 N N . LEU B 1 26 ? -15.898 8.617 11.828 1 96.31 26 LEU B N 1
ATOM 2378 C CA . LEU B 1 26 ? -17.219 9.25 11.75 1 96.31 26 LEU B CA 1
ATOM 2379 C C . LEU B 1 26 ? -17.094 10.766 11.789 1 96.31 26 LEU B C 1
ATOM 2381 O O . LEU B 1 26 ? -17.781 11.469 11.039 1 96.31 26 LEU B O 1
ATOM 2385 N N . LYS B 1 27 ? -16.266 11.234 12.664 1 95.19 27 LYS B N 1
ATOM 2386 C CA . LYS B 1 27 ? -16.078 12.68 12.758 1 95.19 27 LYS B CA 1
ATOM 2387 C C . LYS B 1 27 ? -15.414 13.234 11.492 1 95.19 27 LYS B C 1
ATOM 2389 O O . LYS B 1 27 ? -15.719 14.352 11.07 1 95.19 27 LYS B O 1
ATOM 2394 N N . LEU B 1 28 ? -14.539 12.484 10.945 1 95.31 28 LEU B N 1
ATOM 2395 C CA . LEU B 1 28 ? -13.945 12.898 9.68 1 95.31 28 LEU B CA 1
ATOM 2396 C C . LEU B 1 28 ? -15.008 12.969 8.578 1 95.31 28 LEU B C 1
ATOM 2398 O O . LEU B 1 28 ? -14.977 13.867 7.738 1 95.31 28 LEU B O 1
ATOM 2402 N N . LYS B 1 29 ? -15.844 12.023 8.531 1 95.44 29 LYS B N 1
ATOM 2403 C CA . LYS B 1 29 ? -16.938 12.016 7.562 1 95.44 29 LYS B CA 1
ATOM 2404 C C . LYS B 1 29 ? -17.797 13.266 7.699 1 95.44 29 LYS B C 1
ATOM 2406 O O . LYS B 1 29 ? -18.141 13.906 6.699 1 95.44 29 LYS B O 1
ATOM 2411 N N . GLU B 1 30 ? -18.094 13.633 8.914 1 93.12 30 GLU B N 1
ATOM 2412 C CA . GLU B 1 30 ? -18.891 14.836 9.172 1 93.12 30 GLU B CA 1
ATOM 2413 C C . GLU B 1 30 ? -18.125 16.094 8.758 1 93.12 30 GLU B C 1
ATOM 2415 O O . GLU B 1 30 ? -18.688 16.969 8.086 1 93.12 30 GLU B O 1
ATOM 2420 N N . ALA B 1 31 ? -16.875 16.078 9.125 1 91.38 31 ALA B N 1
ATOM 2421 C CA . ALA B 1 31 ? -16.047 17.25 8.828 1 91.38 31 ALA B CA 1
ATOM 2422 C C . ALA B 1 31 ? -15.859 17.438 7.328 1 91.38 31 ALA B C 1
ATOM 2424 O O . ALA B 1 31 ? -15.773 18.562 6.84 1 91.38 31 ALA B O 1
ATOM 2425 N N . ALA B 1 32 ? -15.812 16.328 6.66 1 91.5 32 ALA B N 1
ATOM 2426 C CA . ALA B 1 32 ? -15.641 16.391 5.211 1 91.5 32 ALA B CA 1
ATOM 2427 C C . ALA B 1 32 ? -16.875 16.984 4.539 1 91.5 32 ALA B C 1
ATOM 2429 O O . ALA B 1 32 ? -16.766 17.672 3.523 1 91.5 32 ALA B O 1
ATOM 2430 N N . ARG B 1 33 ? -18 16.734 5.031 1 88.5 33 ARG B N 1
ATOM 2431 C CA . ARG B 1 33 ? -19.25 17.219 4.465 1 88.5 33 ARG B CA 1
ATOM 2432 C C . ARG B 1 33 ? -19.469 18.688 4.797 1 88.5 33 ARG B C 1
ATOM 2434 O O . ARG B 1 33 ? -19.859 19.484 3.932 1 88.5 33 ARG B O 1
ATOM 2441 N N . VAL B 1 34 ? -19.219 18.953 6.055 1 84.5 34 VAL B N 1
ATOM 2442 C CA . VAL B 1 34 ? -19.391 20.312 6.555 1 84.5 34 VAL B CA 1
ATOM 2443 C C . VAL B 1 34 ? -18.25 20.672 7.484 1 84.5 34 VAL B C 1
ATOM 2445 O O . VAL B 1 34 ? -18.156 20.156 8.602 1 84.5 34 VAL B O 1
ATOM 2448 N N . ASP B 1 35 ? -17.422 21.578 6.98 1 82.44 35 ASP B N 1
ATOM 2449 C CA . ASP B 1 35 ? -16.312 22.062 7.797 1 82.44 35 ASP B CA 1
ATOM 2450 C C . ASP B 1 35 ? -16.562 23.5 8.242 1 82.44 35 ASP B C 1
ATOM 2452 O O . ASP B 1 35 ? -16.219 24.453 7.535 1 82.44 35 ASP B O 1
ATOM 2456 N N . PRO B 1 36 ? -17.078 23.641 9.438 1 79.06 36 PRO B N 1
ATOM 2457 C CA . PRO B 1 36 ? -17.453 24.969 9.898 1 79.06 36 PRO B CA 1
ATOM 2458 C C . PRO B 1 36 ? -16.25 25.844 10.211 1 79.06 36 PRO B C 1
ATOM 2460 O O . PRO B 1 36 ? -16.391 27.062 10.375 1 79.06 36 PRO B O 1
ATOM 2463 N N . MET B 1 37 ? -15.07 25.281 10.312 1 76.94 37 MET B N 1
ATOM 2464 C CA . MET B 1 37 ? -13.867 26.031 10.672 1 76.94 37 MET B CA 1
ATOM 2465 C C . MET B 1 37 ? -13.172 26.562 9.422 1 76.94 37 MET B C 1
ATOM 2467 O O . MET B 1 37 ? -12.211 27.328 9.523 1 76.94 37 MET B O 1
ATOM 2471 N N . GLY B 1 38 ? -13.703 26.234 8.289 1 73.69 38 GLY B N 1
ATOM 2472 C CA . GLY B 1 38 ? -13.086 26.672 7.047 1 73.69 38 GLY B CA 1
ATOM 2473 C C . GLY B 1 38 ? -13.281 28.156 6.781 1 73.69 38 GLY B C 1
ATOM 2474 O O . GLY B 1 38 ? -14.133 28.797 7.398 1 73.69 38 GLY B O 1
ATOM 2475 N N . PRO B 1 39 ? -12.438 28.734 5.961 1 67.75 39 PRO B N 1
ATOM 2476 C CA . PRO B 1 39 ? -12.469 30.172 5.691 1 67.75 39 PRO B CA 1
ATOM 2477 C C . PRO B 1 39 ? -13.828 30.656 5.211 1 67.75 39 PRO B C 1
ATOM 2479 O O . PRO B 1 39 ? -14.227 31.781 5.504 1 67.75 39 PRO B O 1
ATOM 2482 N N . SER B 1 40 ? -14.445 29.844 4.461 1 64.31 40 SER B N 1
ATOM 2483 C CA . SER B 1 40 ? -15.734 30.281 3.945 1 64.31 40 SER B CA 1
ATOM 2484 C C . SER B 1 40 ? -16.875 29.812 4.836 1 64.31 40 SER B C 1
ATOM 2486 O O . SER B 1 40 ? -18.047 30.094 4.555 1 64.31 40 SER B O 1
ATOM 2488 N N . GLY B 1 41 ? -16.516 29.312 5.891 1 60.59 41 GLY B N 1
ATOM 2489 C CA . GLY B 1 41 ? -17.531 28.812 6.809 1 60.59 41 GLY B CA 1
ATOM 2490 C C . GLY B 1 41 ? -17.906 27.375 6.551 1 60.59 41 GLY B C 1
ATOM 2491 O O . GLY B 1 41 ? -18.047 26.578 7.488 1 60.59 41 GLY B O 1
ATOM 2492 N N . VAL B 1 42 ? -18.312 27.109 5.305 1 61.47 42 VAL B N 1
ATOM 2493 C CA . VAL B 1 42 ? -18.672 25.719 5.027 1 61.47 42 VAL B CA 1
ATOM 2494 C C . VAL B 1 42 ? -17.891 25.219 3.818 1 61.47 42 VAL B C 1
ATOM 2496 O O . VAL B 1 42 ? -18.016 25.766 2.719 1 61.47 42 VAL B O 1
ATOM 2499 N N . VAL B 1 43 ? -16.984 24.344 4.188 1 72.31 43 VAL B N 1
ATOM 2500 C CA . VAL B 1 43 ? -16.156 23.766 3.141 1 72.31 43 VAL B CA 1
ATOM 2501 C C . VAL B 1 43 ? -16.469 22.281 3 1 72.31 43 VAL B C 1
ATOM 2503 O O . VAL B 1 43 ? -16.672 21.594 3.996 1 72.31 43 VAL B O 1
ATOM 2506 N N . ASP B 1 44 ? -16.609 21.859 1.737 1 76.25 44 ASP B N 1
ATOM 2507 C CA . ASP B 1 44 ? -16.812 20.453 1.395 1 76.25 44 ASP B CA 1
ATOM 2508 C C . ASP B 1 44 ? -15.508 19.812 0.913 1 76.25 44 ASP B C 1
ATOM 2510 O O . ASP B 1 44 ? -14.82 20.375 0.052 1 76.25 44 ASP B O 1
ATOM 2514 N N . HIS B 1 45 ? -15.094 18.766 1.566 1 84 45 HIS B N 1
ATOM 2515 C CA . HIS B 1 45 ? -13.953 17.969 1.121 1 84 45 HIS B CA 1
ATOM 2516 C C . HIS B 1 45 ? -14.391 16.875 0.169 1 84 45 HIS B C 1
ATOM 2518 O O . HIS B 1 45 ? -14.789 15.789 0.609 1 84 45 HIS B O 1
ATOM 2524 N N . SER B 1 46 ? -14.109 17.016 -1.088 1 83.81 46 SER B N 1
ATOM 2525 C CA . SER B 1 46 ? -14.805 16.172 -2.057 1 83.81 46 SER B CA 1
ATOM 2526 C C . SER B 1 46 ? -13.812 15.406 -2.93 1 83.81 46 SER B C 1
ATOM 2528 O O . SER B 1 46 ? -14.203 14.797 -3.93 1 83.81 46 SER B O 1
ATOM 2530 N N . ASP B 1 47 ? -12.523 15.523 -2.541 1 91.75 47 ASP B N 1
ATOM 2531 C CA . ASP B 1 47 ? -11.531 15.039 -3.502 1 91.75 47 ASP B CA 1
ATOM 2532 C C . ASP B 1 47 ? -10.961 13.695 -3.074 1 91.75 47 ASP B C 1
ATOM 2534 O O . ASP B 1 47 ? -9.836 13.344 -3.439 1 91.75 47 ASP B O 1
ATOM 2538 N N . GLY B 1 48 ? -11.711 12.961 -2.221 1 95.81 48 GLY B N 1
ATOM 2539 C CA . GLY B 1 48 ? -11.273 11.617 -1.87 1 95.81 48 GLY B CA 1
ATOM 2540 C C . GLY B 1 48 ? -10.906 11.477 -0.406 1 95.81 48 GLY B C 1
ATOM 2541 O O . GLY B 1 48 ? -10.852 12.469 0.325 1 95.81 48 GLY B O 1
ATOM 2542 N N . TRP B 1 49 ? -10.703 10.234 0.01 1 98.19 49 TRP B N 1
ATOM 2543 C CA . TRP B 1 49 ? -10.305 9.914 1.377 1 98.19 49 TRP B CA 1
ATOM 2544 C C . TRP B 1 49 ? -9.594 8.57 1.438 1 98.19 49 TRP B C 1
ATOM 2546 O O . TRP B 1 49 ? -9.609 7.805 0.469 1 98.19 49 TRP B O 1
ATOM 2556 N N . GLY B 1 50 ? -8.93 8.375 2.516 1 98.5 50 GLY B N 1
ATOM 2557 C CA . GLY B 1 50 ? -8.281 7.086 2.699 1 98.5 50 GLY B CA 1
ATOM 2558 C C . GLY B 1 50 ? -7.75 6.879 4.105 1 98.5 50 GLY B C 1
ATOM 2559 O O . GLY B 1 50 ? -7.828 7.781 4.941 1 98.5 50 GLY B O 1
ATOM 2560 N N . LEU B 1 51 ? -7.301 5.637 4.359 1 98.81 51 LEU B N 1
ATOM 2561 C CA . LEU B 1 51 ? -6.695 5.289 5.641 1 98.81 51 LEU B CA 1
ATOM 2562 C C . LEU B 1 51 ? -5.656 4.184 5.469 1 98.81 51 LEU B C 1
ATOM 2564 O O . LEU B 1 51 ? -5.695 3.438 4.484 1 98.81 51 LEU B O 1
ATOM 2568 N N . ALA B 1 52 ? -4.688 4.172 6.238 1 98.88 52 ALA B N 1
ATOM 2569 C CA . ALA B 1 52 ? -3.789 3.055 6.512 1 98.88 52 ALA B CA 1
ATOM 2570 C C . ALA B 1 52 ? -3.771 2.719 8 1 98.88 52 ALA B C 1
ATOM 2572 O O . ALA B 1 52 ? -3.443 3.568 8.828 1 98.88 52 ALA B O 1
ATOM 2573 N N . VAL B 1 53 ? -4.152 1.488 8.32 1 98.62 53 VAL B N 1
ATOM 2574 C CA . VAL B 1 53 ? -4.242 1.107 9.727 1 98.62 53 VAL B CA 1
ATOM 2575 C C . VAL B 1 53 ? -3.582 -0.252 9.938 1 98.62 53 VAL B C 1
ATOM 2577 O O . VAL B 1 53 ? -3.898 -1.218 9.242 1 98.62 53 VAL B O 1
ATOM 2580 N N . MET B 1 54 ? -2.625 -0.252 10.781 1 98.31 54 MET B N 1
ATOM 2581 C CA . MET B 1 54 ? -2.039 -1.487 11.297 1 98.31 54 MET B CA 1
ATOM 2582 C C . MET B 1 54 ? -2.752 -1.943 12.562 1 98.31 54 MET B C 1
ATOM 2584 O O . MET B 1 54 ? -2.809 -1.206 13.547 1 98.31 54 MET B O 1
ATOM 2588 N N . GLN B 1 55 ? -3.365 -3.105 12.492 1 97.75 55 GLN B N 1
ATOM 2589 C CA . GLN B 1 55 ? -3.959 -3.725 13.672 1 97.75 55 GLN B CA 1
ATOM 2590 C C . GLN B 1 55 ? -3.02 -4.762 14.273 1 97.75 55 GLN B C 1
ATOM 2592 O O . GLN B 1 55 ? -2.75 -5.801 13.664 1 97.75 55 GLN B O 1
ATOM 2597 N N . GLY B 1 56 ? -2.537 -4.477 15.477 1 96.38 56 GLY B N 1
ATOM 2598 C CA . GLY B 1 56 ? -1.56 -5.348 16.109 1 96.38 56 GLY B CA 1
ATOM 2599 C C . GLY B 1 56 ? -0.143 -5.113 15.617 1 96.38 56 GLY B C 1
ATOM 2600 O O . GLY B 1 56 ? 0.137 -4.094 14.984 1 96.38 56 GLY B O 1
ATOM 2601 N N . ASN B 1 57 ? 0.737 -6.086 15.992 1 95.56 57 ASN B N 1
ATOM 2602 C CA . ASN B 1 57 ? 2.119 -6.059 15.523 1 95.56 57 ASN B CA 1
ATOM 2603 C C . ASN B 1 57 ? 2.246 -6.621 14.109 1 95.56 57 ASN B C 1
ATOM 2605 O O . ASN B 1 57 ? 1.563 -7.582 13.758 1 95.56 57 ASN B O 1
ATOM 2609 N N . PRO B 1 58 ? 3.18 -5.996 13.352 1 97.56 58 PRO B N 1
ATOM 2610 C CA . PRO B 1 58 ? 3.291 -6.469 11.969 1 97.56 58 PRO B CA 1
ATOM 2611 C C . PRO B 1 58 ? 3.553 -7.969 11.883 1 97.56 58 PRO B C 1
ATOM 2613 O O . PRO B 1 58 ? 3.17 -8.609 10.898 1 97.56 58 PRO B O 1
ATOM 2616 N N . ARG B 1 59 ? 4.125 -8.617 12.852 1 96.31 59 ARG B N 1
ATOM 2617 C CA . ARG B 1 59 ? 4.418 -10.047 12.836 1 96.31 59 ARG B CA 1
ATOM 2618 C C . ARG B 1 59 ? 3.145 -10.867 13.008 1 96.31 59 ARG B C 1
ATOM 2620 O O . ARG B 1 59 ? 3.082 -12.023 12.586 1 96.31 59 ARG B O 1
ATOM 2627 N N . ASP B 1 60 ? 2.199 -10.25 13.688 1 94.12 60 ASP B N 1
ATOM 2628 C CA . ASP B 1 60 ? 0.972 -10.977 14 1 94.12 60 ASP B CA 1
ATOM 2629 C C . ASP B 1 60 ? -0.25 -10.062 13.875 1 94.12 60 ASP B C 1
ATOM 2631 O O . ASP B 1 60 ? -1.088 -10.016 14.773 1 94.12 60 ASP B O 1
ATOM 2635 N N . GLY B 1 61 ? -0.351 -9.359 12.828 1 96.38 61 GLY B N 1
ATOM 2636 C CA . GLY B 1 61 ? -1.436 -8.398 12.703 1 96.38 61 GLY B CA 1
ATOM 2637 C C . GLY B 1 61 ? -1.974 -8.289 11.289 1 96.38 61 GLY B C 1
ATOM 2638 O O . GLY B 1 61 ? -1.937 -9.266 10.531 1 96.38 61 GLY B O 1
ATOM 2639 N N . VAL B 1 62 ? -2.664 -7.141 11.047 1 97.75 62 VAL B N 1
ATOM 2640 C CA . VAL B 1 62 ? -3.332 -6.883 9.773 1 97.75 62 VAL B CA 1
ATOM 2641 C C . VAL B 1 62 ? -3.055 -5.449 9.328 1 97.75 62 VAL B C 1
ATOM 2643 O O . VAL B 1 62 ? -3.139 -4.516 10.125 1 97.75 62 VAL B O 1
ATOM 2646 N N . LEU B 1 63 ? -2.652 -5.316 8.117 1 98.5 63 LEU B N 1
ATOM 2647 C CA . LEU B 1 63 ? -2.582 -3.998 7.496 1 98.5 63 LEU B CA 1
ATOM 2648 C C . LEU B 1 63 ? -3.742 -3.793 6.527 1 98.5 63 LEU B C 1
ATOM 2650 O O . LEU B 1 63 ? -4.004 -4.645 5.676 1 98.5 63 LEU B O 1
ATOM 2654 N N . THR B 1 64 ? -4.445 -2.664 6.68 1 98.56 64 THR B N 1
ATOM 2655 C CA . THR B 1 64 ? -5.48 -2.25 5.738 1 98.56 64 THR B CA 1
ATOM 2656 C C . THR B 1 64 ? -5.145 -0.891 5.133 1 98.56 64 THR B C 1
ATOM 2658 O O . THR B 1 64 ? -4.891 0.073 5.855 1 98.56 64 THR B O 1
ATOM 2661 N N . LEU B 1 65 ? -5.043 -0.877 3.904 1 98.75 65 LEU B N 1
ATOM 2662 C CA . LEU B 1 65 ? -4.977 0.366 3.146 1 98.75 65 LEU B CA 1
ATOM 2663 C C . LEU B 1 65 ? -6.203 0.522 2.25 1 98.75 65 LEU B C 1
ATOM 2665 O O . LEU B 1 65 ? -6.566 -0.405 1.524 1 98.75 65 LEU B O 1
ATOM 2669 N N . TYR B 1 66 ? -6.855 1.659 2.342 1 98.69 66 TYR B N 1
ATOM 2670 C CA . TYR B 1 66 ? -8.023 2.01 1.544 1 98.69 66 TYR B CA 1
ATOM 2671 C C . TYR B 1 66 ? -7.922 3.439 1.023 1 98.69 66 TYR B C 1
ATOM 2673 O O . TYR B 1 66 ? -7.691 4.371 1.795 1 98.69 66 TYR B O 1
ATOM 2681 N N . LYS B 1 67 ? -8.102 3.576 -0.261 1 98.44 67 LYS B N 1
ATOM 2682 C CA . LYS B 1 67 ? -8.055 4.891 -0.894 1 98.44 67 LYS B CA 1
ATOM 2683 C C . LYS B 1 67 ? -9.172 5.051 -1.918 1 98.44 67 LYS B C 1
ATOM 2685 O O . LYS B 1 67 ? -9.234 4.309 -2.9 1 98.44 67 LYS B O 1
ATOM 2690 N N . ALA B 1 68 ? -9.961 6.012 -1.742 1 97.88 68 ALA B N 1
ATOM 2691 C CA . ALA B 1 68 ? -11.07 6.301 -2.645 1 97.88 68 ALA B CA 1
ATOM 2692 C C . ALA B 1 68 ? -11 7.73 -3.17 1 97.88 68 ALA B C 1
ATOM 2694 O O . ALA B 1 68 ? -10.656 8.656 -2.426 1 97.88 68 ALA B O 1
ATOM 2695 N N . THR B 1 69 ? -11.367 7.887 -4.453 1 96.62 69 THR B N 1
ATOM 2696 C CA . THR B 1 69 ? -11.312 9.219 -5.043 1 96.62 69 THR B CA 1
ATOM 2697 C C . THR B 1 69 ? -12.617 9.969 -4.812 1 96.62 69 THR B C 1
ATOM 2699 O O . THR B 1 69 ? -12.695 11.18 -5.039 1 96.62 69 THR B O 1
ATOM 2702 N N . LYS B 1 70 ? -13.641 9.312 -4.348 1 94.94 70 LYS B N 1
ATOM 2703 C CA . LYS B 1 70 ? -14.883 9.969 -3.953 1 94.94 70 LYS B CA 1
ATOM 2704 C C . LYS B 1 70 ? -14.82 10.43 -2.5 1 94.94 70 LYS B C 1
ATOM 2706 O O . LYS B 1 70 ? -14.062 9.883 -1.7 1 94.94 70 LYS B O 1
ATOM 2711 N N . PRO B 1 71 ? -15.625 11.391 -2.178 1 95.75 71 PRO B N 1
ATOM 2712 C CA . PRO B 1 71 ? -15.609 11.852 -0.788 1 95.75 71 PRO B CA 1
ATOM 2713 C C . PRO B 1 71 ? -16.078 10.781 0.195 1 95.75 71 PRO B C 1
ATOM 2715 O O . PRO B 1 71 ? -16.938 9.961 -0.142 1 95.75 71 PRO B O 1
ATOM 2718 N N . ILE B 1 72 ? -15.57 10.922 1.378 1 97.19 72 ILE B N 1
ATOM 2719 C CA . ILE B 1 72 ? -15.836 9.945 2.428 1 97.19 72 ILE B CA 1
ATOM 2720 C C . ILE B 1 72 ? -17.344 9.852 2.674 1 97.19 72 ILE B C 1
ATOM 2722 O O . ILE B 1 72 ? -17.875 8.758 2.902 1 97.19 72 ILE B O 1
ATOM 2726 N N . TYR B 1 73 ? -18.109 10.914 2.592 1 95.25 73 TYR B N 1
ATOM 2727 C CA . TYR B 1 73 ? -19.516 10.953 2.945 1 95.25 73 TYR B CA 1
ATOM 2728 C C . TYR B 1 73 ? -20.375 10.383 1.821 1 95.25 73 TYR B C 1
ATOM 2730 O O . TYR B 1 73 ? -21.562 10.109 2.014 1 95.25 73 TYR B O 1
ATOM 2738 N N . SER B 1 74 ? -19.781 10.133 0.651 1 94.56 74 SER B N 1
ATOM 2739 C CA . SER B 1 74 ? -20.516 9.586 -0.486 1 94.56 74 SER B CA 1
ATOM 2740 C C . SER B 1 74 ? -20.016 8.18 -0.828 1 94.56 74 SER B C 1
ATOM 2742 O O . SER B 1 74 ? -20.438 7.594 -1.826 1 94.56 74 SER B O 1
ATOM 2744 N N . ASP B 1 75 ? -19.156 7.746 -0.07 1 95.5 75 ASP B N 1
ATOM 2745 C CA . ASP B 1 75 ? -18.625 6.406 -0.312 1 95.5 75 ASP B CA 1
ATOM 2746 C C . ASP B 1 75 ? -19.547 5.336 0.266 1 95.5 75 ASP B C 1
ATOM 2748 O O . ASP B 1 75 ? -19.641 5.184 1.485 1 95.5 75 ASP B O 1
ATOM 2752 N N . SER B 1 76 ? -20.094 4.523 -0.565 1 94.56 76 SER B N 1
ATOM 2753 C CA . SER B 1 76 ? -21.047 3.49 -0.146 1 94.56 76 SER B CA 1
ATOM 2754 C C . SER B 1 76 ? -20.344 2.395 0.653 1 94.56 76 SER B C 1
ATOM 2756 O O . SER B 1 76 ? -21 1.621 1.355 1 94.56 76 SER B O 1
ATOM 2758 N N . SER B 1 77 ? -19.047 2.365 0.553 1 95.44 77 SER B N 1
ATOM 2759 C CA . SER B 1 77 ? -18.297 1.321 1.239 1 95.44 77 SER B CA 1
ATOM 2760 C C . SER B 1 77 ? -17.891 1.759 2.645 1 95.44 77 SER B C 1
ATOM 2762 O O . SER B 1 77 ? -17.297 0.982 3.4 1 95.44 77 SER B O 1
ATOM 2764 N N . PHE B 1 78 ? -18.234 2.971 2.994 1 97.38 78 PHE B N 1
ATOM 2765 C CA . PHE B 1 78 ? -17.75 3.559 4.234 1 97.38 78 PHE B CA 1
ATOM 2766 C C . PHE B 1 78 ? -18.141 2.697 5.43 1 97.38 78 PHE B C 1
ATOM 2768 O O . PHE B 1 78 ? -17.297 2.398 6.285 1 97.38 78 PHE B O 1
ATOM 2775 N N . ASN B 1 79 ? -19.344 2.27 5.496 1 97.12 79 ASN B N 1
ATOM 2776 C CA . ASN B 1 79 ? -19.812 1.509 6.656 1 97.12 79 ASN B CA 1
ATOM 2777 C C . ASN B 1 79 ? -19.141 0.138 6.723 1 97.12 79 ASN B C 1
ATOM 2779 O O . ASN B 1 79 ? -18.812 -0.342 7.809 1 97.12 79 ASN B O 1
ATOM 2783 N N . THR B 1 80 ? -19.047 -0.519 5.625 1 97.69 80 THR B N 1
ATOM 2784 C CA . THR B 1 80 ? -18.344 -1.799 5.59 1 97.69 80 THR B CA 1
ATOM 2785 C C . THR B 1 80 ? -16.875 -1.629 5.98 1 97.69 80 THR B C 1
ATOM 2787 O O . THR B 1 80 ? -16.312 -2.473 6.684 1 97.69 80 THR B O 1
ATOM 2790 N N . MET B 1 81 ? -16.281 -0.541 5.516 1 97.12 81 MET B N 1
ATOM 2791 C CA . MET B 1 81 ? -14.914 -0.225 5.891 1 97.12 81 MET B CA 1
ATOM 2792 C C . MET B 1 81 ? -14.797 -0.008 7.398 1 97.12 81 MET B C 1
ATOM 2794 O O . MET B 1 81 ? -13.852 -0.487 8.023 1 97.12 81 MET B O 1
ATOM 2798 N N . LEU B 1 82 ? -15.734 0.705 7.961 1 97.25 82 LEU B N 1
ATOM 2799 C CA . LEU B 1 82 ? -15.766 0.944 9.398 1 97.25 82 LEU B CA 1
ATOM 2800 C C . LEU B 1 82 ? -15.812 -0.373 10.164 1 97.25 82 LEU B C 1
ATOM 2802 O O . LEU B 1 82 ? -15.094 -0.541 11.156 1 97.25 82 LEU B O 1
ATOM 2806 N N . GLU B 1 83 ? -16.625 -1.209 9.688 1 96.62 83 GLU B N 1
ATOM 2807 C CA . GLU B 1 83 ? -16.734 -2.52 10.32 1 96.62 83 GLU B CA 1
ATOM 2808 C C . GLU B 1 83 ? -15.43 -3.301 10.203 1 96.62 83 GLU B C 1
ATOM 2810 O O . GLU B 1 83 ? -14.961 -3.898 11.172 1 96.62 83 GLU B O 1
ATOM 2815 N N . LEU B 1 84 ? -14.852 -3.27 9.086 1 97.12 84 LEU B N 1
ATOM 2816 C CA . LEU B 1 84 ? -13.633 -4.023 8.82 1 97.12 84 LEU B CA 1
ATOM 2817 C C . LEU B 1 84 ? -12.508 -3.574 9.742 1 97.12 84 LEU B C 1
ATOM 2819 O O . LEU B 1 84 ? -11.797 -4.406 10.312 1 97.12 84 LEU B O 1
ATOM 2823 N N . ILE B 1 85 ? -12.383 -2.287 9.945 1 96.25 85 ILE B N 1
ATOM 2824 C CA . ILE B 1 85 ? -11.188 -1.769 10.602 1 96.25 85 ILE B CA 1
ATOM 2825 C C . ILE B 1 85 ? -11.391 -1.756 12.117 1 96.25 85 ILE B C 1
ATOM 2827 O O . ILE B 1 85 ? -10.469 -1.442 12.875 1 96.25 85 ILE B O 1
ATOM 2831 N N . THR B 1 86 ? -12.555 -2.139 12.609 1 94.81 86 THR B N 1
ATOM 2832 C CA . THR B 1 86 ? -12.805 -2.064 14.039 1 94.81 86 THR B CA 1
ATOM 2833 C C . THR B 1 86 ? -13.203 -3.432 14.594 1 94.81 86 THR B C 1
ATOM 2835 O O . THR B 1 86 ? -13.719 -3.533 15.703 1 94.81 86 THR B O 1
ATOM 2838 N N . GLN B 1 87 ? -12.977 -4.438 13.844 1 88.94 87 GLN B N 1
ATOM 2839 C CA . GLN B 1 87 ? -13.484 -5.754 14.219 1 88.94 87 GLN B CA 1
ATOM 2840 C C . GLN B 1 87 ? -12.555 -6.434 15.219 1 88.94 87 GLN B C 1
ATOM 2842 O O . GLN B 1 87 ? -13 -7.27 16.016 1 88.94 87 GLN B O 1
ATOM 2847 N N . SER B 1 88 ? -11.328 -6.062 15.117 1 86.56 88 SER B N 1
ATOM 2848 C CA . SER B 1 88 ? -10.383 -6.734 16 1 86.56 88 SER B CA 1
ATOM 2849 C C . SER B 1 88 ? -10.492 -6.207 17.422 1 86.56 88 SER B C 1
ATOM 2851 O O . SER B 1 88 ? -10.75 -5.023 17.641 1 86.56 88 SER B O 1
ATOM 2853 N N . LYS B 1 89 ? -10.352 -7.184 18.391 1 82.94 89 LYS B N 1
ATOM 2854 C CA . LYS B 1 89 ? -10.375 -6.801 19.797 1 82.94 89 LYS B CA 1
ATOM 2855 C C . LYS B 1 89 ? -9.039 -7.094 20.469 1 82.94 89 LYS B C 1
ATOM 2857 O O . LYS B 1 89 ? -8.32 -8.008 20.062 1 82.94 89 LYS B O 1
ATOM 2862 N N . GLY B 1 90 ? -8.75 -6.223 21.375 1 89.12 90 GLY B N 1
ATOM 2863 C CA . GLY B 1 90 ? -7.582 -6.469 22.203 1 89.12 90 GLY B CA 1
ATOM 2864 C C . GLY B 1 90 ? -6.273 -6.188 21.5 1 89.12 90 GLY B C 1
ATOM 2865 O O . GLY B 1 90 ? -5.238 -6.766 21.844 1 89.12 90 GLY B O 1
ATOM 2866 N N . VAL B 1 91 ? -6.344 -5.43 20.484 1 94.12 91 VAL B N 1
ATOM 2867 C CA . VAL B 1 91 ? -5.117 -5.086 19.766 1 94.12 91 VAL B CA 1
ATOM 2868 C C . VAL B 1 91 ? -4.949 -3.566 19.734 1 94.12 91 VAL B C 1
ATOM 2870 O O . VAL B 1 91 ? -5.902 -2.826 19.969 1 94.12 91 VAL B O 1
ATOM 2873 N N . VAL B 1 92 ? -3.707 -3.182 19.5 1 97.06 92 VAL B N 1
ATOM 2874 C CA . VAL B 1 92 ? -3.428 -1.763 19.297 1 97.06 92 VAL B CA 1
ATOM 2875 C C . VAL B 1 92 ? -3.652 -1.386 17.844 1 97.06 92 VAL B C 1
ATOM 2877 O O . VAL B 1 92 ? -3.254 -2.123 16.938 1 97.06 92 VAL B O 1
ATOM 2880 N N . TYR B 1 93 ? -4.367 -0.313 17.625 1 98.06 93 TYR B N 1
ATOM 2881 C CA . TYR B 1 93 ? -4.566 0.281 16.312 1 98.06 93 TYR B CA 1
ATOM 2882 C C . TYR B 1 93 ? -3.605 1.443 16.094 1 98.06 93 TYR B C 1
ATOM 2884 O O . TYR B 1 93 ? -3.59 2.4 16.859 1 98.06 93 TYR B O 1
ATOM 2892 N N . SER B 1 94 ? -2.775 1.338 15.109 1 98.44 94 SER B N 1
ATOM 2893 C CA . SER B 1 94 ? -1.902 2.424 14.68 1 98.44 94 SER B CA 1
ATOM 2894 C C . SER B 1 94 ? -2.207 2.838 13.242 1 98.44 94 SER B C 1
ATOM 2896 O O . SER B 1 94 ? -2.191 2.006 12.336 1 98.44 94 SER B O 1
ATOM 2898 N N . GLY B 1 95 ? -2.516 4.125 13.047 1 98.44 95 GLY B N 1
ATOM 2899 C CA . GLY B 1 95 ? -2.898 4.43 11.68 1 98.44 95 GLY B CA 1
ATOM 2900 C C . GLY B 1 95 ? -3.031 5.918 11.414 1 98.44 95 GLY B C 1
ATOM 2901 O O . GLY B 1 95 ? -2.844 6.734 12.312 1 98.44 95 GLY B O 1
ATOM 2902 N N . VAL B 1 96 ? -3.234 6.199 10.164 1 98.81 96 VAL B N 1
ATOM 2903 C CA . VAL B 1 96 ? -3.518 7.543 9.664 1 98.81 96 VAL B CA 1
ATOM 2904 C C . VAL B 1 96 ? -4.746 7.512 8.758 1 98.81 96 VAL B C 1
ATOM 2906 O O . VAL B 1 96 ? -4.949 6.551 8.016 1 98.81 96 VAL B O 1
ATOM 2909 N N . VAL B 1 97 ? -5.555 8.539 8.859 1 98.5 97 VAL B N 1
ATOM 2910 C CA . VAL B 1 97 ? -6.754 8.711 8.047 1 98.5 97 VAL B CA 1
ATOM 2911 C C . VAL B 1 97 ? -6.832 10.148 7.535 1 98.5 97 VAL B C 1
ATOM 2913 O O . VAL B 1 97 ? -6.383 11.078 8.211 1 98.5 97 VAL B O 1
ATOM 2916 N N . HIS B 1 98 ? -7.375 10.289 6.359 1 98.25 98 HIS B N 1
ATOM 2917 C CA . HIS B 1 98 ? -7.293 11.586 5.703 1 98.25 98 HIS B CA 1
ATOM 2918 C C . HIS B 1 98 ? -8.484 11.812 4.777 1 98.25 98 HIS B C 1
ATOM 2920 O O . HIS B 1 98 ? -8.914 10.898 4.074 1 98.25 98 HIS B O 1
ATOM 2926 N N . VAL B 1 99 ? -9.047 12.977 4.816 1 96.56 99 VAL B N 1
ATOM 2927 C CA . VAL B 1 99 ? -10 13.453 3.816 1 96.56 99 VAL B CA 1
ATOM 2928 C C . VAL B 1 99 ? -9.383 14.594 3.014 1 96.56 99 VAL B C 1
ATOM 2930 O O . VAL B 1 99 ? -8.805 15.523 3.586 1 96.56 99 VAL B O 1
ATOM 2933 N N . LEU B 1 100 ? -9.578 14.516 1.789 1 92.31 100 LEU B N 1
ATOM 2934 C CA . LEU B 1 100 ? -8.766 15.328 0.889 1 92.31 100 LEU B CA 1
ATOM 2935 C C . LEU B 1 100 ? -9.594 16.453 0.267 1 92.31 100 LEU B C 1
ATOM 2937 O O . LEU B 1 100 ? -10.711 16.219 -0.198 1 92.31 100 LEU B O 1
ATOM 2941 N N . ASN B 1 101 ? -9.078 17.578 0.311 1 89.62 101 ASN B N 1
ATOM 2942 C CA . ASN B 1 101 ? -9.383 18.703 -0.565 1 89.62 101 ASN B CA 1
ATOM 2943 C C . ASN B 1 101 ? -8.156 19.172 -1.343 1 89.62 101 ASN B C 1
ATOM 2945 O O . ASN B 1 101 ? -7.367 19.969 -0.843 1 89.62 101 ASN B O 1
ATOM 2949 N N . ALA B 1 102 ? -8.117 18.734 -2.555 1 85.75 102 ALA B N 1
ATOM 2950 C CA . ALA B 1 102 ? -6.871 18.828 -3.309 1 85.75 102 ALA B CA 1
ATOM 2951 C C . ALA B 1 102 ? -6.598 20.25 -3.771 1 85.75 102 ALA B C 1
ATOM 2953 O O . ALA B 1 102 ? -7.504 20.938 -4.25 1 85.75 102 ALA B O 1
ATOM 2954 N N . ASP B 1 103 ? -5.371 20.625 -3.574 1 80.81 103 ASP B N 1
ATOM 2955 C CA . ASP B 1 103 ? -4.914 21.891 -4.141 1 80.81 103 ASP B CA 1
ATOM 2956 C C . ASP B 1 103 ? -4.91 21.844 -5.668 1 80.81 103 ASP B C 1
ATOM 2958 O O . ASP B 1 103 ? -5.309 22.797 -6.324 1 80.81 103 ASP B O 1
ATOM 2962 N N . ASP B 1 104 ? -4.43 20.797 -6.203 1 86.56 104 ASP B N 1
ATOM 2963 C CA . ASP B 1 104 ? -4.43 20.516 -7.637 1 86.56 104 ASP B CA 1
ATOM 2964 C C . ASP B 1 104 ? -5.309 19.312 -7.961 1 86.56 104 ASP B C 1
ATOM 2966 O O . ASP B 1 104 ? -4.883 18.172 -7.812 1 86.56 104 ASP B O 1
ATOM 2970 N N . LYS B 1 105 ? -6.465 19.516 -8.508 1 88.56 105 LYS B N 1
ATOM 2971 C CA . LYS B 1 105 ? -7.461 18.484 -8.766 1 88.56 105 LYS B CA 1
ATOM 2972 C C . LYS B 1 105 ? -7.062 17.625 -9.961 1 88.56 105 LYS B C 1
ATOM 2974 O O . LYS B 1 105 ? -7.551 16.5 -10.109 1 88.56 105 LYS B O 1
ATOM 2979 N N . SER B 1 106 ? -6.145 18.125 -10.742 1 91.12 106 SER B N 1
ATOM 2980 C CA . SER B 1 106 ? -5.777 17.406 -11.969 1 91.12 106 SER B CA 1
ATOM 2981 C C . SER B 1 106 ? -4.934 16.172 -11.664 1 91.12 106 SER B C 1
ATOM 2983 O O . SER B 1 106 ? -4.785 15.297 -12.508 1 91.12 106 SER B O 1
ATOM 2985 N N . VAL B 1 107 ? -4.414 16.047 -10.453 1 94.19 107 VAL B N 1
ATOM 2986 C CA . VAL B 1 107 ? -3.527 14.938 -10.141 1 94.19 107 VAL B CA 1
ATOM 2987 C C . VAL B 1 107 ? -4.188 14.023 -9.109 1 94.19 107 VAL B C 1
ATOM 2989 O O . VAL B 1 107 ? -3.516 13.203 -8.484 1 94.19 107 VAL B O 1
ATOM 2992 N N . VAL B 1 108 ? -5.473 14.18 -8.914 1 95.75 108 VAL B N 1
ATOM 2993 C CA . VAL B 1 108 ? -6.172 13.336 -7.953 1 95.75 108 VAL B CA 1
ATOM 2994 C C . VAL B 1 108 ? -6.406 11.953 -8.555 1 95.75 108 VAL B C 1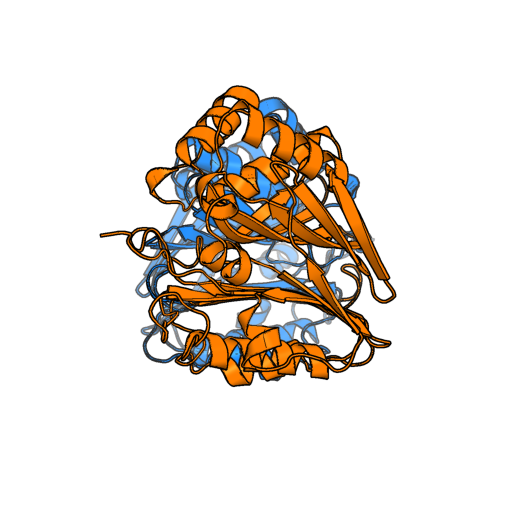
ATOM 2996 O O . VAL B 1 108 ? -7.027 11.828 -9.617 1 95.75 108 VAL B O 1
ATOM 2999 N N . ASN B 1 109 ? -5.93 10.969 -8.008 1 97.88 109 ASN B N 1
ATOM 3000 C CA . ASN B 1 109 ? -6.094 9.555 -8.312 1 97.88 109 ASN B CA 1
ATOM 3001 C C . ASN B 1 109 ? -5.75 8.68 -7.113 1 97.88 109 ASN B C 1
ATOM 3003 O O . ASN B 1 109 ? -5.336 9.188 -6.07 1 97.88 109 ASN B O 1
ATOM 3007 N N . THR B 1 110 ? -5.84 7.352 -7.199 1 97.81 110 THR B N 1
ATOM 3008 C CA . THR B 1 110 ? -5.672 6.461 -6.055 1 97.81 110 THR B CA 1
ATOM 3009 C C . THR B 1 110 ? -4.211 6.422 -5.609 1 97.81 110 THR B C 1
ATOM 3011 O O . THR B 1 110 ? -3.906 5.969 -4.504 1 97.81 110 THR B O 1
ATOM 3014 N N . ILE B 1 111 ? -3.309 6.906 -6.402 1 97.81 111 ILE B N 1
ATOM 3015 C CA . ILE B 1 111 ? -1.904 6.957 -6.012 1 97.81 111 ILE B CA 1
ATOM 3016 C C . ILE B 1 111 ? -1.665 8.172 -5.113 1 97.81 111 ILE B C 1
ATOM 3018 O O . ILE B 1 111 ? -0.874 8.109 -4.172 1 97.81 111 ILE B O 1
ATOM 3022 N N . THR B 1 112 ? -2.457 9.281 -5.391 1 97.44 112 THR B N 1
ATOM 3023 C CA . THR B 1 112 ? -2.141 10.555 -4.758 1 97.44 112 THR B CA 1
ATOM 3024 C C . THR B 1 112 ? -3.115 10.852 -3.623 1 97.44 112 THR B C 1
ATOM 3026 O O . THR B 1 112 ? -2.85 11.711 -2.777 1 97.44 112 THR B O 1
ATOM 3029 N N . VAL B 1 113 ? -4.242 10.188 -3.674 1 97.69 113 VAL B N 1
ATOM 3030 C CA . VAL B 1 113 ? -5.098 10.258 -2.496 1 97.69 113 VAL B CA 1
ATOM 3031 C C . VAL B 1 113 ? -4.359 9.703 -1.282 1 97.69 113 VAL B C 1
ATOM 3033 O O . VAL B 1 113 ? -3.633 8.711 -1.393 1 97.69 113 VAL B O 1
ATOM 3036 N N . HIS B 1 114 ? -4.488 10.414 -0.195 1 98 114 HIS B N 1
ATOM 3037 C CA . HIS B 1 114 ? -3.754 10.023 1.002 1 98 114 HIS B CA 1
ATOM 3038 C C . HIS B 1 114 ? -4.449 8.875 1.729 1 98 114 HIS B C 1
ATOM 3040 O O . HIS B 1 114 ? -5.68 8.828 1.782 1 98 114 HIS B O 1
ATOM 3046 N N . PRO B 1 115 ? -3.623 8 2.402 1 98.62 115 PRO B N 1
ATOM 3047 C CA . PRO B 1 115 ? -2.178 8.078 2.633 1 98.62 115 PRO B CA 1
ATOM 3048 C C . PRO B 1 115 ? -1.364 7.625 1.421 1 98.62 115 PRO B C 1
ATOM 3050 O O . PRO B 1 115 ? -1.706 6.629 0.779 1 98.62 115 PRO B O 1
ATOM 3053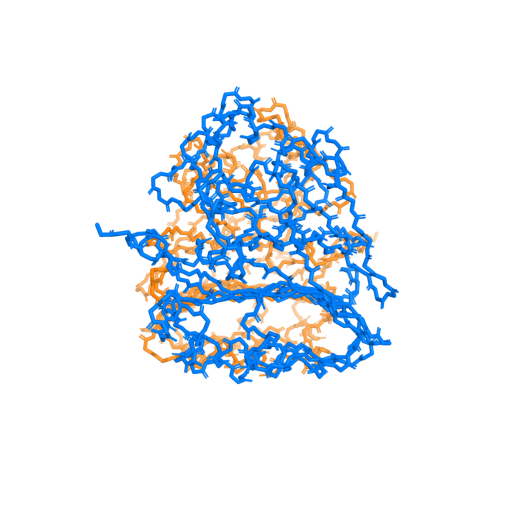 N N . VAL B 1 116 ? -0.319 8.383 1.124 1 98.19 116 VAL B N 1
ATOM 3054 C CA . VAL B 1 116 ? 0.61 7.945 0.088 1 98.19 116 VAL B CA 1
ATOM 3055 C C . VAL B 1 116 ? 1.678 7.043 0.7 1 98.19 116 VAL B C 1
ATOM 3057 O O . VAL B 1 116 ? 1.998 7.164 1.885 1 98.19 116 VAL B O 1
ATOM 3060 N N . ASN B 1 117 ? 2.16 6.137 -0.077 1 96.69 117 ASN B N 1
ATOM 3061 C CA . ASN B 1 117 ? 3.092 5.141 0.444 1 96.69 117 ASN B CA 1
ATOM 3062 C C . ASN B 1 117 ? 4.496 5.344 -0.115 1 96.69 117 ASN B C 1
ATOM 3064 O O . ASN B 1 117 ? 4.664 5.867 -1.219 1 96.69 117 ASN B O 1
ATOM 3068 N N . ALA B 1 118 ? 5.465 4.977 0.615 1 97 118 ALA B N 1
ATOM 3069 C CA . ALA B 1 118 ? 6.859 4.887 0.19 1 97 118 ALA B CA 1
ATOM 3070 C C . ALA B 1 118 ? 7.566 3.719 0.875 1 97 118 ALA B C 1
ATOM 3072 O O . ALA B 1 118 ? 7.172 3.303 1.967 1 97 118 ALA B O 1
ATOM 3073 N N . GLN B 1 119 ? 8.57 3.238 0.208 1 95.75 119 GLN B N 1
ATOM 3074 C CA . GLN B 1 119 ? 9.352 2.133 0.757 1 95.75 119 GLN B CA 1
ATOM 3075 C C . GLN B 1 119 ? 10.648 2.635 1.377 1 95.75 119 GLN B C 1
ATOM 3077 O O . GLN B 1 119 ? 11.305 3.527 0.828 1 95.75 119 GLN B O 1
ATOM 3082 N N . VAL B 1 120 ? 10.953 2.104 2.535 1 96.12 120 VAL B N 1
ATOM 3083 C CA . VAL B 1 120 ? 12.242 2.361 3.162 1 96.12 120 VAL B CA 1
ATOM 3084 C C . VAL B 1 120 ? 13.039 1.064 3.248 1 96.12 120 VAL B C 1
ATOM 3086 O O . VAL B 1 120 ? 12.516 -0.016 2.967 1 96.12 120 VAL B O 1
ATOM 3089 N N . SER B 1 121 ? 14.305 1.151 3.658 1 95.12 121 SER B N 1
ATOM 3090 C CA . SER B 1 121 ? 15.234 0.029 3.59 1 95.12 121 SER B CA 1
ATOM 3091 C C . SER B 1 121 ? 14.781 -1.116 4.492 1 95.12 121 SER B C 1
ATOM 3093 O O . SER B 1 121 ? 15.156 -2.271 4.27 1 95.12 121 SER B O 1
ATOM 3095 N N . ASP B 1 122 ? 14.008 -0.796 5.492 1 95.75 122 ASP B N 1
ATOM 3096 C CA . ASP B 1 122 ? 13.633 -1.846 6.438 1 95.75 122 ASP B CA 1
ATOM 3097 C C . ASP B 1 122 ? 12.133 -1.815 6.723 1 95.75 122 ASP B C 1
ATOM 3099 O O . ASP B 1 122 ? 11.695 -2.205 7.805 1 95.75 122 ASP B O 1
ATOM 3103 N N . GLY B 1 123 ? 11.344 -1.307 5.738 1 96.75 123 GLY B N 1
ATOM 3104 C CA . GLY B 1 123 ? 9.906 -1.274 5.949 1 96.75 123 GLY B CA 1
ATOM 3105 C C . GLY B 1 123 ? 9.18 -0.39 4.957 1 96.75 123 GLY B C 1
ATOM 3106 O O . GLY B 1 123 ? 9.562 -0.318 3.785 1 96.75 123 GLY B O 1
ATOM 3107 N N . GLU B 1 124 ? 8.016 0.148 5.395 1 97.25 124 GLU B N 1
ATOM 3108 C CA . GLU B 1 124 ? 7.168 1.007 4.574 1 97.25 124 GLU B CA 1
ATOM 3109 C C . GLU B 1 124 ? 6.656 2.203 5.371 1 97.25 124 GLU B C 1
ATOM 3111 O O . GLU B 1 124 ? 6.477 2.113 6.59 1 97.25 124 GLU B O 1
ATOM 3116 N N . LEU B 1 125 ? 6.43 3.219 4.656 1 97.81 125 LEU B N 1
ATOM 3117 C CA . LEU B 1 125 ? 5.902 4.434 5.27 1 97.81 125 LEU B CA 1
ATOM 3118 C C . LEU B 1 125 ? 4.613 4.871 4.582 1 97.81 125 LEU B C 1
ATOM 3120 O O . LEU B 1 125 ? 4.492 4.77 3.361 1 97.81 125 LEU B O 1
ATOM 3124 N N . TYR B 1 126 ? 3.609 5.301 5.336 1 98.81 126 TYR B N 1
ATOM 3125 C CA . TYR B 1 126 ? 2.375 5.918 4.859 1 98.81 126 TYR B CA 1
ATOM 3126 C C . TYR B 1 126 ? 2.25 7.348 5.367 1 98.81 126 TYR B C 1
ATOM 3128 O O . TYR B 1 126 ? 2.35 7.598 6.57 1 98.81 126 TYR B O 1
ATOM 3136 N N . LEU B 1 127 ? 2.074 8.273 4.445 1 98.88 127 LEU B N 1
ATOM 3137 C CA . LEU B 1 127 ? 2.127 9.695 4.773 1 98.88 127 LEU B CA 1
ATOM 3138 C C . LEU B 1 127 ? 0.81 10.383 4.426 1 98.88 127 LEU B C 1
ATOM 3140 O O . LEU B 1 127 ? 0.275 10.188 3.332 1 98.88 127 LEU B O 1
ATOM 3144 N N . VAL B 1 128 ? 0.235 11.078 5.379 1 98.62 128 VAL B N 1
ATOM 3145 C CA . VAL B 1 128 ? -0.818 12.055 5.113 1 98.62 128 VAL B CA 1
ATOM 3146 C C . VAL B 1 128 ? -0.297 13.461 5.375 1 98.62 128 VAL B C 1
ATOM 3148 O O . VAL B 1 128 ? 0.601 13.656 6.199 1 98.62 128 VAL B O 1
ATOM 3151 N N . HIS B 1 129 ? -0.831 14.43 4.688 1 97.81 129 HIS B N 1
ATOM 3152 C CA . HIS B 1 129 ? -0.286 15.781 4.746 1 97.81 129 HIS B CA 1
ATOM 3153 C C . HIS B 1 129 ? -1.383 16.828 4.562 1 97.81 129 HIS B C 1
ATOM 3155 O O . HIS B 1 129 ? -2.199 16.719 3.645 1 97.81 129 HIS B O 1
ATOM 3161 N N . ASN B 1 130 ? -1.52 17.672 5.449 1 95 130 ASN B N 1
ATOM 3162 C CA . ASN B 1 130 ? -2.305 18.906 5.332 1 95 130 ASN B CA 1
ATOM 3163 C C . ASN B 1 130 ? -1.41 20.125 5.168 1 95 130 ASN B C 1
ATOM 3165 O O . ASN B 1 130 ? -0.698 20.5 6.098 1 95 130 ASN B O 1
ATOM 3169 N N . GLY B 1 131 ? -1.438 20.703 4.047 1 94.5 131 GLY B N 1
ATOM 3170 C CA . GLY B 1 131 ? -0.558 21.797 3.646 1 94.5 131 GLY B CA 1
ATOM 3171 C C . GLY B 1 131 ? 0.024 21.609 2.258 1 94.5 131 GLY B C 1
ATOM 3172 O O . GLY B 1 131 ? -0.332 20.656 1.551 1 94.5 131 GLY B O 1
ATOM 3173 N N . VAL B 1 132 ? 0.887 22.562 1.88 1 94.75 132 VAL B N 1
ATOM 3174 C CA . VAL B 1 132 ? 1.464 22.531 0.54 1 94.75 132 VAL B CA 1
ATOM 3175 C C . VAL B 1 132 ? 2.969 22.766 0.618 1 94.75 132 VAL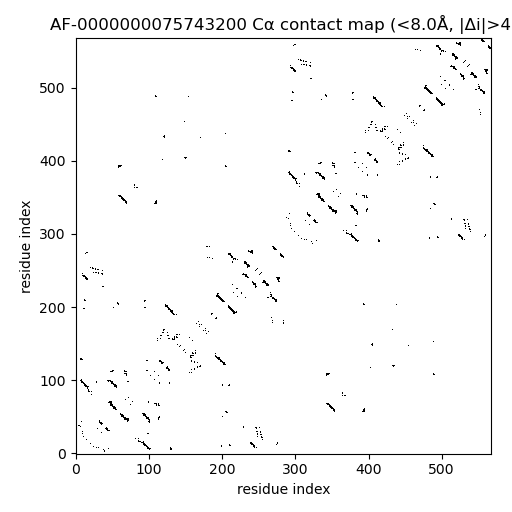 B C 1
ATOM 3177 O O . VAL B 1 132 ? 3.42 23.688 1.309 1 94.75 132 VAL B O 1
ATOM 3180 N N . VAL B 1 133 ? 3.689 21.922 0.017 1 96.56 133 VAL B N 1
ATOM 3181 C CA . VAL B 1 133 ? 5.113 22.141 -0.213 1 96.56 133 VAL B CA 1
ATOM 3182 C C . VAL B 1 133 ? 5.387 22.234 -1.713 1 96.56 133 VAL B C 1
ATOM 3184 O O . VAL B 1 133 ? 4.605 21.734 -2.525 1 96.56 133 VAL B O 1
ATOM 3187 N N . ASP B 1 134 ? 6.41 22.938 -2.088 1 97.56 134 ASP B N 1
ATOM 3188 C CA . ASP B 1 134 ? 6.805 23.047 -3.49 1 97.56 134 ASP B CA 1
ATOM 3189 C C . ASP B 1 134 ? 7.359 21.719 -4 1 97.56 134 ASP B C 1
ATOM 3191 O O . ASP B 1 134 ? 8.555 21.438 -3.848 1 97.56 134 ASP B O 1
ATOM 3195 N N . LYS B 1 135 ? 6.574 20.984 -4.715 1 97.19 135 LYS B N 1
ATOM 3196 C CA . LYS B 1 135 ? 6.957 19.625 -5.105 1 97.19 135 LYS B CA 1
ATOM 3197 C C . LYS B 1 135 ? 8.125 19.656 -6.09 1 97.19 135 LYS B C 1
ATOM 3199 O O . LYS B 1 135 ? 8.906 18.703 -6.152 1 97.19 135 LYS B O 1
ATOM 3204 N N . PHE B 1 136 ? 8.203 20.719 -6.863 1 98.06 136 PHE B N 1
ATOM 3205 C CA . PHE B 1 136 ? 9.266 20.766 -7.863 1 98.06 136 PHE B CA 1
ATOM 3206 C C . PHE B 1 136 ? 10.617 21 -7.199 1 98.06 136 PHE B C 1
ATOM 3208 O O . PHE B 1 136 ? 11.617 20.406 -7.613 1 98.06 136 PHE B O 1
ATOM 3215 N N . LYS B 1 137 ? 10.656 21.797 -6.164 1 98.38 137 LYS B N 1
ATOM 3216 C CA . LYS B 1 137 ? 11.891 21.984 -5.41 1 98.38 137 LYS B CA 1
ATOM 3217 C C . LYS B 1 137 ? 12.281 20.719 -4.66 1 98.38 137 LYS B C 1
ATOM 3219 O O . LYS B 1 137 ? 13.453 20.328 -4.652 1 98.38 137 LYS B O 1
ATOM 3224 N N . VAL B 1 138 ? 11.312 20.109 -4.031 1 98.5 138 VAL B N 1
ATOM 3225 C CA . VAL B 1 138 ? 11.555 18.859 -3.324 1 98.5 138 VAL B CA 1
ATOM 3226 C C . VAL B 1 138 ? 12.102 17.812 -4.293 1 98.5 138 VAL B C 1
ATOM 3228 O O . VAL B 1 138 ? 13.078 17.125 -3.99 1 98.5 138 VAL B O 1
ATOM 3231 N N . TYR B 1 139 ? 11.477 17.734 -5.48 1 98.31 139 TYR B N 1
ATOM 3232 C CA . TYR B 1 139 ? 11.883 16.75 -6.465 1 98.31 139 TYR B CA 1
ATOM 3233 C C . TYR B 1 139 ? 13.289 17.031 -6.98 1 98.31 139 TYR B C 1
ATOM 3235 O O . TYR B 1 139 ? 14.055 16.094 -7.234 1 98.31 139 TYR B O 1
ATOM 3243 N N . GLU B 1 140 ? 13.555 18.281 -7.203 1 98.19 140 GLU B N 1
ATOM 3244 C CA . GLU B 1 140 ? 14.898 18.625 -7.656 1 98.19 140 GLU B CA 1
ATOM 3245 C C . GLU B 1 140 ? 15.953 18.109 -6.688 1 98.19 140 GLU B C 1
ATOM 3247 O O . GLU B 1 140 ? 16.984 17.578 -7.109 1 98.19 140 GLU B O 1
ATOM 3252 N N . TYR B 1 141 ? 15.727 18.25 -5.418 1 98.12 141 TYR B N 1
ATOM 3253 C CA . TYR B 1 141 ? 16.641 17.734 -4.41 1 98.12 141 TYR B CA 1
ATOM 3254 C C . TYR B 1 141 ? 16.688 16.203 -4.453 1 98.12 141 TYR B C 1
ATOM 3256 O O . TYR B 1 141 ? 17.766 15.609 -4.414 1 98.12 141 TYR B O 1
ATOM 3264 N N . LEU B 1 142 ? 15.586 15.617 -4.508 1 97.19 142 LEU B N 1
ATOM 3265 C CA . LEU B 1 142 ? 15.445 14.164 -4.543 1 97.19 142 LEU B CA 1
ATOM 3266 C C . LEU B 1 142 ? 16.203 13.578 -5.734 1 97.19 142 LEU B C 1
ATOM 3268 O O . LEU B 1 142 ? 16.906 12.578 -5.594 1 97.19 142 LEU B O 1
ATOM 3272 N N . ARG B 1 143 ? 15.984 14.188 -6.836 1 96.44 143 ARG B N 1
ATOM 3273 C CA . ARG B 1 143 ? 16.609 13.742 -8.07 1 96.44 143 ARG B CA 1
ATOM 3274 C C . ARG B 1 143 ? 18.125 13.945 -8.016 1 96.44 143 ARG B C 1
ATOM 3276 O O . ARG B 1 143 ? 18.891 13.031 -8.328 1 96.44 143 ARG B O 1
ATOM 3283 N N . SER B 1 144 ? 18.578 15.094 -7.633 1 97.44 144 SER B N 1
ATOM 3284 C CA . SER B 1 144 ? 20 15.445 -7.645 1 97.44 144 SER B CA 1
ATOM 3285 C C . SER B 1 144 ? 20.766 14.656 -6.59 1 97.44 144 SER B C 1
ATOM 3287 O O . SER B 1 144 ? 21.875 14.172 -6.852 1 97.44 144 SER B O 1
ATOM 3289 N N . LYS B 1 145 ? 20.203 14.477 -5.438 1 96.44 145 LYS B N 1
ATOM 3290 C CA . LYS B 1 145 ? 20.906 13.883 -4.309 1 96.44 145 LYS B CA 1
ATOM 3291 C C . LYS B 1 145 ? 20.812 12.367 -4.332 1 96.44 145 LYS B C 1
ATOM 3293 O O . LYS B 1 145 ? 21.75 11.664 -3.953 1 96.44 145 LYS B O 1
ATOM 3298 N N . TYR B 1 146 ? 19.672 11.883 -4.77 1 94.62 146 TYR B N 1
ATOM 3299 C CA . TYR B 1 146 ? 19.438 10.453 -4.578 1 94.62 146 TYR B CA 1
ATOM 3300 C C . TYR B 1 146 ? 19.219 9.758 -5.914 1 94.62 146 TYR B C 1
ATOM 3302 O O . TYR B 1 146 ? 19.094 8.531 -5.969 1 94.62 146 TYR B O 1
ATOM 3310 N N . GLY B 1 147 ? 19.078 10.484 -7 1 93 147 GLY B N 1
ATOM 3311 C CA . GLY B 1 147 ? 18.938 9.891 -8.32 1 93 147 GLY B CA 1
ATOM 3312 C C . GLY B 1 147 ? 17.547 9.336 -8.57 1 93 147 GLY B C 1
ATOM 3313 O O . GLY B 1 147 ? 17.359 8.484 -9.445 1 93 147 GLY B O 1
ATOM 3314 N N . VAL B 1 148 ? 16.609 9.766 -7.801 1 93.19 148 VAL B N 1
ATOM 3315 C CA . VAL B 1 148 ? 15.25 9.258 -7.922 1 93.19 148 VAL B CA 1
ATOM 3316 C C . VAL B 1 148 ? 14.578 9.867 -9.148 1 93.19 148 VAL B C 1
ATOM 3318 O O . VAL B 1 148 ? 14.695 11.07 -9.391 1 93.19 148 VAL B O 1
ATOM 3321 N N . ARG B 1 149 ? 13.953 9.016 -9.93 1 91.81 149 ARG B N 1
ATOM 3322 C CA . ARG B 1 149 ? 13.188 9.453 -11.086 1 91.81 149 ARG B CA 1
ATOM 3323 C C . ARG B 1 149 ? 11.688 9.391 -10.805 1 91.81 149 ARG B C 1
ATOM 3325 O O . ARG B 1 149 ? 11.172 8.352 -10.383 1 91.81 149 ARG B O 1
ATOM 3332 N N . LEU B 1 150 ? 10.984 10.461 -10.953 1 95.5 150 LEU B N 1
ATOM 3333 C CA . LEU B 1 150 ? 9.531 10.547 -10.797 1 95.5 150 LEU B CA 1
ATOM 3334 C C . LEU B 1 150 ? 8.914 11.352 -11.938 1 95.5 150 LEU B C 1
ATOM 3336 O O . LEU B 1 150 ? 9.508 12.32 -12.414 1 95.5 150 LEU B O 1
ATOM 3340 N N . ARG B 1 151 ? 7.781 10.914 -12.438 1 95.69 151 ARG B N 1
ATOM 3341 C CA . ARG B 1 151 ? 6.957 11.812 -13.242 1 95.69 151 ARG B CA 1
ATOM 3342 C C . ARG B 1 151 ? 6.223 12.82 -12.367 1 95.69 151 ARG B C 1
ATOM 3344 O O . ARG B 1 151 ? 5.008 12.727 -12.188 1 95.69 151 ARG B O 1
ATOM 3351 N N . VAL B 1 152 ? 6.953 13.781 -11.945 1 96.94 152 VAL B N 1
ATOM 3352 C CA . VAL B 1 152 ? 6.539 14.688 -10.883 1 96.94 152 VAL B CA 1
ATOM 3353 C C . VAL B 1 152 ? 5.273 15.43 -11.297 1 96.94 152 VAL B C 1
ATOM 3355 O O . VAL B 1 152 ? 4.43 15.758 -10.453 1 96.94 152 VAL B O 1
ATOM 3358 N N . GLU B 1 153 ? 5.047 15.617 -12.594 1 96.06 153 GLU B N 1
ATOM 3359 C CA . GLU B 1 153 ? 3.881 16.344 -13.102 1 96.06 153 GLU B CA 1
ATOM 3360 C C . GLU B 1 153 ? 2.596 15.555 -12.852 1 96.06 153 GLU B C 1
ATOM 3362 O O . GLU B 1 153 ? 1.505 16.125 -12.844 1 96.06 153 GLU B O 1
ATOM 3367 N N . LEU B 1 154 ? 2.729 14.273 -12.586 1 95.19 154 LEU B N 1
ATOM 3368 C CA . LEU B 1 154 ? 1.564 13.414 -12.391 1 95.19 154 LEU B CA 1
ATOM 3369 C C . LEU B 1 154 ? 1.302 13.172 -10.914 1 95.19 154 LEU B C 1
ATOM 3371 O O . LEU B 1 154 ? 0.32 12.516 -10.547 1 95.19 154 LEU B O 1
ATOM 3375 N N . MET B 1 155 ? 2.148 13.734 -10.039 1 96.38 155 MET B N 1
ATOM 3376 C CA . MET B 1 155 ? 2.09 13.453 -8.609 1 96.38 155 MET B CA 1
ATOM 3377 C C . MET B 1 155 ? 1.765 14.711 -7.82 1 96.38 155 MET B C 1
ATOM 3379 O O . MET B 1 155 ? 1.913 15.828 -8.328 1 96.38 155 MET B O 1
ATOM 3383 N N . ASN B 1 156 ? 1.209 14.539 -6.68 1 96.56 156 ASN B N 1
ATOM 3384 C CA . ASN B 1 156 ? 1.045 15.688 -5.789 1 96.56 156 ASN B CA 1
ATOM 3385 C C . ASN B 1 156 ? 2.26 15.867 -4.883 1 96.56 156 ASN B C 1
ATOM 3387 O O . ASN B 1 156 ? 3.193 15.062 -4.922 1 96.56 156 ASN B O 1
ATOM 3391 N N . ASP B 1 157 ? 2.33 16.953 -4.168 1 97.12 157 ASP B N 1
ATOM 3392 C CA . ASP B 1 157 ? 3.498 17.297 -3.361 1 97.12 157 ASP B CA 1
ATOM 3393 C C . ASP B 1 157 ? 3.717 16.281 -2.248 1 97.12 157 ASP B C 1
ATOM 3395 O O . ASP B 1 157 ? 4.855 15.938 -1.923 1 97.12 157 ASP B O 1
ATOM 3399 N N . THR B 1 158 ? 2.652 15.703 -1.678 1 97.62 158 THR B N 1
ATOM 3400 C CA . THR B 1 158 ? 2.754 14.734 -0.591 1 97.62 158 THR B CA 1
ATOM 3401 C C . THR B 1 158 ? 3.447 13.461 -1.063 1 97.62 158 THR B C 1
ATOM 3403 O O . THR B 1 158 ? 4.242 12.867 -0.33 1 97.62 158 THR B O 1
ATOM 3406 N N . TYR B 1 159 ? 3.1 13.039 -2.262 1 97.88 159 TYR B N 1
ATOM 3407 C CA . TYR B 1 159 ? 3.752 11.867 -2.826 1 97.88 159 TYR B CA 1
ATOM 3408 C C . TYR B 1 159 ? 5.254 12.078 -2.949 1 97.88 159 TYR B C 1
ATOM 3410 O O . TYR B 1 159 ? 6.047 11.219 -2.568 1 97.88 159 TYR B O 1
ATOM 3418 N N . VAL B 1 160 ? 5.633 13.211 -3.48 1 98 160 VAL B N 1
ATOM 3419 C CA . VAL B 1 160 ? 7.043 13.531 -3.666 1 98 160 VAL B CA 1
ATOM 3420 C C . VAL B 1 160 ? 7.738 13.617 -2.307 1 98 160 VAL B C 1
ATOM 3422 O O . VAL B 1 160 ? 8.844 13.109 -2.137 1 98 160 VAL B O 1
ATOM 3425 N N . LEU B 1 161 ? 7.078 14.219 -1.403 1 98.31 161 LEU B N 1
ATOM 3426 C CA . LEU B 1 161 ? 7.602 14.344 -0.046 1 98.31 161 LEU B CA 1
ATOM 3427 C C . LEU B 1 161 ? 7.832 12.977 0.579 1 98.31 161 LEU B C 1
ATOM 3429 O O . LEU B 1 161 ? 8.852 12.75 1.238 1 98.31 161 LEU B O 1
ATOM 3433 N N . ALA B 1 162 ? 6.918 12.055 0.418 1 98.38 162 ALA B N 1
ATOM 3434 C CA . ALA B 1 162 ? 7.047 10.711 0.973 1 98.38 162 ALA B CA 1
ATOM 3435 C C . ALA B 1 162 ? 8.289 10.016 0.435 1 98.38 162 ALA B C 1
ATOM 3437 O O . ALA B 1 162 ? 9 9.336 1.18 1 98.38 162 ALA B O 1
ATOM 3438 N N . GLN B 1 163 ? 8.508 10.188 -0.846 1 97.69 163 GLN B N 1
ATOM 3439 C CA . GLN B 1 163 ? 9.703 9.594 -1.439 1 97.69 163 GLN B CA 1
ATOM 3440 C C . GLN B 1 163 ? 10.977 10.195 -0.844 1 97.69 163 GLN B C 1
ATOM 3442 O O . GLN B 1 163 ? 11.961 9.484 -0.62 1 97.69 163 GLN B O 1
ATOM 3447 N N . LEU B 1 164 ? 10.953 11.461 -0.622 1 98.19 164 LEU B N 1
ATOM 3448 C CA . LEU B 1 164 ? 12.109 12.109 -0.014 1 98.19 164 LEU B CA 1
ATOM 3449 C C . LEU B 1 164 ? 12.328 11.602 1.407 1 98.19 164 LEU B C 1
ATOM 3451 O O . LEU B 1 164 ? 13.461 11.281 1.785 1 98.19 164 LEU B O 1
ATOM 3455 N N . LEU B 1 165 ? 11.266 11.531 2.203 1 98.38 165 LEU B N 1
ATOM 3456 C CA . LEU B 1 165 ? 11.367 11.031 3.568 1 98.38 165 LEU B CA 1
ATOM 3457 C C . LEU B 1 165 ? 11.992 9.641 3.588 1 98.38 165 LEU B C 1
ATOM 3459 O O . LEU B 1 165 ? 12.836 9.344 4.434 1 98.38 165 LEU B O 1
ATOM 3463 N N . ALA B 1 166 ? 11.57 8.867 2.678 1 97.5 166 ALA B N 1
ATOM 3464 C CA . ALA B 1 166 ? 12.062 7.488 2.613 1 97.5 166 ALA B CA 1
ATOM 3465 C C . ALA B 1 166 ? 13.562 7.449 2.354 1 97.5 166 ALA B C 1
ATOM 3467 O O . ALA B 1 166 ? 14.289 6.672 2.977 1 97.5 166 ALA B O 1
ATOM 3468 N N . ARG B 1 167 ? 14 8.305 1.438 1 96.69 167 ARG B N 1
ATOM 3469 C CA . ARG B 1 167 ? 15.422 8.312 1.107 1 96.69 167 ARG B CA 1
ATOM 3470 C C . ARG B 1 167 ? 16.25 8.844 2.27 1 96.69 167 ARG B C 1
ATOM 3472 O O . ARG B 1 167 ? 17.312 8.305 2.582 1 96.69 167 ARG B O 1
ATOM 3479 N N . ILE B 1 168 ? 15.781 9.906 2.914 1 97.75 168 ILE B N 1
ATOM 3480 C CA . ILE B 1 168 ? 16.484 10.414 4.082 1 97.75 168 ILE B CA 1
ATOM 3481 C C . ILE B 1 168 ? 16.516 9.352 5.176 1 97.75 168 ILE B C 1
ATOM 3483 O O . ILE B 1 168 ? 17.531 9.188 5.867 1 97.75 168 ILE B O 1
ATOM 3487 N N . TYR B 1 169 ? 15.453 8.656 5.336 1 97.88 169 TYR B N 1
ATOM 3488 C CA . TYR B 1 169 ? 15.375 7.59 6.324 1 97.88 169 TYR B CA 1
ATOM 3489 C C . TYR B 1 169 ? 16.453 6.539 6.074 1 97.88 169 TYR B C 1
ATOM 3491 O O . TYR B 1 169 ? 17.078 6.043 7.012 1 97.88 169 TYR B O 1
ATOM 3499 N N . ASP B 1 170 ? 16.609 6.184 4.832 1 95.38 170 ASP B N 1
ATOM 3500 C CA . ASP B 1 170 ? 17.578 5.156 4.484 1 95.38 170 ASP B CA 1
ATOM 3501 C C . ASP B 1 170 ? 19 5.598 4.848 1 95.38 170 ASP B C 1
ATOM 3503 O O . ASP B 1 170 ? 19.875 4.762 5.062 1 95.38 170 ASP B O 1
ATOM 3507 N N . ASP B 1 171 ? 19.234 6.91 4.965 1 94.31 171 ASP B N 1
ATOM 3508 C CA . ASP B 1 171 ? 20.516 7.461 5.375 1 94.31 171 ASP B CA 1
ATOM 3509 C C . ASP B 1 171 ? 20.688 7.41 6.895 1 94.31 171 ASP B C 1
ATOM 3511 O O . ASP B 1 171 ? 21.797 7.266 7.402 1 94.31 171 ASP B O 1
ATOM 3515 N N . THR B 1 172 ? 19.578 7.559 7.637 1 92.56 172 THR B N 1
ATOM 3516 C CA . THR B 1 172 ? 19.672 7.852 9.062 1 92.56 172 THR B CA 1
ATOM 3517 C C . THR B 1 172 ? 19.188 6.664 9.891 1 92.56 172 THR B C 1
ATOM 3519 O O . THR B 1 172 ? 19.688 6.438 11 1 92.56 172 THR B O 1
ATOM 3522 N N . GLY B 1 173 ? 18.141 6.027 9.336 1 92.5 173 GLY B N 1
ATOM 352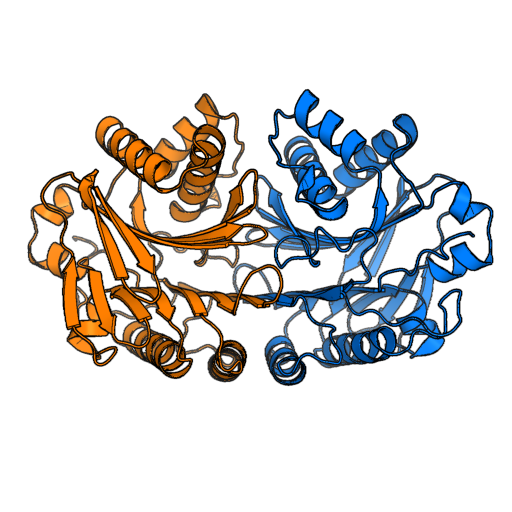3 C CA . GLY B 1 173 ? 17.531 4.891 10.016 1 92.5 173 GLY B CA 1
ATOM 3524 C C . GLY B 1 173 ? 16.641 5.293 11.172 1 92.5 173 GLY B C 1
ATOM 3525 O O . GLY B 1 173 ? 16.266 4.449 11.992 1 92.5 173 GLY B O 1
ATOM 3526 N N . ASP B 1 174 ? 16.406 6.574 11.266 1 94.69 174 ASP B N 1
ATOM 3527 C CA . ASP B 1 174 ? 15.648 7.133 12.383 1 94.69 174 ASP B CA 1
ATOM 3528 C C . ASP B 1 174 ? 14.703 8.227 11.914 1 94.69 174 ASP B C 1
ATOM 3530 O O . ASP B 1 174 ? 15.141 9.266 11.414 1 94.69 174 ASP B O 1
ATOM 3534 N N . LEU B 1 175 ? 13.445 7.996 12.148 1 96 175 LEU B N 1
ATOM 3535 C CA . LEU B 1 175 ? 12.453 8.906 11.594 1 96 175 LEU B CA 1
ATOM 3536 C C . LEU B 1 175 ? 12.547 10.281 12.242 1 96 175 LEU B C 1
ATOM 3538 O O . LEU B 1 175 ? 12.328 11.297 11.586 1 96 175 LEU B O 1
ATOM 3542 N N . SER B 1 176 ? 12.875 10.312 13.547 1 95.88 176 SER B N 1
ATOM 3543 C CA . SER B 1 176 ? 13.039 11.609 14.203 1 95.88 176 SER B CA 1
ATOM 3544 C C . SER B 1 176 ? 14.156 12.422 13.555 1 95.88 176 SER B C 1
ATOM 3546 O O . SER B 1 176 ? 14.016 13.625 13.352 1 95.88 176 SER B O 1
ATOM 3548 N N . HIS B 1 177 ? 15.242 11.797 13.25 1 96.62 177 HIS B N 1
ATOM 3549 C CA . HIS B 1 177 ? 16.344 12.453 12.555 1 96.62 177 HIS B CA 1
ATOM 3550 C C . HIS B 1 177 ? 15.945 12.867 11.141 1 96.62 177 HIS B C 1
ATOM 3552 O O . HIS B 1 177 ? 16.375 13.914 10.648 1 96.62 177 HIS B O 1
ATOM 3558 N N . VAL B 1 178 ? 15.172 12.008 10.5 1 97.75 178 VAL B N 1
ATOM 3559 C CA . VAL B 1 178 ? 14.664 12.305 9.164 1 97.75 178 VAL B CA 1
ATOM 3560 C C . VAL B 1 178 ? 13.891 13.625 9.195 1 97.75 178 VAL B C 1
ATOM 3562 O O . VAL B 1 178 ? 14.125 14.508 8.352 1 97.75 178 VAL B O 1
ATOM 3565 N N . LEU B 1 179 ? 13.016 13.758 10.172 1 97.81 179 LEU B N 1
ATOM 3566 C CA . LEU B 1 179 ? 12.141 14.922 10.25 1 97.81 179 LEU B CA 1
ATOM 3567 C C . LEU B 1 179 ? 12.93 16.172 10.602 1 97.81 179 LEU B C 1
ATOM 3569 O O . LEU B 1 179 ? 12.633 17.266 10.102 1 97.81 179 LEU B O 1
ATOM 3573 N N . SER B 1 180 ? 13.961 16.016 11.43 1 96.75 180 SER B N 1
ATOM 3574 C CA . SER B 1 180 ? 14.836 17.141 11.734 1 96.75 180 SER B CA 1
ATOM 3575 C C . SER B 1 180 ? 15.578 17.609 10.492 1 96.75 180 SER B C 1
ATOM 3577 O O . SER B 1 180 ? 15.68 18.812 10.234 1 96.75 180 SER B O 1
ATOM 3579 N N . ARG B 1 181 ? 16.094 16.719 9.781 1 97.19 181 ARG B N 1
ATOM 3580 C CA . ARG B 1 181 ? 16.781 17.047 8.539 1 97.19 181 ARG B CA 1
ATOM 3581 C C . ARG B 1 181 ? 15.836 17.688 7.535 1 97.19 181 ARG B C 1
ATOM 3583 O O . ARG B 1 181 ? 16.203 18.656 6.859 1 97.19 181 ARG B O 1
ATOM 3590 N N . LEU B 1 182 ? 14.688 17.109 7.422 1 97.5 182 LEU B N 1
ATOM 3591 C CA . LEU B 1 182 ? 13.688 17.688 6.523 1 97.5 182 LEU B CA 1
ATOM 3592 C C . LEU B 1 182 ? 13.406 19.141 6.883 1 97.5 182 LEU B C 1
ATOM 3594 O O . LEU B 1 182 ? 13.305 20 6 1 97.5 182 LEU B O 1
ATOM 3598 N N . ALA B 1 183 ? 13.242 19.406 8.164 1 96.88 183 ALA B N 1
ATOM 3599 C CA . ALA B 1 183 ? 12.984 20.766 8.625 1 96.88 183 ALA B CA 1
ATOM 3600 C C . ALA B 1 183 ? 14.062 21.734 8.141 1 96.88 183 ALA B C 1
ATOM 3602 O O . ALA B 1 183 ? 13.758 22.828 7.668 1 96.88 183 ALA B O 1
ATOM 3603 N N . GLY B 1 184 ? 15.273 21.328 8.281 1 96.88 184 GLY B N 1
ATOM 3604 C CA . GLY B 1 184 ? 16.375 22.141 7.797 1 96.88 184 GLY B CA 1
ATOM 3605 C C . GLY B 1 184 ? 16.328 22.375 6.301 1 96.88 184 GLY B C 1
ATOM 3606 O O . GLY B 1 184 ? 16.531 23.5 5.844 1 96.88 184 GLY B O 1
ATOM 3607 N N . LEU B 1 185 ? 16.062 21.344 5.547 1 97.25 185 LEU B N 1
ATOM 3608 C CA . LEU B 1 185 ? 15.977 21.453 4.094 1 97.25 185 LEU B CA 1
ATOM 3609 C C . LEU B 1 185 ? 14.867 22.406 3.674 1 97.25 185 LEU B C 1
ATOM 3611 O O . LEU B 1 185 ? 15.039 23.203 2.75 1 97.25 185 LEU B O 1
ATOM 3615 N N . ILE B 1 186 ? 13.734 22.266 4.359 1 96.75 186 ILE B N 1
ATOM 3616 C CA . ILE B 1 186 ? 12.57 23.078 4.043 1 96.75 186 ILE B CA 1
ATOM 3617 C C . ILE B 1 186 ? 12.891 24.562 4.293 1 96.75 186 ILE B C 1
ATOM 3619 O O . ILE B 1 186 ? 12.578 25.422 3.469 1 96.75 186 ILE B O 1
ATOM 3623 N N . ARG B 1 187 ? 13.539 24.828 5.398 1 95.12 187 ARG B N 1
ATOM 3624 C CA . ARG B 1 187 ? 13.914 26.203 5.742 1 95.12 187 ARG B CA 1
ATOM 3625 C C . ARG B 1 187 ? 14.93 26.75 4.75 1 95.12 187 ARG B C 1
ATOM 3627 O O . ARG B 1 187 ? 14.758 27.859 4.227 1 95.12 187 ARG B O 1
ATOM 3634 N N . ASP B 1 188 ? 15.898 25.984 4.473 1 96.06 188 ASP B N 1
ATOM 3635 C CA . ASP B 1 188 ? 17 26.438 3.615 1 96.06 188 ASP B CA 1
ATOM 3636 C C . ASP B 1 188 ? 16.516 26.641 2.18 1 96.06 188 ASP B C 1
ATOM 3638 O O . ASP B 1 188 ? 16.969 27.547 1.491 1 96.06 188 ASP B O 1
ATOM 3642 N N . GLY B 1 189 ? 15.594 25.828 1.773 1 96.38 189 GLY B N 1
ATOM 3643 C CA . GLY B 1 189 ? 15.172 25.859 0.384 1 96.38 189 GLY B CA 1
ATOM 3644 C C . GLY B 1 189 ? 13.891 26.656 0.172 1 96.38 189 GLY B C 1
ATOM 3645 O O . GLY B 1 189 ? 13.445 26.828 -0.964 1 96.38 189 GLY B O 1
ATOM 3646 N N . ASN B 1 190 ? 13.273 27.062 1.229 1 95.88 190 ASN B N 1
ATOM 3647 C CA . ASN B 1 190 ? 11.992 27.734 1.147 1 95.88 190 ASN B CA 1
ATOM 3648 C C . ASN B 1 190 ? 10.953 26.906 0.398 1 95.88 190 ASN B C 1
ATOM 3650 O O . ASN B 1 190 ? 10.352 27.375 -0.566 1 95.88 190 ASN B O 1
ATOM 3654 N N . TRP B 1 191 ? 10.836 25.641 0.866 1 97.5 191 TRP B N 1
ATOM 3655 C CA . TRP B 1 191 ? 9.969 24.688 0.178 1 97.5 191 TRP B CA 1
ATOM 3656 C C . TRP B 1 191 ? 8.523 24.844 0.636 1 97.5 191 TRP B C 1
ATOM 3658 O O . TRP B 1 191 ? 7.602 24.391 -0.043 1 97.5 191 TRP B O 1
ATOM 3668 N N . LEU B 1 192 ? 8.312 25.375 1.859 1 96.25 192 LEU B N 1
ATOM 3669 C CA . LEU B 1 192 ? 7.004 25.344 2.508 1 96.25 192 LEU B CA 1
ATOM 3670 C C . LEU B 1 192 ? 6.117 26.469 1.993 1 96.25 192 LEU B C 1
ATOM 3672 O O . LEU B 1 192 ? 6.457 27.656 2.135 1 96.25 192 LEU B O 1
ATOM 3676 N N . LYS B 1 193 ? 4.941 26.141 1.43 1 94.62 193 LYS B N 1
ATOM 3677 C CA . LYS B 1 193 ? 4.027 27.141 0.89 1 94.62 193 LYS B CA 1
ATOM 3678 C C . LYS B 1 193 ? 2.926 27.484 1.892 1 94.62 193 LYS B C 1
ATOM 3680 O O . LYS B 1 193 ? 2.408 28.594 1.903 1 94.62 193 LYS B O 1
ATOM 3685 N N . SER B 1 194 ? 2.533 26.5 2.711 1 93.5 194 SER B N 1
ATOM 3686 C CA . SER B 1 194 ? 1.537 26.75 3.746 1 93.5 194 SER B CA 1
ATOM 3687 C C . SER B 1 194 ? 1.897 26.047 5.051 1 93.5 194 SER B C 1
ATOM 3689 O O . SER B 1 194 ? 2.6 26.609 5.891 1 93.5 194 SER B O 1
ATOM 3691 N N . ALA B 1 195 ? 1.687 24.719 5.102 1 94.88 195 ALA B N 1
ATOM 3692 C CA . ALA B 1 195 ? 1.955 24.016 6.348 1 94.88 195 ALA B CA 1
ATOM 3693 C C . ALA B 1 195 ? 2.488 22.609 6.078 1 94.88 195 ALA B C 1
ATOM 3695 O O . ALA B 1 195 ? 2.293 22.062 4.988 1 94.88 195 ALA B O 1
ATOM 3696 N N . LEU B 1 196 ? 3.211 22.125 7.016 1 96.75 196 LEU B N 1
ATOM 3697 C CA . LEU B 1 196 ? 3.68 20.734 7.031 1 96.75 196 LEU B CA 1
ATOM 3698 C C . LEU B 1 196 ? 3.061 19.969 8.188 1 96.75 196 LEU B C 1
ATOM 3700 O O . LEU B 1 196 ? 3.777 19.469 9.055 1 96.75 196 LEU B O 1
ATOM 3704 N N . ASN B 1 197 ? 1.722 19.891 8.219 1 97.62 197 ASN B N 1
ATOM 3705 C CA . ASN B 1 197 ? 1.011 18.984 9.117 1 97.62 197 ASN B CA 1
ATOM 3706 C C . ASN B 1 197 ? 0.914 17.578 8.539 1 97.62 197 ASN B C 1
ATOM 3708 O O . ASN B 1 197 ? 0.156 17.344 7.594 1 97.62 197 ASN B O 1
ATOM 3712 N N . THR B 1 198 ? 1.68 16.672 9.094 1 98.38 198 THR B N 1
ATOM 3713 C CA . THR B 1 198 ? 1.721 15.336 8.523 1 98.38 198 THR B CA 1
ATOM 3714 C C . THR B 1 198 ? 1.413 14.289 9.586 1 98.38 198 THR B C 1
ATOM 3716 O O . THR B 1 198 ? 1.59 14.531 10.781 1 98.38 198 THR B O 1
ATOM 3719 N N . GLY B 1 199 ? 0.797 13.242 9.203 1 98.75 199 GLY B N 1
ATOM 3720 C CA . GLY B 1 199 ? 0.783 11.961 9.906 1 98.75 199 GLY B CA 1
ATOM 3721 C C . GLY B 1 199 ? 1.564 10.883 9.188 1 98.75 199 GLY B C 1
ATOM 3722 O O . GLY B 1 199 ? 1.41 10.695 7.973 1 98.75 199 GLY B O 1
ATOM 3723 N N . ILE B 1 200 ? 2.43 10.195 9.891 1 98.81 200 ILE B N 1
ATOM 3724 C CA . ILE B 1 200 ? 3.295 9.188 9.289 1 98.81 200 ILE B CA 1
ATOM 3725 C C . ILE B 1 200 ? 3.121 7.855 10.023 1 98.81 200 ILE B C 1
ATOM 3727 O O . ILE B 1 200 ? 3.318 7.777 11.242 1 98.81 200 ILE B O 1
ATOM 3731 N N . LEU B 1 201 ? 2.699 6.895 9.328 1 98.88 201 LEU B N 1
ATOM 3732 C CA . LEU B 1 201 ? 2.713 5.516 9.805 1 98.88 201 LEU B CA 1
ATOM 3733 C C . LEU B 1 201 ? 3.928 4.77 9.258 1 98.88 201 LEU B C 1
ATOM 3735 O O . LEU B 1 201 ? 4.059 4.586 8.047 1 98.88 201 LEU B O 1
ATOM 3739 N N . LEU B 1 202 ? 4.855 4.414 10.133 1 98.62 202 LEU B N 1
ATOM 3740 C CA . LEU B 1 202 ? 6.027 3.623 9.766 1 98.62 202 LEU B CA 1
ATOM 3741 C C . LEU B 1 202 ? 5.871 2.176 10.219 1 98.62 202 LEU B C 1
ATOM 3743 O O . LEU B 1 202 ? 5.719 1.907 11.414 1 98.62 202 LEU B O 1
ATOM 3747 N N . ILE B 1 203 ? 5.871 1.319 9.273 1 98.56 203 ILE B N 1
ATOM 3748 C CA . ILE B 1 203 ? 5.742 -0.106 9.555 1 98.56 203 ILE B CA 1
ATOM 3749 C C . ILE B 1 203 ? 7.062 -0.813 9.266 1 98.56 203 ILE B C 1
ATOM 3751 O O . ILE B 1 203 ? 7.598 -0.7 8.156 1 98.56 203 ILE B O 1
ATOM 3755 N N . LYS B 1 204 ? 7.625 -1.449 10.25 1 97.81 204 LYS B N 1
ATOM 3756 C CA . LYS B 1 204 ? 8.766 -2.35 10.148 1 97.81 204 LYS B CA 1
ATOM 3757 C C . LYS B 1 204 ? 8.359 -3.793 10.43 1 97.81 204 LYS B C 1
ATOM 3759 O O . LYS B 1 204 ? 7.223 -4.055 10.82 1 97.81 204 LYS B O 1
ATOM 3764 N N . PRO B 1 205 ? 9.234 -4.762 10.195 1 97.19 205 PRO B N 1
ATOM 3765 C CA . PRO B 1 205 ? 8.852 -6.168 10.336 1 97.19 205 PRO B CA 1
ATOM 3766 C C . PRO B 1 205 ? 8.328 -6.5 11.734 1 97.19 205 PRO B C 1
ATOM 3768 O O . PRO B 1 205 ? 7.484 -7.383 11.891 1 97.19 205 PRO B O 1
ATOM 3771 N N . SER B 1 206 ? 8.805 -5.758 12.719 1 96.19 206 SER B N 1
ATOM 3772 C CA . SER B 1 206 ? 8.398 -6.109 14.078 1 96.19 206 SER B CA 1
ATOM 3773 C C . SER B 1 206 ? 8.031 -4.871 14.883 1 96.19 206 SER B C 1
ATOM 3775 O O . SER B 1 206 ? 8.062 -4.895 16.109 1 96.19 206 SER B O 1
ATOM 3777 N N . ALA B 1 207 ? 7.766 -3.793 14.188 1 96.88 207 ALA B N 1
ATOM 3778 C CA . ALA B 1 207 ? 7.43 -2.559 14.898 1 96.88 207 ALA B CA 1
ATOM 3779 C C . ALA B 1 207 ? 6.559 -1.654 14.031 1 96.88 207 ALA B C 1
ATOM 3781 O O . ALA B 1 207 ? 6.625 -1.704 12.805 1 96.88 207 ALA B O 1
ATOM 3782 N N . VAL B 1 208 ? 5.809 -0.892 14.672 1 97.94 208 VAL B N 1
ATOM 3783 C CA . VAL B 1 208 ? 4.98 0.119 14.023 1 97.94 208 VAL B CA 1
ATOM 3784 C C . VAL B 1 208 ? 5.023 1.417 14.828 1 97.94 208 VAL B C 1
ATOM 3786 O O . VAL B 1 208 ? 4.988 1.395 16.062 1 97.94 208 VAL B O 1
ATOM 3789 N N . ASN B 1 209 ? 5.215 2.52 14.141 1 97.81 209 ASN B N 1
ATOM 3790 C CA . ASN B 1 209 ? 5.297 3.83 14.773 1 97.81 209 ASN B CA 1
ATOM 3791 C C . ASN B 1 209 ? 4.422 4.855 14.055 1 97.81 209 ASN B C 1
ATOM 3793 O O . ASN B 1 209 ? 4.23 4.773 12.844 1 97.81 209 ASN B O 1
ATOM 3797 N N . VAL B 1 210 ? 3.932 5.742 14.859 1 98.62 210 VAL B N 1
ATOM 3798 C CA . VAL B 1 210 ? 3.143 6.844 14.312 1 98.62 210 VAL B CA 1
ATOM 3799 C C . VAL B 1 210 ? 3.764 8.18 14.727 1 98.62 210 VAL B C 1
ATOM 3801 O O . VAL B 1 210 ? 4.012 8.414 15.906 1 98.62 210 VAL B O 1
ATOM 3804 N N . TYR B 1 211 ? 4.012 8.984 13.758 1 98.69 211 TYR B N 1
ATOM 3805 C CA . TYR B 1 211 ? 4.531 10.328 13.992 1 98.69 211 TYR B CA 1
ATOM 3806 C C . TYR B 1 211 ? 3.596 11.383 13.422 1 98.69 211 TYR B C 1
ATOM 3808 O O . TYR B 1 211 ? 2.887 11.133 12.438 1 98.69 211 TYR B O 1
ATOM 3816 N N . VAL B 1 212 ? 3.592 12.531 14.031 1 98.62 212 VAL B N 1
ATOM 3817 C CA . VAL B 1 212 ? 2.869 13.695 13.539 1 98.62 212 VAL B CA 1
ATOM 3818 C C . VAL B 1 212 ? 3.791 14.914 13.547 1 98.62 212 VAL B C 1
ATOM 3820 O O . VAL B 1 212 ? 4.598 15.086 14.461 1 98.62 212 VAL B O 1
ATOM 3823 N N . THR B 1 213 ? 3.709 15.711 12.516 1 98.62 213 THR B N 1
ATOM 3824 C CA . THR B 1 213 ? 4.504 16.938 12.469 1 98.62 213 THR B CA 1
ATOM 3825 C C . THR B 1 213 ? 3.604 18.156 12.289 1 98.62 213 THR B C 1
ATOM 3827 O O . THR B 1 213 ? 2.455 18.031 11.852 1 98.62 213 THR B O 1
ATOM 3830 N N . SER B 1 214 ? 4.133 19.297 12.625 1 98.12 214 SER B N 1
ATOM 3831 C CA . SER B 1 214 ? 3.486 20.578 12.367 1 98.12 214 SER B CA 1
ATOM 3832 C C . SER B 1 214 ? 4.516 21.672 12.156 1 98.12 214 SER B C 1
ATOM 3834 O O . SER B 1 214 ? 5.426 21.844 12.977 1 98.12 214 SER B O 1
ATOM 3836 N N . MET B 1 215 ? 4.391 22.328 11.062 1 97.56 215 MET B N 1
ATOM 3837 C CA . MET B 1 215 ? 5.223 23.469 10.695 1 97.56 215 MET B CA 1
ATOM 3838 C C . MET B 1 215 ? 4.465 24.422 9.766 1 97.56 215 MET B C 1
ATOM 3840 O O . MET B 1 215 ? 3.736 23.969 8.875 1 97.56 215 MET B O 1
ATOM 3844 N N . TYR B 1 216 ? 4.664 25.734 9.969 1 96 216 TYR B N 1
ATOM 3845 C CA . TYR B 1 216 ? 3.9 26.688 9.18 1 96 216 TYR B CA 1
ATOM 3846 C C . TYR B 1 216 ? 4.828 27.625 8.406 1 96 216 TYR B C 1
ATOM 3848 O O . TYR B 1 216 ? 5.926 27.938 8.867 1 96 216 TYR B O 1
ATOM 3856 N N . SER B 1 217 ? 4.359 27.984 7.242 1 94.31 217 SER B N 1
ATOM 3857 C CA . SER B 1 217 ? 5.039 29.047 6.504 1 94.31 217 SER B CA 1
ATOM 3858 C C . SER B 1 217 ? 4.832 30.406 7.168 1 94.31 217 SER B C 1
ATOM 3860 O O . SER B 1 217 ? 3.965 30.562 8.031 1 94.31 217 SER B O 1
ATOM 3862 N N . SER B 1 218 ? 5.551 31.391 6.66 1 93 218 SER B N 1
ATOM 3863 C CA . SER B 1 218 ? 5.426 32.75 7.18 1 93 218 SER B CA 1
ATOM 3864 C C . SER B 1 218 ? 4.035 33.312 6.918 1 93 218 SER B C 1
ATOM 3866 O O . SER B 1 218 ? 3.492 34.062 7.746 1 93 218 SER B O 1
ATOM 3868 N N . SER B 1 219 ? 3.518 32.969 5.824 1 90.69 219 SER B N 1
ATOM 3869 C CA . SER B 1 219 ? 2.199 33.469 5.457 1 90.69 219 SER B CA 1
ATOM 3870 C C . SER B 1 219 ? 1.122 32.938 6.395 1 90.69 219 SER B C 1
ATOM 3872 O O . SER B 1 219 ? 0.165 33.625 6.715 1 90.69 219 SER B O 1
ATOM 3874 N N . VAL B 1 220 ? 1.274 31.703 6.832 1 91.56 220 VAL B N 1
ATOM 3875 C CA . VAL B 1 220 ? 0.32 31.109 7.766 1 91.56 220 VAL B CA 1
ATOM 3876 C C . VAL B 1 220 ? 0.549 31.672 9.164 1 91.56 220 VAL B C 1
ATOM 3878 O O . VAL B 1 220 ? -0.406 32 9.867 1 91.56 220 VAL B O 1
ATOM 3881 N N . LEU B 1 221 ? 1.739 31.875 9.523 1 92.38 221 LEU B N 1
ATOM 3882 C CA . LEU B 1 221 ? 2.098 32.344 10.852 1 92.38 221 LEU B CA 1
ATOM 3883 C C . LEU B 1 221 ? 1.599 33.75 11.078 1 92.38 221 LEU B C 1
ATOM 3885 O O . LEU B 1 221 ? 1.239 34.125 12.203 1 92.38 221 LEU B O 1
ATOM 3889 N N . SER B 1 222 ? 1.557 34.5 10.023 1 92.12 222 SER B N 1
ATOM 3890 C CA . SER B 1 222 ? 1.23 35.938 10.148 1 92.12 222 SER B CA 1
ATOM 3891 C C . SER B 1 222 ? -0.278 36.156 10.188 1 92.12 222 SER B C 1
ATOM 3893 O O . SER B 1 222 ? -0.742 37.25 10.461 1 92.12 222 SER B O 1
ATOM 3895 N N . ASN B 1 223 ? -0.991 35.094 9.953 1 90.44 223 ASN B N 1
ATOM 3896 C CA . ASN B 1 223 ? -2.447 35.188 9.922 1 90.44 223 ASN B CA 1
ATOM 3897 C C . ASN B 1 223 ? -3.078 34.312 11 1 90.44 223 ASN B C 1
ATOM 3899 O O . ASN B 1 223 ? -3.145 33.094 10.852 1 90.44 223 ASN B O 1
ATOM 3903 N N . GLU B 1 224 ? -3.643 34.906 11.977 1 88.38 224 GLU B N 1
ATOM 3904 C CA . GLU B 1 224 ? -4.168 34.188 13.125 1 88.38 224 GLU B CA 1
ATOM 3905 C C . GLU B 1 224 ? -5.273 33.219 12.711 1 88.38 224 GLU B C 1
ATOM 3907 O O . GLU B 1 224 ? -5.336 32.094 13.195 1 88.38 224 GLU B O 1
ATOM 3912 N N . LYS B 1 225 ? -6.164 33.656 11.914 1 85 225 LYS B N 1
ATOM 3913 C CA . LYS B 1 225 ? -7.266 32.812 11.469 1 85 225 LYS B CA 1
ATOM 3914 C C . LYS B 1 225 ? -6.75 31.578 10.75 1 85 225 LYS B C 1
ATOM 3916 O O . LYS B 1 225 ? -7.25 30.469 10.969 1 85 225 LYS B O 1
ATOM 3921 N N . ARG B 1 226 ? -5.766 31.734 9.969 1 85.56 226 ARG B N 1
ATOM 3922 C CA . ARG B 1 226 ? -5.172 30.609 9.25 1 85.56 226 ARG B CA 1
ATOM 3923 C C . ARG B 1 226 ? -4.453 29.672 10.211 1 85.56 226 ARG B C 1
ATOM 3925 O O . ARG B 1 226 ? -4.551 28.453 10.078 1 85.56 226 ARG B O 1
ATOM 3932 N N . ARG B 1 227 ? -3.791 30.25 11.133 1 88.94 227 ARG B N 1
ATOM 3933 C CA . ARG B 1 227 ? -3.082 29.438 12.109 1 88.94 227 ARG B CA 1
ATOM 3934 C C . ARG B 1 227 ? -4.047 28.531 12.867 1 88.94 227 ARG B C 1
ATOM 3936 O O . ARG B 1 227 ? -3.809 27.328 13 1 88.94 227 ARG B O 1
ATOM 3943 N N . LYS B 1 228 ? -5.074 29.109 13.305 1 86.56 228 LYS B N 1
ATOM 3944 C CA . LYS B 1 228 ? -6.043 28.359 14.094 1 86.56 228 LYS B CA 1
ATOM 3945 C C . LYS B 1 228 ? -6.68 27.25 13.266 1 86.56 228 LYS B C 1
ATOM 3947 O O . LYS B 1 228 ? -7.02 26.188 13.805 1 86.56 228 LYS B O 1
ATOM 3952 N N . TYR B 1 229 ? -6.793 27.516 12.031 1 87.12 229 TYR B N 1
ATOM 3953 C CA . TYR B 1 229 ? -7.355 26.516 11.125 1 87.12 229 TYR B CA 1
ATOM 3954 C C . TYR B 1 229 ? -6.379 25.375 10.891 1 87.12 229 TYR B C 1
ATOM 3956 O O . TYR B 1 229 ? -6.789 24.219 10.727 1 87.12 229 TYR B O 1
ATOM 3964 N N . TYR B 1 230 ? -5.125 25.641 10.953 1 90.75 230 TYR B N 1
ATOM 3965 C CA . TYR B 1 230 ? -4.09 24.641 10.688 1 90.75 230 TYR B CA 1
ATOM 3966 C C . TYR B 1 230 ? -3.699 23.906 11.961 1 90.75 230 TYR B C 1
ATOM 3968 O O . TYR B 1 230 ? -3.105 22.828 11.898 1 90.75 230 TYR B O 1
ATOM 3976 N N . ASN B 1 231 ? -4.016 24.469 13.062 1 93.38 231 ASN B N 1
ATOM 3977 C CA . ASN B 1 231 ? -3.566 23.875 14.32 1 93.38 231 ASN B CA 1
ATOM 3978 C C . ASN B 1 231 ? -4.039 22.438 14.461 1 93.38 231 ASN B C 1
ATOM 3980 O O . ASN B 1 231 ? -5.168 22.109 14.078 1 93.38 231 ASN B O 1
ATOM 3984 N N . LEU B 1 232 ? -3.17 21.641 14.992 1 96.06 232 LEU B N 1
ATOM 3985 C CA . LEU B 1 232 ? -3.516 20.266 15.359 1 96.06 232 LEU B CA 1
ATOM 3986 C C . LEU B 1 232 ? -3.84 20.172 16.844 1 96.06 232 LEU B C 1
ATOM 3988 O O . LEU B 1 232 ? -3.479 21.062 17.625 1 96.06 232 LEU B O 1
ATOM 3992 N N . PHE B 1 233 ? -4.5 19.156 17.156 1 96.12 233 PHE B N 1
ATOM 3993 C CA . PHE B 1 233 ? -4.824 18.875 18.547 1 96.12 233 PHE B CA 1
ATOM 3994 C C . PHE B 1 233 ? -4.438 17.453 18.938 1 96.12 233 PHE B C 1
ATOM 3996 O O . PHE B 1 233 ? -4.594 16.531 18.141 1 96.12 233 PHE B O 1
ATOM 4003 N N . MET B 1 234 ? -3.926 17.344 20.156 1 95.44 234 MET B N 1
ATOM 4004 C CA . MET B 1 234 ? -3.576 16.031 20.719 1 95.44 234 MET B CA 1
ATOM 4005 C C . MET B 1 234 ? -4.586 15.609 21.766 1 95.44 234 MET B C 1
ATOM 4007 O O . MET B 1 234 ? -4.977 16.406 22.625 1 95.44 234 MET B O 1
ATOM 4011 N N . ILE B 1 235 ? -4.984 14.445 21.672 1 93.5 235 ILE B N 1
ATOM 4012 C CA . ILE B 1 235 ? -5.855 13.828 22.656 1 93.5 235 ILE B CA 1
ATOM 4013 C C . ILE B 1 235 ? -5.152 12.625 23.297 1 93.5 235 ILE B C 1
ATOM 4015 O O . ILE B 1 235 ? -4.762 11.688 22.594 1 93.5 235 ILE B O 1
ATOM 4019 N N . LYS B 1 236 ? -5.035 12.68 24.594 1 92.62 236 LYS B N 1
ATOM 4020 C CA . LYS B 1 236 ? -4.465 11.57 25.344 1 92.62 236 LYS B CA 1
ATOM 4021 C C . LYS B 1 236 ? -5.488 10.977 26.312 1 92.62 236 LYS B C 1
ATOM 4023 O O . LYS B 1 236 ? -6.16 11.711 27.047 1 92.62 236 LYS B O 1
ATOM 4028 N N . SER B 1 237 ? -5.59 9.68 26.266 1 89.12 237 SER B N 1
ATOM 4029 C CA . SER B 1 237 ? -6.461 8.961 27.188 1 89.12 237 SER B CA 1
ATOM 4030 C C . SER B 1 237 ? -5.848 7.629 27.609 1 89.12 237 SER B C 1
ATOM 4032 O O . SER B 1 237 ? -4.727 7.305 27.203 1 89.12 237 SER B O 1
ATOM 4034 N N . SER B 1 238 ? -6.547 6.895 28.484 1 89.06 238 SER B N 1
ATOM 4035 C CA . SER B 1 238 ? -6.094 5.566 28.891 1 89.06 238 SER B CA 1
ATOM 4036 C C . SER B 1 238 ? -6.168 4.578 27.734 1 89.06 238 SER B C 1
ATOM 4038 O O . SER B 1 238 ? -5.566 3.506 27.797 1 89.06 238 SER B O 1
ATOM 4040 N N . LEU B 1 239 ? -6.832 5.066 26.688 1 89.31 239 LEU B N 1
ATOM 4041 C CA . LEU B 1 239 ? -7.023 4.164 25.562 1 89.31 239 LEU B CA 1
ATOM 4042 C C . LEU B 1 239 ? -6.012 4.457 24.453 1 89.31 239 LEU B C 1
ATOM 4044 O O . LEU B 1 239 ? -5.957 3.74 23.453 1 89.31 239 LEU B O 1
ATOM 4048 N N . GLY B 1 240 ? -5.297 5.523 24.594 1 93.5 240 GLY B N 1
ATOM 4049 C CA . GLY B 1 240 ? -4.25 5.785 23.625 1 93.5 240 GLY B CA 1
ATOM 4050 C C . GLY B 1 240 ? -4.129 7.25 23.25 1 93.5 240 GLY B C 1
ATOM 4051 O O . GLY B 1 240 ? -4.453 8.125 24.062 1 93.5 240 GLY B O 1
ATOM 4052 N N . ALA B 1 241 ? -3.512 7.484 22.141 1 96 241 ALA B N 1
ATOM 4053 C CA . ALA B 1 241 ? -3.18 8.836 21.703 1 96 241 ALA B CA 1
ATOM 4054 C C . ALA B 1 241 ? -3.715 9.094 20.297 1 96 241 ALA B C 1
ATOM 4056 O O . ALA B 1 241 ? -3.666 8.211 19.438 1 96 241 ALA B O 1
ATOM 4057 N N . VAL B 1 242 ? -4.297 10.273 20.109 1 96.19 242 VAL B N 1
ATOM 4058 C CA . VAL B 1 242 ? -4.773 10.727 18.812 1 96.19 242 VAL B CA 1
ATOM 4059 C C . VAL B 1 242 ? -4.312 12.164 18.562 1 96.19 242 VAL B C 1
ATOM 4061 O O . VAL B 1 242 ? -4.328 12.992 19.484 1 96.19 242 VAL B O 1
ATOM 4064 N N . MET B 1 243 ? -3.824 12.461 17.438 1 97.12 243 MET B N 1
ATOM 4065 C CA . MET B 1 243 ? -3.633 13.836 16.969 1 97.12 243 MET B CA 1
ATOM 4066 C C . MET B 1 243 ? -4.438 14.102 15.703 1 97.12 243 MET B C 1
ATOM 4068 O O . MET B 1 243 ? -4.473 13.266 14.797 1 97.12 243 MET B O 1
ATOM 4072 N N . ALA B 1 244 ? -5.113 15.195 15.719 1 96.44 244 ALA B N 1
ATOM 4073 C CA . ALA B 1 244 ? -6.078 15.43 14.648 1 96.44 244 ALA B CA 1
ATOM 4074 C C . ALA B 1 244 ? -6.191 16.906 14.32 1 96.44 244 ALA B C 1
ATOM 4076 O O . ALA B 1 244 ? -5.777 17.766 15.109 1 96.44 244 ALA B O 1
ATOM 4077 N N . SER B 1 245 ? -6.738 17.156 13.164 1 93.69 245 SER B N 1
ATOM 4078 C CA . SER B 1 245 ? -7.039 18.5 12.719 1 93.69 245 SER B CA 1
ATOM 4079 C C . SER B 1 245 ? -8.023 19.188 13.656 1 93.69 245 SER B C 1
ATOM 4081 O O . SER B 1 245 ? -8.867 18.531 14.273 1 93.69 245 SER B O 1
ATOM 4083 N N . SER B 1 246 ? -8.008 20.469 13.641 1 87.81 246 SER B N 1
ATOM 4084 C CA . SER B 1 246 ? -8.758 21.312 14.57 1 87.81 246 SER B CA 1
ATOM 4085 C C . SER B 1 246 ? -10.258 21.047 14.445 1 87.81 246 SER B C 1
ATOM 4087 O O . SER B 1 246 ? -10.961 20.969 15.461 1 87.81 246 SER B O 1
ATOM 4089 N N . THR B 1 247 ? -10.766 20.875 13.289 1 86.69 247 THR B N 1
ATOM 4090 C CA . THR B 1 247 ? -12.195 20.734 13.062 1 86.69 247 THR B CA 1
ATOM 4091 C C . THR B 1 247 ? -12.734 19.5 13.789 1 86.69 247 THR B C 1
ATOM 4093 O O . THR B 1 247 ? -13.852 19.516 14.312 1 86.69 247 THR B O 1
ATOM 4096 N N . LEU B 1 248 ? -11.953 18.469 13.828 1 90.5 248 LEU B N 1
ATOM 4097 C CA . LEU B 1 248 ? -12.391 17.219 14.445 1 90.5 248 LEU B CA 1
ATOM 4098 C C . LEU B 1 248 ? -12.578 17.391 15.945 1 90.5 248 LEU B C 1
ATOM 4100 O O . LEU B 1 248 ? -13.43 16.734 16.547 1 90.5 248 LEU B O 1
ATOM 4104 N N . ILE B 1 249 ? -11.82 18.266 16.469 1 88.69 249 ILE B N 1
ATOM 4105 C CA . ILE B 1 249 ? -11.828 18.438 17.922 1 88.69 249 ILE B CA 1
ATOM 4106 C C . ILE B 1 249 ? -12.758 19.578 18.312 1 88.69 249 ILE B C 1
ATOM 4108 O O . ILE B 1 249 ? -13.688 19.391 19.094 1 88.69 249 ILE B O 1
ATOM 4112 N N . LYS B 1 250 ? -12.57 20.656 17.719 1 87.19 250 LYS B N 1
ATOM 4113 C CA . LYS B 1 250 ? -13.258 21.875 18.141 1 87.19 250 LYS B CA 1
ATOM 4114 C C . LYS B 1 250 ? -14.711 21.875 17.672 1 87.19 250 LYS B C 1
ATOM 4116 O O . LYS B 1 250 ? -15.602 22.344 18.391 1 87.19 250 LYS B O 1
ATOM 4121 N N . ALA B 1 251 ? -14.93 21.375 16.516 1 85.06 251 ALA B N 1
ATOM 4122 C CA . ALA B 1 251 ? -16.281 21.438 15.961 1 85.06 251 ALA B CA 1
ATOM 4123 C C . ALA B 1 251 ? -17.078 20.188 16.297 1 85.06 251 ALA B C 1
ATOM 4125 O O . ALA B 1 251 ? -18.266 20.25 16.578 1 85.06 251 ALA B O 1
ATOM 4126 N N . TYR B 1 252 ? -16.422 19.094 16.297 1 88.12 252 TYR B N 1
ATOM 4127 C CA . TYR B 1 252 ? -17.188 17.844 16.344 1 88.12 252 TYR B CA 1
ATOM 4128 C C . TYR B 1 252 ? -16.891 17.078 17.625 1 88.12 252 TYR B C 1
ATOM 4130 O O . TYR B 1 252 ? -17.656 16.188 18 1 88.12 252 TYR B O 1
ATOM 4138 N N . GLY B 1 253 ? -15.867 17.422 18.312 1 87.25 253 GLY B N 1
ATOM 4139 C CA . GLY B 1 253 ? -15.539 16.75 19.562 1 87.25 253 GLY B CA 1
ATOM 4140 C C . GLY B 1 253 ? -15.102 15.32 19.375 1 87.25 253 GLY B C 1
ATOM 4141 O O . GLY B 1 253 ? -15.914 14.445 19.062 1 87.25 253 GLY B O 1
ATOM 4142 N N . LEU B 1 254 ? -13.82 15.125 19.5 1 87.38 254 LEU B N 1
ATOM 4143 C CA . LEU B 1 254 ? -13.242 13.789 19.359 1 87.38 254 LEU B CA 1
ATOM 4144 C C . LEU B 1 254 ? -12.578 13.352 20.672 1 87.38 254 LEU B C 1
ATOM 4146 O O . LEU B 1 254 ? -11.797 14.102 21.25 1 87.38 254 LEU B O 1
ATOM 4150 N N . GLY B 1 255 ? -12.961 12.164 21.109 1 79.44 255 GLY B N 1
ATOM 4151 C CA . GLY B 1 255 ? -12.336 11.523 22.25 1 79.44 255 GLY B CA 1
ATOM 4152 C C . GLY B 1 255 ? -12.711 12.148 23.578 1 79.44 255 GLY B C 1
ATOM 4153 O O . GLY B 1 255 ? -13.414 13.164 23.609 1 79.44 255 GLY B O 1
ATOM 4154 N N . ASN B 1 256 ? -12.391 11.461 24.75 1 80.12 256 ASN B N 1
ATOM 4155 C CA . ASN B 1 256 ? -12.734 11.93 26.094 1 80.12 256 ASN B CA 1
ATOM 4156 C C . ASN B 1 256 ? -11.484 12.148 26.938 1 80.12 256 ASN B C 1
ATOM 4158 O O . ASN B 1 256 ? -11.578 12.305 28.156 1 80.12 256 ASN B O 1
ATOM 4162 N N . GLY B 1 257 ? -10.398 12.453 26.422 1 85.88 257 GLY B N 1
ATOM 4163 C CA . GLY B 1 257 ? -9.164 12.617 27.172 1 85.88 257 GLY B CA 1
ATOM 4164 C C . GLY B 1 257 ? -8.703 14.062 27.25 1 85.88 257 GLY B C 1
ATOM 4165 O O . GLY B 1 257 ? -9.5 14.984 27.078 1 85.88 257 GLY B O 1
ATOM 4166 N N . THR B 1 258 ? -7.516 14.234 27.766 1 90.94 258 THR B N 1
ATOM 4167 C CA . THR B 1 258 ? -6.906 15.555 27.797 1 90.94 258 THR B CA 1
ATOM 4168 C C . THR B 1 258 ? -6.598 16.047 26.391 1 90.94 258 THR B C 1
ATOM 4170 O O . THR B 1 258 ? -5.996 15.32 25.594 1 90.94 258 THR B O 1
ATOM 4173 N N . VAL B 1 259 ? -7.02 17.234 26.156 1 93.31 259 VAL B N 1
ATOM 4174 C CA . VAL B 1 259 ? -6.84 17.828 24.828 1 93.31 259 VAL B CA 1
ATOM 4175 C C . VAL B 1 259 ? -5.852 18.984 24.906 1 93.31 259 VAL B C 1
ATOM 4177 O O . VAL B 1 259 ? -6.012 19.891 25.734 1 93.31 259 VAL B O 1
ATOM 4180 N N . ASP B 1 260 ? -4.863 18.938 24.078 1 94.62 260 ASP B N 1
ATOM 4181 C CA . ASP B 1 260 ? -3.9 20.031 23.984 1 94.62 260 ASP B CA 1
ATOM 4182 C C . ASP B 1 260 ? -3.744 20.484 22.531 1 94.62 260 ASP B C 1
ATOM 4184 O O . ASP B 1 260 ? -3.781 19.672 21.609 1 94.62 260 ASP B O 1
ATOM 4188 N N . GLU B 1 261 ? -3.572 21.734 22.422 1 94.69 261 GLU B N 1
ATOM 4189 C CA . GLU B 1 261 ? -3.34 22.328 21.109 1 94.69 261 GLU B CA 1
ATOM 4190 C C . GLU B 1 261 ? -1.854 22.344 20.766 1 94.69 261 GLU B C 1
ATOM 4192 O O . GLU B 1 261 ? -1.008 22.578 21.625 1 94.69 261 GLU B O 1
ATOM 4197 N N . VAL B 1 262 ? -1.565 21.984 19.531 1 94.56 262 VAL B N 1
ATOM 4198 C CA . VAL B 1 262 ? -0.206 22.016 19 1 94.56 262 VAL B CA 1
ATOM 4199 C C . VAL B 1 262 ? -0.074 23.156 18 1 94.56 262 VAL B C 1
ATOM 4201 O O . VAL B 1 262 ? -0.646 23.094 16.906 1 94.56 262 VAL B O 1
ATOM 4204 N N . GLU B 1 263 ? 0.666 24.109 18.312 1 92.31 263 GLU B N 1
ATOM 4205 C CA . GLU B 1 263 ? 0.886 25.266 17.453 1 92.31 263 GLU B CA 1
ATOM 4206 C C . GLU B 1 263 ? 2.373 25.578 17.328 1 92.31 263 GLU B C 1
ATOM 4208 O O . GLU B 1 263 ? 2.998 26.016 18.297 1 92.31 263 GLU B O 1
ATOM 4213 N N . PRO B 1 264 ? 2.889 25.328 16.141 1 93.38 264 PRO B N 1
ATOM 4214 C CA . PRO B 1 264 ? 4.281 25.734 15.945 1 93.38 264 PRO B CA 1
ATOM 4215 C C . PRO B 1 264 ? 4.5 27.234 16.141 1 93.38 264 PRO B C 1
ATOM 4217 O O . PRO B 1 264 ? 3.646 28.031 15.766 1 93.38 264 PRO B O 1
ATOM 4220 N N . LYS B 1 265 ? 5.656 27.453 16.797 1 86.12 265 LYS B N 1
ATOM 4221 C CA . LYS B 1 265 ? 6.074 28.844 16.969 1 86.12 265 LYS B CA 1
ATOM 4222 C C . LYS B 1 265 ? 7.203 29.203 16.016 1 86.12 265 LYS B C 1
ATOM 4224 O O . LYS B 1 265 ? 8.211 28.5 15.945 1 86.12 265 LYS B O 1
ATOM 4229 N N . GLY B 1 266 ? 6.961 30.188 15.172 1 86.44 266 GLY B N 1
ATOM 4230 C CA . GLY B 1 266 ? 8 30.578 14.234 1 86.44 266 GLY B CA 1
ATOM 4231 C C . GLY B 1 266 ? 8.227 29.562 13.133 1 86.44 266 GLY B C 1
ATOM 4232 O O . GLY B 1 266 ? 7.27 29.016 12.586 1 86.44 266 GLY B O 1
ATOM 4233 N N . ASN B 1 267 ? 9.531 29.328 12.852 1 86 267 ASN B N 1
ATOM 4234 C CA . ASN B 1 267 ? 9.875 28.453 11.742 1 86 267 ASN B CA 1
ATOM 4235 C C . ASN B 1 267 ? 10.266 27.062 12.227 1 86 267 ASN B C 1
ATOM 4237 O O . ASN B 1 267 ? 10.906 26.297 11.492 1 86 267 ASN B O 1
ATOM 4241 N N . GLU B 1 268 ? 9.844 26.734 13.32 1 93.44 268 GLU B N 1
ATOM 4242 C CA . GLU B 1 268 ? 10.211 25.438 13.891 1 93.44 268 GLU B CA 1
ATOM 4243 C C . GLU B 1 268 ? 9.273 24.328 13.406 1 93.44 268 GLU B C 1
ATOM 4245 O O . GLU B 1 268 ? 8.125 24.594 13.055 1 93.44 268 GLU B O 1
ATOM 4250 N N . LEU B 1 269 ? 9.82 23.125 13.383 1 97.44 269 LEU B N 1
ATOM 4251 C CA . LEU B 1 269 ? 9.008 21.938 13.18 1 97.44 269 LEU B CA 1
ATOM 4252 C C . LEU B 1 269 ? 8.766 21.203 14.5 1 97.44 269 LEU B C 1
ATOM 4254 O O . LEU B 1 269 ? 9.711 20.891 15.227 1 97.44 269 LEU B O 1
ATOM 4258 N N . ILE B 1 270 ? 7.543 21.062 14.82 1 98.12 270 ILE B N 1
ATOM 4259 C CA . ILE B 1 270 ? 7.18 20.188 15.93 1 98.12 270 ILE B CA 1
ATOM 4260 C C . ILE B 1 270 ? 6.98 18.75 15.422 1 98.12 270 ILE B C 1
ATOM 4262 O O . ILE B 1 270 ? 6.301 18.547 14.414 1 98.12 270 ILE B O 1
ATOM 4266 N N . GLN B 1 271 ? 7.633 17.812 16 1 98.25 271 GLN B N 1
ATOM 4267 C CA . GLN B 1 271 ? 7.402 16.406 15.695 1 98.25 271 GLN B CA 1
ATOM 4268 C C . GLN B 1 271 ? 7.016 15.625 16.953 1 98.25 271 GLN B C 1
ATOM 4270 O O . GLN B 1 271 ? 7.602 15.82 18.016 1 98.25 271 GLN B O 1
ATOM 4275 N N . CYS B 1 272 ? 6.016 14.836 16.828 1 98.25 272 CYS B N 1
ATOM 4276 C CA . CYS B 1 272 ? 5.484 14.062 17.953 1 98.25 272 CYS B CA 1
ATOM 4277 C C . CYS B 1 272 ? 5.406 12.586 17.609 1 98.25 272 CYS B C 1
ATOM 4279 O O . CYS B 1 272 ? 4.973 12.219 16.516 1 98.25 272 CYS B O 1
ATOM 4281 N N . GLU B 1 273 ? 5.844 11.766 18.5 1 97.94 273 GLU B N 1
ATOM 4282 C CA . GLU B 1 273 ? 5.625 10.328 18.406 1 97.94 273 GLU B CA 1
ATOM 4283 C C . GLU B 1 273 ? 4.469 9.883 19.297 1 97.94 273 GLU B C 1
ATOM 4285 O O . GLU B 1 273 ? 4.418 10.234 20.484 1 97.94 273 GLU B O 1
ATOM 4290 N N . LEU B 1 274 ? 3.555 9.133 18.719 1 98.06 274 LEU B N 1
ATOM 4291 C CA . LEU B 1 274 ? 2.391 8.656 19.453 1 98.06 274 LEU B CA 1
ATOM 4292 C C . LEU B 1 274 ? 2.611 7.234 19.969 1 98.06 274 LEU B C 1
ATOM 4294 O O . LEU B 1 274 ? 3.066 6.367 19.219 1 98.06 274 LEU B O 1
ATOM 4298 N N . SER B 1 275 ? 2.332 7.027 21.188 1 95.19 275 SER B N 1
ATOM 4299 C CA . SER B 1 275 ? 2.291 5.703 21.797 1 95.19 275 SER B CA 1
ATOM 4300 C C . SER B 1 275 ? 1.02 5.52 22.625 1 95.19 275 SER B C 1
ATOM 4302 O O . SER B 1 275 ? 0.257 6.469 22.828 1 95.19 275 SER B O 1
ATOM 4304 N N . LEU B 1 276 ? 0.794 4.32 23.062 1 93.62 276 LEU B N 1
ATOM 4305 C CA . LEU B 1 276 ? -0.417 4.02 23.812 1 93.62 276 LEU B CA 1
ATOM 4306 C C . LEU B 1 276 ? -0.479 4.844 25.094 1 93.62 276 LEU B C 1
ATOM 4308 O O . LEU B 1 276 ? -1.566 5.18 25.562 1 93.62 276 LEU B O 1
ATOM 4312 N N . ASN B 1 277 ? 0.718 5.164 25.531 1 89.31 277 ASN B N 1
ATOM 4313 C CA . ASN B 1 277 ? 0.696 5.762 26.859 1 89.31 277 ASN B CA 1
ATOM 4314 C C . ASN B 1 277 ? 1.221 7.195 26.828 1 89.31 277 ASN B C 1
ATOM 4316 O O . ASN B 1 277 ? 1.254 7.863 27.875 1 89.31 277 ASN B O 1
ATOM 4320 N N . SER B 1 278 ? 1.569 7.637 25.641 1 92.19 278 SER B N 1
ATOM 4321 C CA . SER B 1 278 ? 2.188 8.961 25.656 1 92.19 278 SER B CA 1
ATOM 4322 C C . SER B 1 278 ? 2.209 9.57 24.266 1 92.19 278 SER B C 1
ATOM 4324 O O . SER B 1 278 ? 2.074 8.867 23.266 1 92.19 278 SER B O 1
ATOM 4326 N N . ILE B 1 279 ? 2.279 10.859 24.266 1 96.38 279 ILE B N 1
ATOM 4327 C CA . ILE B 1 279 ? 2.664 11.656 23.094 1 96.38 279 ILE B CA 1
ATOM 4328 C C . ILE B 1 279 ? 3.947 12.422 23.406 1 96.38 279 ILE B C 1
ATOM 4330 O O . ILE B 1 279 ? 3.965 13.297 24.266 1 96.38 279 ILE B O 1
ATOM 4334 N N . ASN B 1 280 ? 5.02 12.047 22.734 1 96.31 280 ASN B N 1
ATOM 4335 C CA . ASN B 1 280 ? 6.305 12.695 22.938 1 96.31 280 ASN B CA 1
ATOM 4336 C C . ASN B 1 280 ? 6.645 13.656 21.797 1 96.31 280 ASN B C 1
ATOM 4338 O O . ASN B 1 280 ? 6.891 13.227 20.672 1 96.31 280 ASN B O 1
ATOM 4342 N N . CYS B 1 281 ? 6.699 14.93 22.141 1 96.56 281 CYS B N 1
ATOM 4343 C CA . CYS B 1 281 ? 6.945 15.938 21.125 1 96.56 281 CYS B CA 1
ATOM 4344 C C . CYS B 1 281 ? 8.305 16.609 21.328 1 96.56 281 CYS B C 1
ATOM 4346 O O . CYS B 1 281 ? 8.75 16.766 22.469 1 96.56 281 CYS B O 1
ATOM 4348 N N . GLN B 1 282 ? 8.906 16.906 20.266 1 95.5 282 GLN B N 1
ATOM 4349 C CA . GLN B 1 282 ? 10.141 17.688 20.281 1 95.5 282 GLN B CA 1
ATOM 4350 C C . GLN B 1 282 ? 10.156 18.703 19.141 1 95.5 282 GLN B C 1
ATOM 4352 O O . GLN B 1 282 ? 9.414 18.578 18.172 1 95.5 282 GLN B O 1
ATOM 4357 N N . GLU B 1 283 ? 10.938 19.703 19.375 1 94 283 GLU B N 1
ATOM 4358 C CA . GLU B 1 283 ? 11.109 20.734 18.344 1 94 283 GLU B CA 1
ATOM 4359 C C . GLU B 1 283 ? 12.398 20.531 17.562 1 94 283 GLU B C 1
ATOM 4361 O O . GLU B 1 283 ? 13.414 20.094 18.125 1 94 283 GLU B O 1
ATOM 4366 N N . ALA B 1 284 ? 12.242 20.719 16.312 1 88.56 284 ALA B N 1
ATOM 4367 C CA . ALA B 1 284 ? 13.406 20.719 15.438 1 88.56 284 ALA B CA 1
ATOM 4368 C C . ALA B 1 284 ? 13.469 21.984 14.602 1 88.56 284 ALA B C 1
ATOM 4370 O O . ALA B 1 284 ? 12.438 22.594 14.297 1 88.56 284 ALA B O 1
#